Protein AF-G9K427-F1 (afdb_monomer_lite)

Foldseek 3Di:
DVVQVQCPDPNNVCVLLVLLVVLVVLLPDPPPLVSLVVSLVSLLVCCVPVNPSNLQNCLQVVVLVSLVVLLPPDCPPVPVPPDDPDDDDDPFDADLEADFQAWADAQQWTWHDADFWIWIDHQAKIWTGGLPDLAKTWMDGQNFIWIAHLQGDIDGDPRDPVVVVVVLVRVVVSVVSHDPPRAYGYHAQDADPRWYDGRQWIWHHNDHQKIWIDGNNADKIWIDGNPASAIWIQHRVRDIDHDGHQGTDDPSRQPGSPVPSPPNPCGPSNVSSVVSSVSSVCSSVVGPVVDVVPRDPLLVLLLVLLVLLQVLLVLLVPPPDPVSVVVSLVSNLVSLLSLLVQLQDLPSHALVSNVVSCNVVSCCSLQDQPDDPPDPVSVVSNVVSVVSNCVSQVVPDDPNDRSVVSVVVSVVNNCVVPDVPPPPPVDDPDDDDDDDD

Organism: Mustela putorius furo (NCBI:txid9669)

Structure (mmCIF, N/CA/C/O backbone):
data_AF-G9K427-F1
#
_entry.id   AF-G9K427-F1
#
loop_
_atom_site.group_PDB
_atom_site.id
_atom_site.type_symbol
_atom_site.label_atom_id
_atom_site.label_alt_id
_atom_site.label_comp_id
_atom_site.label_asym_id
_atom_site.label_entity_id
_atom_site.label_seq_id
_atom_site.pdbx_PDB_ins_code
_atom_site.Cartn_x
_atom_site.Cartn_y
_atom_site.Cartn_z
_atom_site.occupancy
_atom_site.B_iso_or_equiv
_atom_site.auth_seq_id
_atom_site.auth_comp_id
_atom_site.auth_asym_id
_atom_site.auth_atom_id
_atom_site.pdbx_PDB_model_num
ATOM 1 N N . ALA A 1 1 ? -21.925 -24.723 3.469 1.00 61.03 1 ALA A N 1
ATOM 2 C CA . ALA A 1 1 ? -22.538 -25.851 4.202 1.00 61.03 1 ALA A CA 1
ATOM 3 C C . ALA A 1 1 ? -21.670 -26.226 5.399 1.00 61.03 1 ALA A C 1
ATOM 5 O O . ALA A 1 1 ? -21.989 -25.759 6.477 1.00 61.03 1 ALA A O 1
ATOM 6 N N . LEU A 1 2 ? -20.524 -26.892 5.201 1.00 74.38 2 LEU A N 1
ATOM 7 C CA . LEU A 1 2 ? -19.595 -27.271 6.282 1.00 74.38 2 LEU A CA 1
ATOM 8 C C . LEU A 1 2 ? -19.116 -26.102 7.160 1.00 74.38 2 LEU A C 1
ATOM 10 O O . LEU A 1 2 ? -19.155 -26.215 8.374 1.00 74.38 2 LEU A O 1
ATOM 14 N N . LEU A 1 3 ? -18.710 -24.967 6.571 1.00 76.31 3 LEU A N 1
ATOM 15 C CA . LEU A 1 3 ? -18.255 -23.806 7.356 1.00 76.31 3 LEU A CA 1
ATOM 16 C C . LEU A 1 3 ? -19.342 -23.309 8.321 1.00 76.31 3 LEU A C 1
ATOM 18 O O . LEU A 1 3 ? -19.078 -23.115 9.498 1.00 76.31 3 LEU A O 1
ATOM 22 N N . LYS A 1 4 ? -20.575 -23.173 7.824 1.00 71.06 4 LYS A N 1
ATOM 23 C CA . LYS A 1 4 ? -21.728 -22.734 8.616 1.00 71.06 4 LYS A CA 1
ATOM 24 C C . LYS A 1 4 ? -22.083 -23.747 9.712 1.00 71.06 4 LYS A C 1
ATOM 26 O O . LYS A 1 4 ? -22.269 -23.363 10.852 1.00 71.06 4 LYS A O 1
ATOM 31 N N . GLU A 1 5 ? -22.070 -25.036 9.381 1.00 71.25 5 GLU A N 1
ATOM 32 C CA . GLU A 1 5 ? -22.324 -26.132 10.327 1.00 71.25 5 GLU A CA 1
ATOM 33 C C . GLU A 1 5 ? -21.285 -26.197 11.460 1.00 71.25 5 GLU A C 1
ATOM 35 O O . GLU A 1 5 ? -21.638 -26.452 12.607 1.00 71.25 5 GLU A O 1
ATOM 40 N N . VAL A 1 6 ? -20.010 -25.923 11.161 1.00 75.38 6 VAL A N 1
ATOM 41 C CA . VAL A 1 6 ? -18.951 -25.853 12.178 1.00 75.38 6 VAL A CA 1
ATOM 42 C C . VAL A 1 6 ? -19.108 -24.600 13.041 1.00 75.38 6 VAL A C 1
ATOM 44 O O . VAL A 1 6 ? -19.001 -24.707 14.261 1.00 75.38 6 VAL A O 1
ATOM 47 N N . CYS A 1 7 ? -19.395 -23.438 12.445 1.00 76.06 7 CYS A N 1
ATOM 48 C CA . CYS A 1 7 ? -19.615 -22.190 13.183 1.00 76.06 7 CYS A CA 1
ATOM 49 C C . CYS A 1 7 ? -20.847 -22.242 14.102 1.00 76.06 7 CYS A C 1
ATOM 51 O O . CYS A 1 7 ? -20.806 -21.652 15.174 1.00 76.06 7 CYS A O 1
ATOM 53 N N . ASP A 1 8 ? -21.896 -22.972 13.715 1.00 70.00 8 ASP A N 1
ATOM 54 C CA . ASP A 1 8 ? -23.126 -23.132 14.506 1.00 70.00 8 ASP A CA 1
ATOM 55 C C . ASP A 1 8 ? -22.993 -24.201 15.620 1.00 70.00 8 ASP A C 1
ATOM 57 O O . ASP A 1 8 ? -23.923 -24.409 16.401 1.00 70.00 8 ASP A O 1
ATOM 61 N N . SER A 1 9 ? -21.857 -24.908 15.702 1.00 71.44 9 SER A N 1
ATOM 62 C CA . SER A 1 9 ? -21.615 -25.953 16.706 1.00 71.44 9 SER A CA 1
ATOM 63 C C . SER A 1 9 ? -21.046 -25.395 18.017 1.00 71.44 9 SER A C 1
ATOM 65 O O . SER A 1 9 ? -20.250 -24.458 18.007 1.00 71.44 9 SER A O 1
ATOM 67 N N . ASP A 1 10 ? -21.347 -26.044 19.150 1.00 58.88 10 ASP A N 1
ATOM 68 C CA . ASP A 1 10 ? -20.856 -25.641 20.484 1.00 58.88 10 ASP A CA 1
ATOM 69 C C . ASP A 1 10 ? -19.322 -25.583 20.615 1.00 58.88 10 ASP A C 1
ATOM 71 O O . ASP A 1 10 ? -18.793 -24.918 21.503 1.00 58.88 10 ASP A O 1
ATOM 75 N N . VAL A 1 11 ? -18.596 -26.252 19.716 1.00 61.06 11 VAL A N 1
ATOM 76 C CA . VAL A 1 11 ? -17.124 -26.274 19.672 1.00 61.06 11 VAL A CA 1
ATOM 77 C C . VAL A 1 11 ? -16.563 -25.171 18.757 1.00 61.06 11 VAL A C 1
ATOM 79 O O . VAL A 1 11 ? -15.396 -24.804 18.874 1.00 61.06 11 VAL A O 1
ATOM 82 N N . GLY A 1 12 ? -17.379 -24.627 17.849 1.00 62.22 12 GLY A N 1
ATOM 83 C CA . GLY A 1 12 ? -16.969 -23.692 16.801 1.00 62.22 12 GLY A CA 1
ATOM 84 C C . GLY A 1 12 ? -17.388 -22.235 17.005 1.00 62.22 12 GLY A C 1
ATOM 85 O O . GLY A 1 12 ? -17.038 -21.416 16.159 1.00 62.22 12 GLY A O 1
ATOM 86 N N . HIS A 1 13 ? -18.059 -21.878 18.108 1.00 69.31 13 HIS A N 1
ATOM 87 C CA . HIS A 1 13 ? -18.530 -20.502 18.367 1.00 69.31 13 HIS A CA 1
ATOM 88 C C . HIS A 1 13 ? -17.427 -19.431 18.306 1.00 69.31 13 HIS A C 1
ATOM 90 O O . HIS A 1 13 ? -17.686 -18.306 17.889 1.00 69.31 13 HIS A O 1
ATOM 96 N N . ASN A 1 14 ? -16.181 -19.779 18.651 1.00 78.06 14 ASN A N 1
ATOM 97 C CA . ASN A 1 14 ? -15.038 -18.854 18.585 1.00 78.06 14 ASN A CA 1
ATOM 98 C C . ASN A 1 14 ? -14.322 -18.854 17.225 1.00 78.06 14 ASN A C 1
ATOM 100 O O . ASN A 1 14 ? -13.475 -17.998 16.972 1.00 78.06 14 ASN A O 1
ATOM 104 N N . LEU A 1 15 ? -14.629 -19.809 16.342 1.00 84.94 15 LEU A N 1
ATOM 105 C CA . LEU A 1 15 ? -13.952 -19.952 15.054 1.00 84.94 15 LEU A CA 1
ATOM 106 C C . LEU A 1 15 ? -14.106 -18.708 14.160 1.00 84.94 15 LEU A C 1
ATOM 108 O O . LEU A 1 15 ? -13.098 -18.300 13.581 1.00 84.94 15 LEU A O 1
ATOM 112 N N . PRO A 1 16 ? -15.294 -18.072 14.046 1.00 86.50 16 PRO A N 1
ATOM 113 C CA . PRO A 1 16 ? -15.433 -16.845 13.269 1.00 86.50 16 PRO A CA 1
ATOM 114 C C . PRO A 1 16 ? -14.493 -15.737 13.742 1.00 86.50 16 PRO A C 1
ATOM 116 O O . PRO A 1 16 ? -13.810 -15.126 12.925 1.00 86.50 16 PRO A O 1
ATOM 119 N N . THR A 1 17 ? -14.411 -15.522 15.056 1.00 86.31 17 THR A N 1
ATOM 120 C CA . THR A 1 17 ? -13.540 -14.507 15.656 1.00 86.31 17 THR A CA 1
ATOM 121 C C . THR A 1 17 ? -12.072 -14.803 15.361 1.00 86.31 17 THR A C 1
ATOM 123 O O . THR A 1 17 ? -11.391 -13.945 14.812 1.00 86.31 17 THR A O 1
ATOM 126 N N . VAL A 1 18 ? -11.607 -16.034 15.604 1.00 88.31 18 VAL A N 1
ATOM 127 C CA . VAL A 1 18 ? -10.202 -16.424 15.373 1.00 88.31 18 VAL A CA 1
ATOM 128 C C . VAL A 1 18 ? -9.803 -16.289 13.899 1.00 88.31 18 VAL A C 1
ATOM 130 O O . VAL A 1 18 ? -8.721 -15.797 13.588 1.00 88.31 18 VAL A O 1
ATOM 133 N N . LEU A 1 19 ? -10.666 -16.704 12.966 1.00 89.94 19 LEU A N 1
ATOM 134 C CA . LEU A 1 19 ? -10.377 -16.575 11.534 1.00 89.94 19 LEU A CA 1
ATOM 135 C C . LEU A 1 19 ? -10.268 -15.109 11.111 1.00 89.94 19 LEU A C 1
ATOM 137 O O . LEU A 1 19 ? -9.366 -14.758 10.347 1.00 89.94 19 LEU A O 1
ATOM 141 N N . VAL A 1 20 ? -11.152 -14.253 11.629 1.00 91.19 20 VAL A N 1
ATOM 142 C CA . VAL A 1 20 ? -11.095 -12.818 11.353 1.00 91.19 20 VAL A CA 1
ATOM 143 C C . VAL A 1 20 ? -9.840 -12.194 11.968 1.00 91.19 20 VAL A C 1
ATOM 145 O O . VAL A 1 20 ? -9.160 -11.448 11.269 1.00 91.19 20 VAL A O 1
ATOM 148 N N . GLU A 1 21 ? -9.466 -12.542 13.201 1.00 89.38 21 GLU A N 1
ATOM 149 C CA . GLU A 1 21 ? -8.231 -12.068 13.849 1.00 89.38 21 GLU A CA 1
ATOM 150 C C . GLU A 1 21 ? -6.976 -12.417 13.038 1.00 89.38 21 GLU A C 1
ATOM 152 O O . GLU A 1 21 ? -6.118 -11.557 12.823 1.00 89.38 21 GLU A O 1
ATOM 157 N N . ILE A 1 22 ? -6.884 -13.647 12.521 1.00 90.31 22 ILE A N 1
ATOM 158 C CA . ILE A 1 22 ? -5.764 -14.071 11.669 1.00 90.31 22 ILE A CA 1
ATOM 159 C C . ILE A 1 22 ? -5.698 -13.200 10.412 1.00 90.31 22 ILE A C 1
ATOM 161 O O . ILE A 1 22 ? -4.638 -12.664 10.092 1.00 90.31 22 ILE A O 1
ATOM 165 N N . THR A 1 23 ? -6.823 -13.013 9.714 1.00 92.38 23 THR A N 1
ATOM 166 C CA . THR A 1 23 ? -6.838 -12.159 8.515 1.00 92.38 23 THR A CA 1
ATOM 167 C C . THR A 1 23 ? -6.522 -10.701 8.840 1.00 92.38 23 THR A C 1
ATOM 169 O O . THR A 1 23 ? -5.776 -10.072 8.098 1.00 92.38 23 THR A O 1
ATOM 172 N N . ALA A 1 24 ? -7.004 -10.181 9.972 1.00 90.69 24 ALA A N 1
ATOM 173 C CA . ALA A 1 24 ? -6.708 -8.830 10.435 1.00 90.69 24 ALA A CA 1
ATOM 174 C C . ALA A 1 24 ? -5.209 -8.640 10.702 1.00 90.69 24 ALA A C 1
ATOM 176 O O . ALA A 1 24 ? -4.662 -7.612 10.324 1.00 90.69 24 ALA A O 1
ATOM 177 N N . THR A 1 25 ? -4.557 -9.648 11.290 1.00 89.56 25 THR A N 1
ATOM 178 C CA . THR A 1 25 ? -3.117 -9.641 11.589 1.00 89.56 25 THR A CA 1
ATOM 179 C C . THR A 1 25 ? -2.279 -9.638 10.315 1.00 89.56 25 THR A C 1
ATOM 181 O O . THR A 1 25 ? -1.265 -8.954 10.247 1.00 89.56 25 THR A O 1
ATOM 184 N N . VAL A 1 26 ? -2.696 -10.389 9.290 1.00 91.62 26 VAL A N 1
ATOM 185 C CA . VAL A 1 26 ? -2.017 -10.388 7.986 1.00 91.62 26 VAL A CA 1
ATOM 186 C C . VAL A 1 26 ? -2.188 -9.039 7.285 1.00 91.62 26 VAL A C 1
ATOM 188 O O . VAL A 1 26 ? -1.223 -8.536 6.731 1.00 91.62 26 VAL A O 1
ATOM 191 N N . LEU A 1 27 ? -3.374 -8.419 7.358 1.00 91.69 27 LEU A N 1
ATOM 192 C CA . LEU A 1 27 ? -3.605 -7.073 6.810 1.00 91.69 27 LEU A CA 1
ATOM 193 C C . LEU A 1 27 ? -2.813 -5.962 7.519 1.00 91.69 27 LEU A C 1
ATOM 195 O O . LEU A 1 27 ? -2.690 -4.869 6.976 1.00 91.69 27 LEU A O 1
ATOM 199 N N . ASP A 1 28 ? -2.305 -6.223 8.725 1.00 87.81 28 ASP A N 1
ATOM 200 C CA . ASP A 1 28 ? -1.458 -5.284 9.459 1.00 87.81 28 ASP A CA 1
ATOM 201 C C . ASP A 1 28 ? 0.028 -5.412 9.091 1.00 87.81 28 ASP A C 1
ATOM 203 O O . ASP A 1 28 ? 0.837 -4.655 9.628 1.00 87.81 28 ASP A O 1
ATOM 207 N N . GLN A 1 29 ? 0.426 -6.349 8.225 1.00 86.31 29 GLN A N 1
ATOM 208 C CA . GLN A 1 29 ? 1.826 -6.504 7.828 1.00 86.31 29 GLN A CA 1
ATOM 209 C C . GLN A 1 29 ? 2.196 -5.480 6.755 1.00 86.31 29 GLN A C 1
ATOM 211 O O . GLN A 1 29 ? 1.794 -5.567 5.600 1.00 86.31 29 GLN A O 1
ATOM 216 N N . GLU A 1 30 ? 2.998 -4.489 7.138 1.00 81.56 30 GLU A N 1
ATOM 217 C CA . GLU A 1 30 ? 3.528 -3.518 6.181 1.00 81.56 30 GLU A CA 1
ATOM 218 C C . GLU A 1 30 ? 4.385 -4.209 5.114 1.00 81.56 30 GLU A C 1
ATOM 220 O O . GLU A 1 30 ? 5.140 -5.134 5.408 1.00 81.56 30 GLU A O 1
ATOM 225 N N . ASP A 1 31 ? 4.251 -3.742 3.872 1.00 79.56 31 ASP A N 1
ATOM 226 C CA . ASP A 1 31 ? 4.986 -4.219 2.695 1.00 79.56 31 ASP A CA 1
ATOM 227 C C . ASP A 1 31 ? 4.781 -5.707 2.312 1.00 79.56 31 ASP A C 1
ATOM 229 O O . ASP A 1 31 ? 5.506 -6.220 1.458 1.00 79.56 31 ASP A O 1
ATOM 233 N N . ASP A 1 32 ? 3.762 -6.393 2.854 1.00 88.44 32 ASP A N 1
ATOM 234 C CA . ASP A 1 32 ? 3.368 -7.754 2.442 1.00 88.44 32 ASP A CA 1
ATOM 235 C C . ASP A 1 32 ? 2.143 -7.759 1.504 1.00 88.44 32 ASP A C 1
ATOM 237 O O . ASP A 1 32 ? 1.056 -8.242 1.829 1.00 88.44 32 ASP A O 1
ATOM 241 N N . ASP A 1 33 ? 2.310 -7.218 0.293 1.00 89.56 33 ASP A N 1
ATOM 242 C CA . ASP A 1 33 ? 1.226 -7.149 -0.700 1.00 89.56 33 ASP A CA 1
ATOM 243 C C . ASP A 1 33 ? 0.687 -8.539 -1.111 1.00 89.56 33 ASP A C 1
ATOM 245 O O . ASP A 1 33 ? -0.499 -8.684 -1.422 1.00 89.56 33 ASP A O 1
ATOM 249 N N . ASP A 1 34 ? 1.532 -9.575 -1.111 1.00 89.88 34 ASP A N 1
ATOM 250 C CA . ASP A 1 34 ? 1.114 -10.944 -1.434 1.00 89.88 34 ASP A CA 1
ATOM 251 C C . ASP A 1 34 ? 0.277 -11.555 -0.293 1.00 89.88 34 ASP A C 1
ATOM 253 O O . ASP A 1 34 ? -0.761 -12.179 -0.553 1.00 89.88 34 ASP A O 1
ATOM 257 N N . GLY A 1 35 ? 0.666 -11.328 0.967 1.00 92.94 35 GLY A N 1
ATOM 258 C CA . GLY A 1 35 ? -0.137 -11.675 2.139 1.00 92.94 35 GLY A CA 1
ATOM 259 C C . GLY A 1 35 ? -1.469 -10.931 2.173 1.00 92.94 35 GLY A C 1
ATOM 260 O O . GLY A 1 35 ? -2.512 -11.549 2.408 1.00 92.94 35 GLY A O 1
ATOM 261 N N . HIS A 1 36 ? -1.477 -9.640 1.828 1.00 94.88 36 HIS A N 1
ATOM 262 C CA . HIS A 1 36 ? -2.701 -8.849 1.699 1.00 94.88 36 HIS A CA 1
ATOM 263 C C . HIS A 1 36 ? -3.665 -9.426 0.661 1.00 94.88 36 HIS A C 1
ATOM 265 O O . HIS A 1 36 ? -4.858 -9.555 0.940 1.00 94.88 36 HIS A O 1
ATOM 271 N N . LEU A 1 37 ? -3.174 -9.833 -0.515 1.00 94.31 37 LEU A N 1
ATOM 272 C CA . LEU A 1 37 ? -4.013 -10.489 -1.526 1.00 94.31 37 LEU A CA 1
ATOM 273 C C . LEU A 1 37 ? -4.644 -11.779 -0.998 1.00 94.31 37 LEU A C 1
ATOM 275 O O . LEU A 1 37 ? -5.830 -12.028 -1.232 1.00 94.31 37 LEU A O 1
ATOM 279 N N . LEU A 1 38 ? -3.867 -12.600 -0.288 1.00 95.44 38 LEU A N 1
ATOM 280 C CA . LEU A 1 38 ? -4.370 -13.841 0.288 1.00 95.44 38 LEU A CA 1
ATOM 281 C C . LEU A 1 38 ? -5.419 -13.566 1.372 1.00 95.44 38 LEU A C 1
ATOM 283 O O . LEU A 1 38 ? -6.481 -14.189 1.363 1.00 95.44 38 LEU A O 1
ATOM 287 N N . ALA A 1 39 ? -5.158 -12.614 2.268 1.00 96.38 39 ALA A N 1
ATOM 288 C CA . ALA A 1 39 ? -6.090 -12.218 3.316 1.00 96.38 39 ALA A CA 1
ATOM 289 C C . ALA A 1 39 ? -7.403 -11.676 2.733 1.00 96.38 39 ALA A C 1
ATOM 291 O O . ALA A 1 39 ? -8.474 -12.118 3.142 1.00 96.38 39 ALA A O 1
ATOM 292 N N . LEU A 1 40 ? -7.342 -10.798 1.726 1.00 96.75 40 LEU A N 1
ATOM 293 C CA . LEU A 1 40 ? -8.528 -10.274 1.038 1.00 96.75 40 LEU A CA 1
ATOM 294 C C . LEU A 1 40 ? -9.336 -11.381 0.348 1.00 96.75 40 LEU A C 1
ATOM 296 O O . LEU A 1 40 ? -10.567 -11.360 0.399 1.00 96.75 40 LEU A O 1
ATOM 300 N N . GLN A 1 41 ? -8.672 -12.374 -0.257 1.00 95.50 41 GLN A N 1
ATOM 301 C CA . GLN A 1 41 ? -9.358 -13.537 -0.827 1.00 95.50 41 GLN A CA 1
ATOM 302 C C . GLN A 1 41 ? -10.060 -14.362 0.252 1.00 95.50 41 GLN A C 1
ATOM 304 O O . GLN A 1 41 ? -11.210 -14.753 0.067 1.00 95.50 41 GLN A O 1
ATOM 309 N N . ILE A 1 42 ? -9.389 -14.616 1.378 1.00 94.69 42 ILE A N 1
ATOM 310 C CA . ILE A 1 42 ? -9.977 -15.355 2.497 1.00 94.69 42 ILE A CA 1
ATOM 311 C C . ILE A 1 42 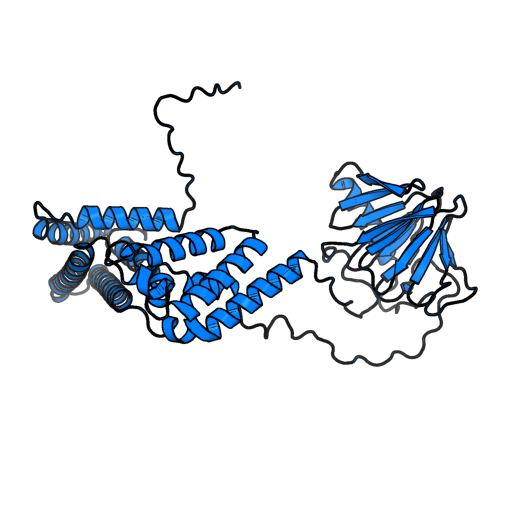? -11.187 -14.595 3.045 1.00 94.69 42 ILE A C 1
ATOM 313 O O . ILE A 1 42 ? -12.239 -15.198 3.221 1.00 94.69 42 ILE A O 1
ATOM 317 N N . ILE A 1 43 ? -11.079 -13.281 3.263 1.00 95.38 43 ILE A N 1
ATOM 318 C CA . ILE A 1 43 ? -12.185 -12.457 3.768 1.00 95.38 43 ILE A CA 1
ATOM 319 C C . ILE A 1 43 ? -13.388 -12.525 2.823 1.00 95.38 43 ILE A C 1
ATOM 321 O O . ILE A 1 43 ? -14.501 -12.764 3.289 1.00 95.38 43 ILE A O 1
ATOM 325 N N . ARG A 1 44 ? -13.174 -12.386 1.507 1.00 94.56 44 ARG A N 1
ATOM 326 C CA . ARG A 1 44 ? -14.239 -12.543 0.503 1.00 94.56 44 ARG A CA 1
ATOM 327 C C . ARG A 1 44 ? -14.923 -13.905 0.634 1.00 94.56 44 ARG A C 1
ATOM 329 O O . ARG A 1 44 ? -16.136 -13.978 0.792 1.00 94.56 44 ARG A O 1
ATOM 336 N N . ASP A 1 45 ? -14.136 -14.977 0.670 1.00 92.12 45 ASP A N 1
ATOM 337 C CA . ASP A 1 45 ? -14.639 -16.341 0.817 1.00 92.12 45 ASP A CA 1
ATOM 338 C C . ASP A 1 45 ? -15.429 -16.556 2.123 1.00 92.12 45 ASP A C 1
ATOM 340 O O . ASP A 1 45 ? -16.417 -17.296 2.126 1.00 92.12 45 ASP A O 1
ATOM 344 N N . LEU A 1 46 ? -14.995 -15.950 3.235 1.00 91.81 46 LEU A N 1
ATOM 345 C CA . LEU A 1 46 ? -15.679 -16.025 4.530 1.00 91.81 46 LEU A CA 1
ATOM 346 C C . LEU A 1 46 ? -17.033 -15.316 4.486 1.00 91.81 46 LEU A C 1
ATOM 348 O O . LEU A 1 46 ? -18.020 -15.867 4.977 1.00 91.81 46 LEU A O 1
ATOM 352 N N . VAL A 1 47 ? -17.100 -14.139 3.864 1.00 92.19 47 VAL A N 1
ATOM 353 C CA . VAL A 1 47 ? -18.349 -13.385 3.704 1.00 92.19 47 VAL A CA 1
ATOM 354 C C . VAL A 1 47 ? -19.310 -14.120 2.769 1.00 92.19 47 VAL A C 1
ATOM 356 O O . VAL A 1 47 ? -20.460 -14.344 3.140 1.00 92.19 47 VAL A O 1
ATOM 359 N N . ASP A 1 48 ? -18.837 -14.598 1.617 1.00 90.06 48 ASP A N 1
ATOM 360 C CA . ASP A 1 48 ? -19.667 -15.317 0.642 1.00 90.06 48 ASP A CA 1
ATOM 361 C C . ASP A 1 48 ? -20.250 -16.622 1.205 1.00 90.06 48 ASP A C 1
ATOM 363 O O . ASP A 1 48 ? -21.389 -16.995 0.913 1.00 90.06 48 ASP A O 1
ATOM 367 N N . LYS A 1 49 ? -19.469 -17.355 2.011 1.00 88.06 49 LYS A N 1
ATOM 368 C CA . LYS A 1 49 ? -19.858 -18.686 2.515 1.00 88.06 49 LYS A CA 1
ATOM 369 C C . LYS A 1 49 ? -20.515 -18.649 3.890 1.00 88.06 49 LYS A C 1
ATOM 371 O O . LYS A 1 49 ? -21.293 -19.555 4.205 1.00 88.06 49 LYS A O 1
ATOM 376 N N . GLY A 1 50 ? -20.151 -17.678 4.722 1.00 82.38 50 GLY A N 1
ATOM 377 C CA . GLY A 1 50 ? -20.566 -17.573 6.119 1.00 82.38 50 GLY A CA 1
ATOM 378 C C . GLY A 1 50 ? -21.544 -16.430 6.407 1.00 82.38 50 GLY A C 1
ATOM 379 O O . GLY A 1 50 ? -22.206 -16.468 7.443 1.00 82.38 50 GLY A O 1
ATOM 380 N N . GLY A 1 51 ? -21.702 -15.474 5.486 1.00 85.25 51 GLY A N 1
ATOM 381 C CA . GLY A 1 51 ? -22.690 -14.398 5.566 1.00 85.25 51 GLY A CA 1
ATOM 382 C C . GLY A 1 51 ? -22.527 -13.513 6.803 1.00 85.25 51 GLY A C 1
ATOM 383 O O . GLY A 1 51 ? -21.413 -13.156 7.193 1.00 85.25 51 GLY A O 1
ATOM 384 N N . ASP A 1 52 ? -23.656 -13.189 7.438 1.00 85.06 52 ASP A N 1
ATOM 385 C CA . ASP A 1 52 ? -23.750 -12.196 8.516 1.00 85.06 52 ASP A CA 1
ATOM 386 C C . ASP A 1 52 ? -22.859 -12.491 9.731 1.00 85.06 52 ASP A C 1
ATOM 388 O O . ASP A 1 52 ? -22.380 -11.559 10.371 1.00 85.06 52 ASP A O 1
ATOM 392 N N . ILE A 1 53 ? -22.578 -13.769 10.025 1.00 86.94 53 ILE A N 1
ATOM 393 C CA . ILE A 1 53 ? -21.724 -14.163 11.160 1.00 86.94 53 ILE A CA 1
ATOM 394 C C . ILE A 1 53 ? -20.327 -13.551 11.010 1.00 86.94 53 ILE A C 1
ATOM 396 O O . ILE A 1 53 ? -19.785 -12.996 11.963 1.00 86.94 53 ILE A O 1
ATOM 400 N N . PHE A 1 54 ? -19.746 -13.621 9.810 1.00 90.25 54 PHE A N 1
ATOM 401 C CA . PHE A 1 54 ? -18.425 -13.051 9.553 1.00 90.25 54 PHE A CA 1
ATOM 402 C C . PHE A 1 54 ? -18.492 -11.544 9.346 1.00 90.25 54 PHE A C 1
ATOM 404 O O . PHE A 1 54 ? -17.579 -10.856 9.787 1.00 90.25 54 PHE A O 1
ATOM 411 N N . LEU A 1 55 ? -19.566 -11.015 8.753 1.00 90.31 55 LEU A N 1
ATOM 412 C CA . LEU A 1 55 ? -19.750 -9.565 8.629 1.00 90.31 55 LEU A CA 1
ATOM 413 C C . LEU A 1 55 ? -19.779 -8.872 9.999 1.00 90.31 55 LEU A C 1
ATOM 415 O O . LEU A 1 55 ? -19.100 -7.860 10.171 1.00 90.31 55 LEU A O 1
ATOM 419 N N . ASP A 1 56 ? -20.484 -9.437 10.987 1.00 88.38 56 ASP A N 1
ATOM 420 C CA . ASP A 1 56 ? -20.519 -8.890 12.350 1.00 88.38 56 ASP A CA 1
ATOM 421 C C . ASP A 1 56 ? -19.126 -8.898 12.994 1.00 88.38 56 ASP A C 1
ATOM 423 O O . ASP A 1 56 ? -18.704 -7.895 13.568 1.00 88.38 56 ASP A O 1
ATOM 427 N N . GLN A 1 57 ? -18.371 -9.994 12.842 1.00 90.19 57 GLN A N 1
ATOM 428 C CA . GLN A 1 57 ? -17.011 -10.103 13.382 1.00 90.19 57 GLN A CA 1
ATOM 429 C C . GLN A 1 57 ? -16.011 -9.183 12.666 1.00 90.19 57 GLN A C 1
ATOM 431 O O . GLN A 1 57 ? -15.177 -8.560 13.322 1.00 90.19 57 GLN A O 1
ATOM 436 N N . LEU A 1 58 ? -16.109 -9.043 11.341 1.00 92.50 58 LEU A N 1
ATOM 437 C CA . LEU A 1 58 ? -15.284 -8.131 10.540 1.00 92.50 58 LEU A CA 1
ATOM 438 C C . LEU A 1 58 ? -15.536 -6.668 10.921 1.00 92.50 58 LEU A C 1
ATOM 440 O O . LEU A 1 58 ? -14.585 -5.892 11.031 1.00 92.50 58 LEU A O 1
ATOM 444 N N . ALA A 1 59 ? -16.799 -6.294 11.151 1.00 90.62 59 ALA A N 1
ATOM 445 C CA . ALA A 1 59 ? -17.167 -4.968 11.638 1.00 90.62 59 ALA A CA 1
ATOM 446 C C . ALA A 1 59 ? -16.659 -4.739 13.068 1.00 90.62 59 ALA A C 1
ATOM 448 O O . ALA A 1 59 ? -16.037 -3.717 13.354 1.00 90.62 59 ALA A O 1
ATOM 449 N N . ARG A 1 60 ? -16.871 -5.721 13.951 1.00 90.19 60 ARG A N 1
ATOM 450 C CA . ARG A 1 60 ? -16.438 -5.692 15.351 1.00 90.19 60 ARG A CA 1
ATOM 451 C C . ARG A 1 60 ? -14.922 -5.535 15.484 1.00 90.19 60 ARG A C 1
ATOM 453 O O . ARG A 1 60 ? -14.473 -4.756 16.310 1.00 90.19 60 ARG A O 1
ATOM 460 N N . LEU A 1 61 ? -14.129 -6.236 14.677 1.00 89.94 61 LEU A N 1
ATOM 461 C CA . LEU A 1 61 ? -12.662 -6.171 14.723 1.00 89.94 61 LEU A CA 1
ATOM 462 C C . LEU A 1 61 ? -12.064 -5.067 13.832 1.00 89.94 61 LEU A C 1
ATOM 464 O O . LEU A 1 61 ? -10.846 -4.972 13.703 1.00 89.94 61 LEU A O 1
ATOM 468 N N . GLY A 1 62 ? -12.901 -4.231 13.209 1.00 89.88 62 GLY A N 1
ATOM 469 C CA . GLY A 1 62 ? -12.456 -3.096 12.399 1.00 89.88 62 GLY A CA 1
ATOM 470 C C . GLY A 1 62 ? -11.817 -3.459 11.063 1.00 89.88 62 GLY A C 1
ATOM 471 O O . GLY A 1 62 ? -11.251 -2.594 10.395 1.00 89.88 62 GLY A O 1
ATOM 472 N N . VAL A 1 63 ? -11.931 -4.715 10.630 1.00 92.88 63 VAL A N 1
ATOM 473 C CA . VAL A 1 63 ? -11.358 -5.192 9.364 1.00 92.88 63 VAL A CA 1
ATOM 474 C C . VAL A 1 63 ? -11.985 -4.475 8.172 1.00 92.88 63 VAL A C 1
ATOM 476 O O . VAL A 1 63 ? -11.281 -4.158 7.220 1.00 92.88 63 VAL A O 1
ATOM 479 N N . ILE A 1 64 ? -13.274 -4.130 8.247 1.00 92.69 64 ILE A N 1
ATOM 480 C CA . ILE A 1 64 ? -13.951 -3.336 7.208 1.00 92.69 64 ILE A CA 1
ATOM 481 C C . ILE A 1 64 ? -13.227 -2.001 6.964 1.00 92.69 64 ILE A C 1
ATOM 483 O O . ILE A 1 64 ? -12.939 -1.650 5.821 1.00 92.69 64 ILE A O 1
ATOM 487 N N . SER A 1 65 ? -12.873 -1.289 8.037 1.00 89.81 65 SER A N 1
ATOM 488 C CA . SER A 1 65 ? -12.159 -0.009 7.955 1.00 89.81 65 SER A CA 1
ATOM 489 C C . SER A 1 65 ? -10.730 -0.177 7.422 1.00 89.81 65 SER A C 1
ATOM 491 O O . SER A 1 65 ? -10.263 0.652 6.634 1.00 89.81 65 SER A O 1
ATOM 493 N N . LYS A 1 66 ? -10.058 -1.288 7.759 1.00 91.25 66 LYS A N 1
ATOM 494 C CA . LYS A 1 66 ? -8.750 -1.644 7.179 1.00 91.25 66 LYS A CA 1
ATOM 495 C C . LYS A 1 66 ? -8.848 -1.883 5.671 1.00 91.25 66 LYS A C 1
ATOM 497 O O . LYS A 1 66 ? -8.063 -1.325 4.912 1.00 91.25 66 LYS A O 1
ATOM 502 N N . VAL A 1 67 ? -9.846 -2.648 5.220 1.00 94.06 67 VAL A N 1
ATOM 503 C CA . VAL A 1 67 ? -10.082 -2.910 3.788 1.00 94.06 67 VAL A CA 1
ATOM 504 C C . VAL A 1 67 ? -10.430 -1.620 3.038 1.00 94.06 67 VAL A C 1
ATOM 506 O O . VAL A 1 67 ? -9.910 -1.402 1.947 1.00 94.06 67 VAL A O 1
ATOM 509 N N . SER A 1 68 ? -11.227 -0.729 3.636 1.00 91.12 68 SER A N 1
ATOM 510 C CA . SER A 1 68 ? -11.517 0.602 3.078 1.00 91.12 68 SER A CA 1
ATOM 511 C C . SER A 1 68 ? -10.242 1.444 2.909 1.00 91.12 68 SER A C 1
ATOM 513 O O . SER A 1 68 ? -9.982 1.991 1.837 1.00 91.12 68 SER A O 1
ATOM 515 N N . THR A 1 69 ? -9.372 1.460 3.925 1.00 90.38 69 THR A N 1
ATOM 516 C CA . THR A 1 69 ? -8.059 2.128 3.855 1.00 90.38 69 THR A CA 1
ATOM 517 C C . THR A 1 69 ? -7.172 1.537 2.751 1.00 90.38 69 THR A C 1
ATOM 519 O O . THR A 1 69 ? -6.552 2.288 1.997 1.00 90.38 69 THR A O 1
ATOM 522 N N . LEU A 1 70 ? -7.145 0.205 2.606 1.00 90.75 70 LEU A N 1
ATOM 523 C CA . LEU A 1 70 ? -6.390 -0.494 1.555 1.00 90.75 70 LEU A CA 1
ATOM 524 C C . LEU A 1 70 ? -6.931 -0.231 0.146 1.00 90.75 70 LEU A C 1
ATOM 526 O O . LEU A 1 70 ? -6.151 -0.173 -0.805 1.00 90.75 70 LEU A O 1
ATOM 530 N N . ALA A 1 71 ? -8.247 -0.063 -0.006 1.00 90.25 71 ALA A N 1
ATOM 531 C CA . ALA A 1 71 ? -8.847 0.321 -1.279 1.00 90.25 71 ALA A CA 1
ATOM 532 C C . ALA A 1 71 ? -8.323 1.694 -1.733 1.00 90.25 71 ALA A C 1
ATOM 534 O O . ALA A 1 71 ? -8.054 1.890 -2.923 1.00 90.25 71 ALA A O 1
ATOM 535 N N . GLY A 1 72 ? -8.106 2.609 -0.783 1.00 83.50 72 GLY A N 1
ATOM 536 C CA . GLY A 1 72 ? -7.695 3.984 -1.044 1.00 83.50 72 GLY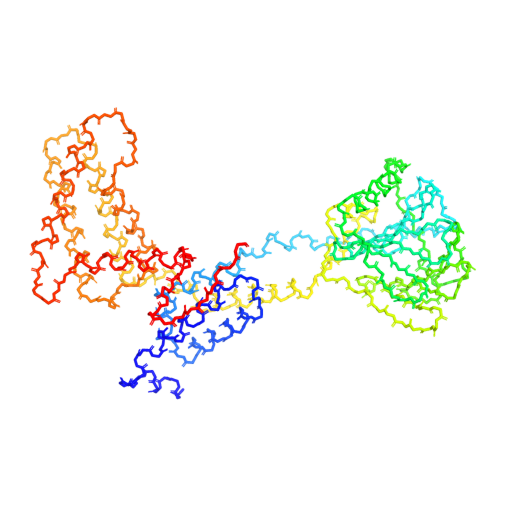 A CA 1
ATOM 537 C C . GLY A 1 72 ? -8.819 4.817 -1.679 1.00 83.50 72 GLY A C 1
ATOM 538 O O . GLY A 1 72 ? -9.904 4.294 -1.955 1.00 83.50 72 GLY A O 1
ATOM 539 N N . PRO A 1 73 ? -8.585 6.117 -1.936 1.00 76.19 73 PRO A N 1
ATOM 540 C CA . PRO A 1 73 ? -9.582 6.985 -2.563 1.00 76.19 73 PRO A CA 1
ATOM 541 C C . PRO A 1 73 ? -10.063 6.404 -3.903 1.00 76.19 73 PRO A C 1
ATOM 543 O O . PRO A 1 73 ? -9.332 5.675 -4.582 1.00 76.19 73 PRO A O 1
ATOM 546 N N . SER A 1 74 ? -11.315 6.675 -4.284 1.00 56.66 74 SER A N 1
ATOM 547 C CA . SER A 1 74 ? -11.827 6.316 -5.611 1.00 56.66 74 SER A CA 1
ATOM 548 C C . SER A 1 74 ? -10.895 6.905 -6.670 1.00 56.66 74 SER A C 1
ATOM 550 O O . SER A 1 74 ? -10.558 8.082 -6.617 1.00 56.66 74 SER A O 1
ATOM 552 N N . SER A 1 75 ? -10.438 6.057 -7.589 1.00 50.38 75 SER A N 1
ATOM 553 C CA . SER A 1 75 ? -9.338 6.273 -8.539 1.00 50.38 75 SER A CA 1
ATOM 554 C C . SER A 1 75 ? -9.564 7.363 -9.599 1.00 50.38 75 SER A C 1
ATOM 556 O O . SER A 1 75 ? -8.899 7.340 -10.634 1.00 50.38 75 SER A O 1
ATOM 558 N N . ASP A 1 76 ? -10.480 8.298 -9.367 1.00 42.12 76 ASP A N 1
ATOM 559 C CA . ASP A 1 76 ? -10.746 9.407 -10.281 1.00 42.12 76 ASP A CA 1
ATOM 560 C C . ASP A 1 76 ? -9.583 10.419 -10.294 1.00 42.12 76 ASP A C 1
ATOM 562 O O . ASP A 1 76 ? -9.357 11.059 -11.311 1.00 42.12 76 ASP A O 1
ATOM 566 N N . ASP A 1 77 ? -8.753 10.474 -9.243 1.00 41.25 77 ASP A N 1
ATOM 567 C CA . ASP A 1 77 ? -7.598 11.392 -9.181 1.00 41.25 77 ASP A CA 1
ATOM 568 C C . ASP A 1 77 ? -6.259 10.797 -9.675 1.00 41.25 77 ASP A C 1
ATOM 570 O O . ASP A 1 77 ? -5.308 11.541 -9.911 1.00 41.25 77 ASP A O 1
ATOM 574 N N . GLU A 1 78 ? -6.138 9.474 -9.866 1.00 40.19 78 GLU A N 1
ATOM 575 C CA . GLU A 1 78 ? -4.863 8.852 -10.298 1.00 40.19 78 GLU A CA 1
ATOM 576 C C . GLU A 1 78 ? -4.851 8.405 -11.775 1.00 40.19 78 GLU A C 1
ATOM 578 O O . GLU A 1 78 ? -3.781 8.110 -12.314 1.00 40.19 78 GLU A O 1
ATOM 583 N N . ASN A 1 79 ? -6.006 8.398 -12.457 1.00 37.56 79 ASN A N 1
ATOM 584 C CA . ASN A 1 79 ? -6.134 7.981 -13.863 1.00 37.56 79 ASN A CA 1
ATOM 585 C C . ASN A 1 79 ? -6.409 9.126 -14.862 1.00 37.56 79 ASN A C 1
ATOM 587 O O . ASN A 1 79 ? -6.438 8.877 -16.066 1.00 37.56 79 ASN A O 1
ATOM 591 N N . GLU A 1 80 ? -6.533 10.385 -14.427 1.00 35.59 80 GLU A N 1
ATOM 592 C CA . GLU A 1 80 ? -6.814 11.527 -15.325 1.00 35.59 80 GLU A CA 1
ATOM 593 C C . GLU A 1 80 ? -5.606 12.065 -16.128 1.00 35.59 80 GLU A C 1
ATOM 595 O O . GLU A 1 80 ? -5.639 13.166 -16.679 1.00 35.59 80 GLU A O 1
ATOM 600 N N . GLU A 1 81 ? -4.547 11.274 -16.302 1.00 35.34 81 GLU A N 1
ATOM 601 C CA . GLU A 1 81 ? -3.495 11.584 -17.283 1.00 35.34 81 GLU A CA 1
ATOM 602 C C . GLU A 1 81 ? -3.273 10.472 -18.316 1.00 35.34 81 GLU A C 1
ATOM 604 O O . GLU A 1 81 ? -2.231 10.429 -18.978 1.00 35.34 81 GLU A O 1
ATOM 609 N N . GLU A 1 82 ? -4.267 9.603 -18.534 1.00 34.91 82 GLU A N 1
ATOM 610 C CA . GLU A 1 82 ? -4.362 8.860 -19.793 1.00 34.91 82 GLU A CA 1
ATOM 611 C C . GLU A 1 82 ? -4.695 9.824 -20.943 1.00 34.91 82 GLU A C 1
ATOM 613 O O . GLU A 1 82 ? -5.840 10.134 -21.260 1.00 34.91 82 GLU A O 1
ATOM 618 N N . SER A 1 83 ? -3.616 10.298 -21.570 1.00 35.94 83 SER A N 1
ATOM 619 C CA . SER A 1 83 ? -3.494 10.553 -23.007 1.00 35.94 83 SER A CA 1
ATOM 620 C C . SER A 1 83 ? -4.691 11.233 -23.680 1.00 35.94 83 SER A C 1
ATOM 622 O O . SER A 1 83 ? -5.531 10.588 -24.311 1.00 35.94 83 SER A O 1
ATOM 624 N N . LYS A 1 84 ? -4.661 12.571 -23.728 1.00 28.28 84 LYS A N 1
ATOM 625 C CA . LYS A 1 84 ? -5.143 13.239 -24.944 1.00 28.28 84 LYS A CA 1
ATOM 626 C C . LYS A 1 84 ? -4.335 12.684 -26.127 1.00 28.28 84 LYS A C 1
ATOM 628 O O . LYS A 1 84 ? -3.113 12.592 -26.005 1.00 28.28 84 LYS A O 1
ATOM 633 N N . PRO A 1 85 ? -4.967 12.326 -27.257 1.00 34.53 85 PRO A N 1
ATOM 634 C CA . PRO A 1 85 ? -4.231 11.993 -28.466 1.00 34.53 85 PRO A CA 1
ATOM 635 C C . PRO A 1 85 ? -3.535 13.274 -28.935 1.00 34.53 85 PRO A C 1
ATOM 637 O O . PRO A 1 85 ? -4.172 14.193 -29.453 1.00 34.53 85 PRO A O 1
ATOM 640 N N . GLU A 1 86 ? -2.241 13.390 -28.647 1.00 40.56 86 GLU A N 1
ATOM 641 C CA . GLU A 1 86 ? -1.435 14.510 -29.112 1.00 40.56 86 GLU A CA 1
ATOM 642 C C . GLU A 1 86 ? -1.098 14.327 -30.589 1.00 40.56 86 GLU A C 1
ATOM 644 O O . GLU A 1 86 ? -0.895 13.217 -31.081 1.00 40.56 86 GLU A O 1
ATOM 649 N N . LYS A 1 87 ? -1.121 15.464 -31.286 1.00 37.31 87 LYS A N 1
ATOM 650 C CA . LYS A 1 87 ? -0.894 15.618 -32.719 1.00 37.31 87 LYS A CA 1
ATOM 651 C C . LYS A 1 87 ? 0.345 14.834 -33.143 1.00 37.31 87 LYS A C 1
ATOM 653 O O . LYS A 1 87 ? 1.395 14.976 -32.527 1.00 37.31 87 LYS A O 1
ATOM 658 N N . GLU A 1 88 ? 0.215 14.058 -34.213 1.00 35.53 88 GLU A N 1
ATOM 659 C CA . GLU A 1 88 ? 1.361 13.557 -34.964 1.00 35.53 88 GLU A CA 1
ATOM 660 C C . GLU A 1 88 ? 2.238 14.762 -35.335 1.00 35.53 88 GLU A C 1
ATOM 662 O O . GLU A 1 88 ? 1.856 15.579 -36.176 1.00 35.53 88 GLU A O 1
ATOM 667 N N . ASP A 1 89 ? 3.371 14.924 -34.645 1.00 47.06 89 ASP A N 1
ATOM 668 C CA . ASP A 1 89 ? 4.444 15.792 -35.117 1.00 47.06 89 ASP A CA 1
ATOM 669 C C . ASP A 1 89 ? 4.807 15.336 -36.535 1.00 47.06 89 ASP A C 1
ATOM 671 O O . ASP A 1 89 ? 4.872 14.134 -36.815 1.00 47.06 89 ASP A O 1
ATOM 675 N N . GLU A 1 90 ? 5.004 16.298 -37.441 1.00 50.03 90 GLU A N 1
ATOM 676 C CA . GLU A 1 90 ? 5.446 16.025 -38.809 1.00 50.03 90 GLU A CA 1
ATOM 677 C C . GLU A 1 90 ? 6.637 15.049 -38.800 1.00 50.03 90 GLU A C 1
ATOM 679 O O . GLU A 1 90 ? 7.468 15.124 -37.891 1.00 50.03 90 GLU A O 1
ATOM 684 N N . PRO A 1 91 ? 6.754 14.138 -39.786 1.00 56.56 91 PRO A N 1
ATOM 685 C CA . PRO A 1 91 ? 7.830 13.153 -39.825 1.00 56.56 91 PRO A CA 1
ATOM 686 C C . PRO A 1 91 ? 9.193 13.854 -39.803 1.00 56.56 91 PRO A C 1
ATOM 688 O O . PRO A 1 91 ? 9.673 14.370 -40.813 1.00 56.56 91 PRO A O 1
ATOM 691 N N . GLN A 1 92 ? 9.806 13.897 -38.622 1.00 72.38 92 GLN A N 1
ATOM 692 C CA . GLN A 1 92 ? 11.097 14.527 -38.408 1.00 72.38 92 GLN A CA 1
ATOM 693 C C . GLN A 1 92 ? 12.192 13.572 -38.886 1.00 72.38 92 GLN A C 1
ATOM 695 O O . GLN A 1 92 ? 12.208 12.398 -38.520 1.00 72.38 92 GLN A O 1
ATOM 700 N N . GLU A 1 93 ? 13.116 14.068 -39.711 1.00 86.94 93 GLU A N 1
ATOM 701 C CA . GLU A 1 93 ? 14.237 13.252 -40.178 1.00 86.94 93 GLU A CA 1
ATOM 702 C C . GLU A 1 93 ? 15.161 12.851 -39.021 1.00 86.94 93 GLU A C 1
ATOM 704 O O . GLU A 1 93 ? 15.575 13.689 -38.204 1.00 86.94 93 GLU A O 1
ATOM 709 N N . ASP A 1 94 ? 15.544 11.573 -39.015 1.00 91.12 94 ASP A N 1
ATOM 710 C CA . ASP A 1 94 ? 16.530 11.028 -38.088 1.00 91.12 94 ASP A CA 1
ATOM 711 C C . ASP A 1 94 ? 17.857 11.795 -38.155 1.00 91.12 94 ASP A C 1
ATOM 713 O O . ASP A 1 94 ? 18.361 12.155 -39.228 1.00 91.12 94 ASP A O 1
ATOM 717 N N . ALA A 1 95 ? 18.477 11.999 -36.993 1.00 92.81 95 ALA A N 1
ATOM 718 C CA . ALA A 1 95 ? 19.795 12.608 -36.937 1.00 92.81 95 ALA A CA 1
ATOM 719 C C . ALA A 1 95 ? 20.836 11.737 -37.655 1.00 92.81 95 ALA A C 1
ATOM 721 O O . ALA A 1 95 ? 20.956 10.539 -37.406 1.00 92.81 95 ALA A O 1
ATOM 722 N N . LYS A 1 96 ? 21.652 12.371 -38.504 1.00 92.00 96 LYS A N 1
ATOM 723 C CA . LYS A 1 96 ? 22.788 11.726 -39.190 1.00 92.00 96 LYS A CA 1
ATOM 724 C C . LYS A 1 96 ? 24.053 11.682 -38.329 1.00 92.00 96 LYS A C 1
ATOM 726 O O . LYS A 1 96 ? 24.958 10.904 -38.607 1.00 92.00 96 LYS A O 1
ATOM 731 N N . GLU A 1 97 ? 24.115 12.512 -37.288 1.00 93.56 97 GLU A N 1
ATOM 732 C CA . GLU A 1 97 ? 25.203 12.558 -36.313 1.00 93.56 97 GLU A CA 1
ATOM 733 C C . GLU A 1 97 ? 24.727 13.117 -34.963 1.00 93.56 97 GLU A C 1
ATOM 735 O O . GLU A 1 97 ? 23.784 13.909 -34.897 1.00 93.56 97 GLU A O 1
ATOM 740 N N . LEU A 1 98 ? 25.411 12.726 -33.882 1.00 94.50 98 LEU A N 1
ATOM 741 C CA . LEU A 1 98 ? 25.137 13.197 -32.523 1.00 94.50 98 LEU A CA 1
ATOM 742 C C . LEU A 1 98 ? 26.091 14.341 -32.162 1.00 94.50 98 LEU A C 1
ATOM 744 O O . LEU A 1 98 ? 27.297 14.130 -32.014 1.00 94.50 98 LEU A O 1
ATOM 748 N N . GLN A 1 99 ? 25.563 15.551 -31.992 1.00 93.50 99 GLN A N 1
ATOM 749 C CA . GLN A 1 99 ? 26.323 16.759 -31.649 1.00 93.50 99 GLN A CA 1
ATOM 750 C C . GLN A 1 99 ? 26.119 17.155 -30.177 1.00 93.50 99 GLN A C 1
ATOM 752 O O . GLN A 1 99 ? 25.085 16.868 -29.579 1.00 93.50 99 GLN A O 1
ATOM 757 N N . GLN A 1 100 ? 27.107 17.831 -29.582 1.00 92.62 100 GLN A N 1
ATOM 758 C CA . GLN A 1 100 ? 26.961 18.393 -28.232 1.00 92.62 100 GLN A CA 1
ATOM 759 C C . GLN A 1 100 ? 25.944 19.543 -28.221 1.00 92.62 100 GLN A C 1
ATOM 761 O O . GLN A 1 100 ? 25.810 20.272 -29.204 1.00 92.62 100 GLN A O 1
ATOM 766 N N . GLY A 1 101 ? 25.242 19.713 -27.097 1.00 89.19 101 GLY A N 1
ATOM 767 C CA . GLY A 1 101 ? 24.250 20.780 -26.920 1.00 89.19 101 GLY A CA 1
ATOM 768 C C . GLY A 1 101 ? 22.966 20.610 -27.742 1.00 89.19 101 GLY A C 1
ATOM 769 O O . GLY A 1 101 ? 22.166 21.543 -27.806 1.00 89.19 101 GLY A O 1
ATOM 770 N N . LYS A 1 102 ? 22.754 19.437 -28.358 1.00 92.38 102 LYS A N 1
ATOM 771 C CA . LYS A 1 102 ? 21.508 19.073 -29.042 1.00 92.38 102 LYS A CA 1
ATOM 772 C C . LYS A 1 102 ? 20.813 17.897 -28.343 1.00 92.38 102 LYS A C 1
ATOM 774 O O . LYS A 1 102 ? 21.497 16.940 -27.973 1.00 92.38 102 LYS A O 1
ATOM 779 N N . PRO A 1 103 ? 19.485 17.969 -28.158 1.00 93.19 103 PRO A N 1
ATOM 780 C CA . PRO A 1 103 ? 18.700 16.889 -27.589 1.00 93.19 103 PRO A CA 1
ATOM 781 C C . PRO A 1 103 ? 18.313 15.863 -28.657 1.00 93.19 103 PRO A C 1
ATOM 783 O O . PRO A 1 103 ? 17.862 16.232 -29.744 1.00 93.19 103 PRO A O 1
ATOM 786 N N . TYR A 1 104 ? 18.467 14.582 -28.332 1.00 94.31 104 TYR A N 1
ATOM 787 C CA . TYR A 1 104 ? 18.072 13.472 -29.192 1.00 94.31 104 TYR A CA 1
ATOM 788 C C . TYR A 1 104 ? 17.175 12.494 -28.438 1.00 94.31 104 TYR A C 1
ATOM 790 O O . TYR A 1 104 ? 17.181 12.455 -27.204 1.00 94.31 104 TYR A O 1
ATOM 798 N N . HIS A 1 105 ? 16.420 11.683 -29.172 1.00 93.81 105 HIS A N 1
ATOM 799 C CA . HIS A 1 105 ? 15.648 10.596 -28.587 1.00 93.81 105 HIS A CA 1
ATOM 800 C C . HIS A 1 105 ? 15.549 9.388 -29.512 1.00 93.81 105 HIS A C 1
ATOM 802 O O . HIS A 1 105 ? 15.626 9.503 -30.733 1.00 93.81 105 HIS A O 1
ATOM 808 N N . TRP A 1 106 ? 15.338 8.227 -28.909 1.00 92.75 106 TRP A N 1
ATOM 809 C CA . TRP A 1 106 ? 14.880 7.026 -29.587 1.00 92.75 106 TRP A CA 1
ATOM 810 C C . TRP A 1 106 ? 13.739 6.441 -28.764 1.00 92.75 106 TRP A C 1
ATOM 812 O O . TRP A 1 106 ? 13.945 6.077 -27.610 1.00 92.75 106 TRP A O 1
ATOM 822 N N . ARG A 1 107 ? 12.529 6.388 -29.333 1.00 89.12 107 ARG A N 1
ATOM 823 C CA . ARG A 1 107 ? 11.304 6.043 -28.588 1.00 89.12 107 ARG A CA 1
ATOM 824 C C . ARG A 1 107 ? 11.170 6.900 -27.315 1.00 89.12 107 ARG A C 1
ATOM 826 O O . ARG A 1 107 ? 11.084 8.122 -27.415 1.00 89.12 107 ARG A O 1
ATOM 833 N N . ASP A 1 108 ? 11.138 6.269 -26.150 1.00 86.38 108 ASP A N 1
ATOM 834 C CA . ASP A 1 108 ? 11.082 6.858 -24.811 1.00 86.38 108 ASP A CA 1
ATOM 835 C C . ASP A 1 108 ? 12.468 7.189 -24.224 1.00 86.38 108 ASP A C 1
ATOM 837 O O . ASP A 1 108 ? 12.565 7.944 -23.254 1.00 86.38 108 ASP A O 1
ATOM 841 N N . TRP A 1 109 ? 13.549 6.700 -24.835 1.00 91.94 109 TRP A N 1
ATOM 842 C CA . TRP A 1 109 ? 14.914 6.972 -24.401 1.00 91.94 109 TRP A CA 1
ATOM 843 C C . TRP A 1 109 ? 15.373 8.355 -24.851 1.00 91.94 109 TRP A C 1
ATOM 845 O O . TRP A 1 109 ? 15.437 8.670 -26.041 1.00 91.94 109 TRP A O 1
ATOM 855 N N . SER A 1 110 ? 15.760 9.179 -23.886 1.00 93.25 110 SER A N 1
ATOM 856 C CA . SER A 1 110 ? 16.431 10.455 -24.108 1.00 93.25 110 SER A CA 1
ATOM 857 C C . SER A 1 110 ? 17.933 10.248 -24.265 1.00 93.25 110 SER A C 1
ATOM 859 O O . SER A 1 110 ? 18.544 9.439 -23.566 1.00 93.25 110 SER A O 1
ATOM 861 N N . ILE A 1 111 ? 18.540 10.977 -25.200 1.00 95.12 111 ILE A N 1
ATOM 862 C CA . ILE A 1 111 ? 19.938 10.801 -25.591 1.00 95.12 111 ILE A CA 1
ATOM 863 C C . ILE A 1 111 ? 20.611 12.167 -25.668 1.00 95.12 111 ILE A C 1
ATOM 865 O O . ILE A 1 111 ? 20.136 13.078 -26.349 1.00 95.12 111 ILE A O 1
ATOM 869 N N . ILE A 1 112 ? 21.753 12.315 -24.996 1.00 95.31 112 ILE A N 1
ATOM 870 C CA . ILE A 1 112 ? 22.571 13.523 -25.096 1.00 95.31 112 ILE A CA 1
ATOM 871 C C . ILE A 1 112 ? 24.059 13.207 -25.159 1.00 95.31 112 ILE A C 1
ATOM 873 O O . ILE A 1 112 ? 24.614 12.470 -24.342 1.00 95.31 112 ILE A O 1
ATOM 877 N N . ARG A 1 113 ? 24.740 13.837 -26.117 1.00 95.44 113 ARG A N 1
ATOM 878 C CA . ARG A 1 113 ? 26.198 13.846 -26.182 1.00 95.44 113 ARG A CA 1
ATOM 879 C C . ARG A 1 113 ? 26.759 14.920 -25.248 1.00 95.44 113 ARG A C 1
ATOM 881 O O . ARG A 1 113 ? 26.595 16.112 -25.499 1.00 95.44 113 ARG A O 1
ATOM 888 N N . GLY A 1 114 ? 27.458 14.491 -24.201 1.00 93.31 114 GLY A N 1
ATOM 889 C CA . GLY A 1 114 ? 28.283 15.357 -23.364 1.00 93.31 114 GLY A CA 1
ATOM 890 C C . GLY A 1 114 ? 29.682 15.576 -23.950 1.00 93.31 114 GLY A C 1
ATOM 891 O O . GLY A 1 114 ? 29.987 15.193 -25.083 1.00 93.31 114 GLY A O 1
ATOM 892 N N . ARG A 1 115 ? 30.560 16.194 -23.151 1.00 90.75 115 ARG A N 1
ATOM 893 C CA . ARG A 1 115 ? 31.964 16.418 -23.528 1.00 90.75 115 ARG A CA 1
ATOM 894 C C . ARG A 1 115 ? 32.728 15.099 -23.657 1.00 90.75 115 ARG A C 1
ATOM 896 O O . ARG A 1 115 ? 33.299 14.825 -24.709 1.00 90.75 115 ARG A O 1
ATOM 903 N N . ASP A 1 116 ? 32.664 14.292 -22.603 1.00 92.38 116 ASP A N 1
ATOM 904 C CA . ASP A 1 116 ? 33.507 13.104 -22.427 1.00 92.38 116 ASP A CA 1
ATOM 905 C C . ASP A 1 116 ? 32.714 11.792 -22.445 1.00 92.38 116 ASP A C 1
ATOM 907 O O . ASP A 1 116 ? 33.310 10.721 -22.528 1.00 92.38 116 ASP A O 1
ATOM 911 N N . CYS A 1 117 ? 31.381 11.869 -22.397 1.00 96.00 117 CYS A N 1
ATOM 912 C CA . CYS A 1 117 ? 30.488 10.712 -22.381 1.00 96.00 117 CYS A CA 1
ATOM 913 C C . CYS A 1 117 ? 29.249 10.961 -23.252 1.00 96.00 117 CYS A C 1
ATOM 915 O O . CYS A 1 117 ? 28.819 12.105 -23.438 1.00 96.00 117 CYS A O 1
ATOM 917 N N . LEU A 1 118 ? 28.642 9.877 -23.725 1.00 96.94 118 LEU A N 1
ATOM 918 C CA . LEU A 1 118 ? 27.277 9.832 -24.236 1.00 96.94 118 LEU A CA 1
ATOM 919 C C . LEU A 1 118 ? 26.352 9.342 -23.113 1.00 96.94 118 LEU A C 1
ATOM 921 O O . LEU A 1 118 ? 26.651 8.335 -22.473 1.00 96.94 118 LEU A O 1
ATOM 925 N N . TYR A 1 119 ? 25.243 10.042 -22.880 1.00 96.38 119 TYR A N 1
ATOM 926 C CA . TYR A 1 119 ? 24.235 9.636 -21.901 1.00 96.38 119 TYR A CA 1
ATOM 927 C C . TYR A 1 119 ? 22.956 9.216 -22.609 1.00 96.38 119 TYR A C 1
ATOM 929 O O . TYR A 1 119 ? 22.506 9.899 -23.533 1.00 96.38 119 TYR A O 1
ATOM 937 N N . ILE A 1 120 ? 22.378 8.107 -22.159 1.00 96.00 120 ILE A N 1
ATOM 938 C CA . ILE A 1 120 ? 21.128 7.548 -22.676 1.00 96.00 120 ILE A CA 1
ATOM 939 C C . ILE A 1 120 ? 20.273 7.158 -21.474 1.00 96.00 120 ILE A C 1
ATOM 941 O O . ILE A 1 120 ? 20.757 6.425 -20.619 1.00 96.00 120 ILE A O 1
ATOM 945 N N . TRP A 1 121 ? 19.045 7.654 -21.356 1.00 94.06 121 TRP A N 1
ATOM 946 C CA . TRP A 1 121 ? 18.212 7.367 -20.186 1.00 94.06 121 TRP A CA 1
ATOM 947 C C . TRP A 1 121 ? 16.718 7.353 -20.499 1.00 94.06 121 TRP A C 1
ATOM 949 O O . TRP A 1 121 ? 16.264 8.029 -21.420 1.00 94.06 121 TRP A O 1
ATOM 959 N N . SER A 1 122 ? 15.966 6.609 -19.699 1.00 90.12 122 SER A N 1
ATOM 960 C CA . SER A 1 122 ? 14.503 6.578 -19.664 1.00 90.12 122 SER A CA 1
ATOM 961 C C . SER A 1 122 ? 14.014 6.677 -18.212 1.00 90.12 122 SER A C 1
ATOM 963 O O . SER A 1 122 ? 14.788 7.008 -17.309 1.00 90.12 122 SER A O 1
ATOM 965 N N . ASP A 1 123 ? 12.730 6.405 -17.975 1.00 85.00 123 ASP A N 1
ATOM 966 C CA . ASP A 1 123 ? 12.190 6.231 -16.625 1.00 85.00 123 ASP A CA 1
ATOM 967 C C . ASP A 1 123 ? 12.672 4.930 -15.964 1.00 85.00 123 ASP A C 1
ATOM 969 O O . ASP A 1 123 ? 12.589 4.817 -14.750 1.00 85.00 123 ASP A O 1
ATOM 973 N N . ALA A 1 124 ? 13.185 3.961 -16.723 1.00 87.94 124 ALA A N 1
ATOM 974 C CA . ALA A 1 124 ? 13.596 2.655 -16.213 1.00 87.94 124 ALA A CA 1
ATOM 975 C C . ALA A 1 124 ? 15.098 2.575 -15.898 1.00 87.94 124 ALA A C 1
ATOM 977 O O . ALA A 1 124 ? 15.498 1.990 -14.892 1.00 87.94 124 ALA A O 1
ATOM 978 N N . ALA A 1 125 ? 15.950 3.138 -16.759 1.00 92.62 125 ALA A N 1
ATOM 979 C CA . ALA A 1 125 ? 17.400 3.044 -16.604 1.00 92.62 125 ALA A CA 1
ATOM 980 C C . ALA A 1 125 ? 18.130 4.263 -17.177 1.00 92.62 125 ALA A C 1
ATOM 982 O O . ALA A 1 125 ? 17.640 4.938 -18.080 1.00 92.62 125 ALA A O 1
ATOM 983 N N . ALA A 1 126 ? 19.344 4.510 -16.689 1.00 94.62 126 ALA A N 1
ATOM 984 C CA . ALA A 1 126 ? 20.243 5.526 -17.226 1.00 94.62 126 ALA A CA 1
ATOM 985 C C . ALA A 1 126 ? 21.625 4.934 -17.494 1.00 94.62 126 ALA A C 1
ATOM 987 O O . ALA A 1 126 ? 22.145 4.175 -16.687 1.00 94.62 126 ALA A O 1
ATOM 988 N N . LEU A 1 127 ? 22.232 5.295 -18.617 1.00 96.31 127 LEU A N 1
ATOM 989 C CA . LEU A 1 127 ? 23.498 4.775 -19.119 1.00 96.31 127 LEU A CA 1
ATOM 990 C C . LEU A 1 127 ? 24.473 5.937 -19.320 1.00 96.31 127 LEU A C 1
ATOM 992 O O . LEU A 1 127 ? 24.125 6.944 -19.937 1.00 96.31 127 LEU A O 1
ATOM 996 N N . GLU A 1 128 ? 25.707 5.773 -18.850 1.00 96.50 128 GLU A N 1
ATOM 997 C CA . GLU A 1 128 ? 26.836 6.654 -19.146 1.00 96.50 128 GLU A CA 1
ATOM 998 C C . GLU A 1 128 ? 27.919 5.877 -19.893 1.00 96.50 128 GLU A C 1
ATOM 1000 O O . GLU A 1 128 ? 28.607 5.009 -19.348 1.00 96.50 128 GLU A O 1
ATOM 1005 N N . LEU A 1 129 ? 28.095 6.253 -21.154 1.00 96.25 129 LEU A N 1
ATOM 1006 C CA . LEU A 1 129 ? 29.018 5.650 -22.100 1.00 96.25 129 LEU A CA 1
ATOM 1007 C C . LEU A 1 129 ? 30.219 6.588 -22.283 1.00 96.25 129 LEU A C 1
ATOM 1009 O O . LEU A 1 129 ? 30.149 7.563 -23.032 1.00 96.25 129 LEU A O 1
ATOM 1013 N N . SER A 1 130 ? 31.328 6.327 -21.587 1.00 95.00 130 SER A N 1
ATOM 1014 C CA . SER A 1 130 ? 32.532 7.168 -21.685 1.00 95.00 130 SER A CA 1
ATOM 1015 C C . SER A 1 130 ? 33.207 7.043 -23.053 1.00 95.00 130 SER A C 1
ATOM 1017 O O . SER A 1 130 ? 33.448 5.932 -23.526 1.00 95.00 130 SER A O 1
ATOM 1019 N N . ASN A 1 131 ? 33.574 8.166 -23.676 1.00 93.25 131 ASN A N 1
ATOM 1020 C CA . ASN A 1 131 ? 34.147 8.214 -25.025 1.00 93.25 131 ASN A CA 1
ATOM 1021 C C . ASN A 1 131 ? 35.453 7.418 -25.160 1.00 93.25 131 ASN A C 1
ATOM 1023 O O . ASN A 1 131 ? 35.732 6.931 -26.251 1.00 93.25 131 ASN A O 1
ATOM 1027 N N . GLY A 1 132 ? 36.237 7.310 -24.082 1.00 91.12 132 GLY A N 1
ATOM 1028 C CA . GLY A 1 132 ? 37.509 6.578 -24.043 1.00 91.12 132 GLY A CA 1
ATOM 1029 C C . GLY A 1 132 ? 37.405 5.171 -23.454 1.00 91.12 132 GLY A C 1
ATOM 1030 O O . GLY A 1 132 ? 38.428 4.568 -23.142 1.00 91.12 132 GLY A O 1
ATOM 1031 N N . SER A 1 133 ? 36.190 4.660 -23.240 1.00 89.69 133 SER A N 1
ATOM 1032 C CA . SER A 1 133 ? 36.001 3.311 -22.715 1.00 89.69 133 SER A CA 1
ATOM 1033 C C . SER A 1 133 ? 36.384 2.249 -23.749 1.00 89.69 133 SER A C 1
ATOM 1035 O O . SER A 1 133 ? 36.058 2.370 -24.931 1.00 89.69 133 SER A O 1
ATOM 1037 N N . ASN A 1 134 ? 37.003 1.170 -23.274 1.00 88.81 134 ASN A N 1
ATOM 1038 C CA . ASN A 1 134 ? 37.304 -0.050 -24.030 1.00 88.81 134 ASN A CA 1
ATOM 1039 C C . ASN A 1 134 ? 36.190 -1.111 -23.910 1.00 88.81 134 ASN A C 1
ATOM 1041 O O . ASN A 1 134 ? 36.427 -2.304 -24.100 1.00 88.81 134 ASN A O 1
ATOM 1045 N N . GLY A 1 135 ? 34.981 -0.694 -23.524 1.00 87.56 135 GLY A N 1
ATOM 1046 C CA . GLY A 1 135 ? 33.800 -1.551 -23.501 1.00 87.56 135 GLY A CA 1
ATOM 1047 C C . GLY A 1 135 ? 33.049 -1.616 -22.181 1.00 87.56 135 GLY A C 1
ATOM 1048 O O . GLY A 1 135 ? 31.988 -2.236 -22.148 1.00 87.56 135 GLY A O 1
ATOM 1049 N N . TRP A 1 136 ? 33.550 -0.977 -21.122 1.00 91.19 136 TRP A N 1
ATOM 1050 C CA . TRP A 1 136 ? 32.800 -0.819 -19.878 1.00 91.19 136 TRP A CA 1
ATOM 1051 C C . TRP A 1 136 ? 31.915 0.431 -19.896 1.00 91.19 136 TRP A C 1
ATOM 1053 O O . TRP A 1 136 ? 32.264 1.444 -20.502 1.00 91.19 136 TRP A O 1
ATOM 1063 N N . PHE A 1 137 ? 30.781 0.402 -19.211 1.00 94.50 137 PHE A N 1
ATOM 1064 C CA . PHE A 1 137 ? 29.937 1.584 -19.031 1.00 94.50 137 PHE A CA 1
ATOM 1065 C C . PHE A 1 137 ? 29.291 1.593 -17.653 1.00 94.50 137 PHE A C 1
ATOM 1067 O O . PHE A 1 137 ? 29.139 0.544 -17.030 1.00 94.50 137 PHE A O 1
ATOM 1074 N N . ARG A 1 138 ? 28.910 2.779 -17.172 1.00 94.88 138 ARG A N 1
ATOM 1075 C CA . ARG A 1 138 ? 28.164 2.913 -15.914 1.00 94.88 138 ARG A CA 1
ATOM 1076 C C . ARG A 1 138 ? 26.679 2.964 -16.214 1.00 94.88 138 ARG A C 1
ATOM 1078 O O . ARG A 1 138 ? 26.278 3.546 -17.221 1.00 94.88 138 ARG A O 1
ATOM 1085 N N . PHE A 1 139 ? 25.867 2.394 -15.340 1.00 94.88 139 PHE A N 1
ATOM 1086 C CA . PHE A 1 139 ? 24.423 2.479 -15.459 1.00 94.88 139 PHE A CA 1
ATOM 1087 C C . PHE A 1 139 ? 23.746 2.606 -14.105 1.00 94.88 139 PHE A C 1
ATOM 1089 O O . PHE A 1 139 ? 24.274 2.154 -13.091 1.00 94.88 139 PHE A O 1
ATOM 1096 N N . ILE A 1 140 ? 22.571 3.221 -14.111 1.00 93.00 140 ILE A N 1
ATOM 1097 C CA . ILE A 1 140 ? 21.658 3.262 -12.981 1.00 93.00 140 ILE A CA 1
ATOM 1098 C C . ILE A 1 140 ? 20.434 2.435 -13.350 1.00 93.00 140 ILE A C 1
ATOM 1100 O O . ILE A 1 140 ? 19.782 2.712 -14.356 1.00 93.00 140 ILE A O 1
ATOM 1104 N N . LEU A 1 141 ? 20.141 1.440 -12.523 1.00 90.56 141 LEU A N 1
ATOM 1105 C CA . LEU A 1 141 ? 18.949 0.600 -12.585 1.00 90.56 141 LEU A CA 1
ATOM 1106 C C . LEU A 1 141 ? 18.458 0.413 -11.150 1.00 90.56 141 LEU A C 1
ATOM 1108 O O . LEU A 1 141 ? 19.274 0.212 -10.251 1.00 90.56 141 LEU A O 1
ATOM 1112 N N . ASP A 1 142 ? 17.155 0.537 -10.918 1.00 85.06 142 ASP A N 1
ATOM 1113 C CA . ASP A 1 142 ? 16.549 0.381 -9.589 1.00 85.06 142 ASP A CA 1
ATOM 1114 C C . ASP A 1 142 ? 17.192 1.228 -8.483 1.00 85.06 142 ASP A C 1
ATOM 1116 O O . ASP A 1 142 ? 17.453 0.777 -7.369 1.00 85.06 142 ASP A O 1
ATOM 1120 N N . GLY A 1 143 ? 17.545 2.471 -8.821 1.00 82.81 143 GLY A N 1
ATOM 1121 C CA . GLY A 1 143 ? 18.199 3.383 -7.883 1.00 82.81 143 GLY A CA 1
ATOM 1122 C C . GLY A 1 143 ? 19.666 3.046 -7.569 1.00 82.81 143 GLY A C 1
ATOM 1123 O O . GLY A 1 143 ? 20.323 3.821 -6.870 1.00 82.81 143 GLY A O 1
ATOM 1124 N N . LYS A 1 144 ? 20.231 1.973 -8.129 1.00 87.50 144 LYS A N 1
ATOM 1125 C CA . LYS A 1 144 ? 21.610 1.535 -7.867 1.00 87.50 144 LYS A CA 1
ATOM 1126 C C . LYS A 1 144 ? 22.526 1.843 -9.041 1.00 87.50 144 LYS A C 1
ATOM 1128 O O . LYS A 1 144 ? 22.159 1.623 -10.191 1.00 87.50 144 LYS A O 1
ATOM 1133 N N . LEU A 1 145 ? 23.719 2.359 -8.743 1.00 91.00 145 LEU A N 1
ATOM 1134 C CA . LEU A 1 145 ? 24.766 2.609 -9.732 1.00 91.00 145 LEU A CA 1
ATOM 1135 C C . LEU A 1 145 ? 25.663 1.371 -9.849 1.00 91.00 145 LEU A C 1
ATOM 1137 O O . LEU A 1 145 ? 26.220 0.904 -8.859 1.00 91.00 145 LEU A O 1
ATOM 1141 N N . ALA A 1 146 ? 25.856 0.873 -11.063 1.00 92.06 146 ALA A N 1
ATOM 1142 C CA . ALA A 1 146 ? 26.731 -0.260 -11.339 1.00 92.06 146 ALA A CA 1
ATOM 1143 C C . ALA A 1 146 ? 27.605 -0.004 -12.570 1.00 92.06 146 ALA A C 1
ATOM 1145 O O . ALA A 1 146 ? 27.300 0.843 -13.413 1.00 92.06 146 ALA A O 1
ATOM 1146 N N . THR A 1 147 ? 28.706 -0.750 -12.674 1.00 93.31 147 THR A N 1
ATOM 1147 C CA . THR A 1 147 ? 29.577 -0.740 -13.853 1.00 93.31 147 THR A CA 1
ATOM 1148 C C . THR A 1 147 ? 29.455 -2.067 -14.580 1.00 93.31 147 THR A C 1
ATOM 1150 O O . THR A 1 147 ? 29.692 -3.133 -14.014 1.00 93.31 147 THR A O 1
ATOM 1153 N N . MET A 1 148 ? 29.080 -2.006 -15.853 1.00 92.81 148 MET A N 1
ATOM 1154 C CA . MET A 1 148 ? 29.057 -3.156 -16.740 1.00 92.81 148 MET A CA 1
ATOM 1155 C C . MET A 1 148 ? 30.401 -3.288 -17.438 1.00 92.81 148 MET A C 1
ATOM 1157 O O . MET A 1 148 ? 30.831 -2.351 -18.105 1.00 92.81 148 MET A O 1
ATOM 1161 N N . TYR A 1 149 ? 31.030 -4.457 -17.338 1.00 89.75 149 TYR A N 1
ATOM 1162 C CA . TYR A 1 149 ? 32.218 -4.803 -18.118 1.00 89.75 149 TYR A CA 1
ATOM 1163 C C . TYR A 1 149 ? 31.864 -5.695 -19.304 1.00 89.75 149 TYR A C 1
ATOM 1165 O O . TYR A 1 149 ? 30.832 -6.363 -19.335 1.00 89.75 149 TYR A O 1
ATOM 1173 N N . SER A 1 150 ? 32.785 -5.781 -20.260 1.00 83.62 150 SER A N 1
ATOM 1174 C CA . SER A 1 150 ? 32.646 -6.597 -21.471 1.00 83.62 150 SER A CA 1
ATOM 1175 C C . SER A 1 150 ? 32.485 -8.109 -21.215 1.00 83.62 150 SER A C 1
ATOM 1177 O O . SER A 1 150 ? 32.041 -8.848 -22.099 1.00 83.62 150 SER A O 1
ATOM 1179 N N . SER A 1 151 ? 32.793 -8.578 -19.998 1.00 81.56 151 SER A N 1
ATOM 1180 C CA . SER A 1 151 ? 32.535 -9.943 -19.520 1.00 81.56 151 SER A CA 1
ATOM 1181 C C . SER A 1 151 ? 31.048 -10.245 -19.286 1.00 81.56 151 SER A C 1
ATOM 1183 O O . SER A 1 151 ? 30.669 -11.415 -19.316 1.00 81.56 151 SER A O 1
ATOM 1185 N N . GLY A 1 152 ? 30.207 -9.221 -19.097 1.00 77.81 152 GLY A N 1
ATOM 1186 C CA . GLY A 1 152 ? 28.766 -9.345 -18.843 1.00 77.81 152 GLY A CA 1
ATOM 1187 C C . GLY A 1 152 ? 28.357 -9.466 -17.381 1.00 77.81 152 GLY A C 1
ATOM 1188 O O . GLY A 1 152 ? 27.172 -9.621 -17.101 1.00 77.81 152 GLY A O 1
ATOM 1189 N N . SER A 1 153 ? 29.301 -9.362 -16.446 1.00 80.19 153 SER A N 1
ATOM 1190 C CA . SER A 1 153 ? 28.997 -9.305 -15.014 1.00 80.19 153 SER A CA 1
ATOM 1191 C C . SER A 1 153 ? 29.037 -7.853 -14.533 1.00 80.19 153 SER A C 1
ATOM 1193 O O . SER A 1 153 ? 30.057 -7.189 -14.741 1.00 80.19 153 SER A O 1
ATOM 1195 N N . PRO A 1 154 ? 27.947 -7.328 -13.943 1.00 83.81 154 PRO A N 1
ATOM 1196 C CA . PRO A 1 154 ? 27.960 -5.999 -13.356 1.00 83.81 154 PRO A CA 1
ATOM 1197 C C . PRO A 1 154 ? 28.737 -6.062 -12.047 1.00 83.81 154 PRO A C 1
ATOM 1199 O O . PRO A 1 154 ? 28.456 -6.911 -11.202 1.00 83.81 154 PRO A O 1
ATOM 1202 N N . GLU A 1 155 ? 29.690 -5.158 -11.863 1.00 83.12 155 GLU A N 1
ATOM 1203 C CA . GLU A 1 155 ? 30.231 -4.903 -10.532 1.00 83.12 155 GLU A CA 1
ATOM 1204 C C . GLU A 1 155 ? 29.448 -3.733 -9.947 1.00 83.12 155 GLU A C 1
ATOM 1206 O O . GLU A 1 155 ? 29.375 -2.650 -10.543 1.00 83.12 155 GLU A O 1
ATOM 1211 N N . GLY A 1 156 ? 28.826 -3.963 -8.789 1.00 70.25 156 GLY A N 1
ATOM 1212 C CA . GLY A 1 156 ? 28.327 -2.866 -7.973 1.00 70.25 156 GLY A CA 1
ATOM 1213 C C . GLY A 1 156 ? 29.512 -1.972 -7.632 1.00 70.25 156 GLY A C 1
ATOM 1214 O O . GLY A 1 156 ? 30.501 -2.447 -7.069 1.00 70.25 156 GLY A O 1
ATOM 1215 N N . GLY A 1 157 ? 29.447 -0.699 -8.026 1.00 56.06 157 GLY A N 1
ATOM 1216 C CA . GLY A 1 157 ? 30.387 0.280 -7.494 1.00 56.06 157 GLY A CA 1
ATOM 1217 C C . GLY A 1 157 ? 30.203 0.352 -5.981 1.00 56.06 157 GLY A C 1
ATOM 1218 O O . GLY A 1 157 ? 29.139 0.009 -5.475 1.00 56.06 157 GLY A O 1
ATOM 1219 N N . SER A 1 158 ? 31.221 0.793 -5.243 1.00 48.50 158 SER A N 1
ATOM 1220 C CA . SER A 1 158 ? 31.019 1.208 -3.854 1.00 48.50 158 SER A CA 1
ATOM 1221 C C . SER A 1 158 ? 29.776 2.102 -3.793 1.00 48.50 158 SER A C 1
ATOM 1223 O O . SER A 1 158 ? 29.774 3.134 -4.464 1.00 48.50 158 SER A O 1
ATOM 1225 N N . ASP A 1 159 ? 28.746 1.700 -3.040 1.00 55.53 159 ASP A N 1
ATOM 1226 C CA . ASP A 1 159 ? 27.463 2.396 -2.838 1.00 55.53 159 ASP A CA 1
ATOM 1227 C C . ASP A 1 159 ? 27.642 3.761 -2.121 1.00 55.53 159 ASP A C 1
ATOM 1229 O O . ASP A 1 159 ? 26.899 4.120 -1.209 1.00 55.53 159 ASP A O 1
ATOM 1233 N N . SER A 1 160 ? 28.662 4.549 -2.474 1.00 61.31 160 SER A N 1
ATOM 1234 C CA . SER A 1 160 ? 28.805 5.911 -1.990 1.00 61.31 160 SER A CA 1
ATOM 1235 C C . SER A 1 160 ? 27.827 6.795 -2.756 1.00 61.31 160 SER A C 1
ATOM 1237 O O . SER A 1 160 ? 27.833 6.862 -3.991 1.00 61.31 160 SER A O 1
ATOM 1239 N N . SER A 1 161 ? 26.995 7.515 -2.010 1.00 63.97 161 SER A N 1
ATOM 1240 C CA . SER A 1 161 ? 26.120 8.578 -2.515 1.00 63.97 161 SER A CA 1
ATOM 1241 C C . SER A 1 161 ? 26.862 9.583 -3.410 1.00 63.97 161 SER A C 1
ATOM 1243 O O . SER A 1 161 ? 26.269 10.155 -4.326 1.00 63.97 161 SER A O 1
ATOM 1245 N N . GLU A 1 162 ? 28.169 9.750 -3.204 1.00 69.06 162 GLU A N 1
ATOM 1246 C CA . GLU A 1 162 ? 29.060 10.596 -4.000 1.00 69.06 162 GLU A CA 1
ATOM 1247 C C . GLU A 1 162 ? 29.166 10.152 -5.468 1.00 69.06 162 GLU A C 1
ATOM 1249 O O . GLU A 1 162 ? 29.090 10.986 -6.367 1.00 69.06 162 GLU A O 1
ATOM 1254 N N . SER A 1 163 ? 29.275 8.847 -5.740 1.00 80.75 163 SER A N 1
ATOM 1255 C CA . SER A 1 163 ? 29.437 8.328 -7.109 1.00 80.75 163 SER A CA 1
ATOM 1256 C C . SER A 1 163 ? 28.166 8.488 -7.957 1.00 80.75 163 SER A C 1
ATOM 1258 O O . SER A 1 163 ? 28.226 8.868 -9.130 1.00 80.75 163 SER A O 1
ATOM 1260 N N . ARG A 1 164 ? 26.993 8.272 -7.344 1.00 85.88 164 ARG A N 1
ATOM 1261 C CA . ARG A 1 164 ? 25.684 8.532 -7.963 1.00 85.88 164 ARG A CA 1
ATOM 1262 C C . ARG A 1 164 ? 25.474 10.029 -8.196 1.00 85.88 164 ARG A C 1
ATOM 1264 O O . ARG A 1 164 ? 24.988 10.417 -9.257 1.00 85.88 164 ARG A O 1
ATOM 1271 N N . SER A 1 165 ? 25.861 10.865 -7.233 1.00 88.12 165 SER A N 1
ATOM 1272 C CA . SER A 1 165 ? 25.762 12.323 -7.362 1.00 88.12 165 SER A CA 1
ATOM 1273 C C . SER A 1 165 ? 26.639 12.840 -8.505 1.00 88.12 165 SER A C 1
ATOM 1275 O O . SER A 1 165 ? 26.175 13.637 -9.314 1.00 88.12 165 SER A O 1
ATOM 1277 N N . GLU A 1 166 ? 27.858 12.311 -8.660 1.00 91.56 166 GLU A N 1
ATOM 1278 C CA . GLU A 1 166 ? 28.756 12.650 -9.770 1.00 91.56 166 GLU A CA 1
ATOM 1279 C C . GLU A 1 166 ? 28.141 12.315 -11.143 1.00 91.56 166 GLU A C 1
ATOM 1281 O O . GLU A 1 166 ? 28.209 13.125 -12.074 1.00 91.56 166 GLU A O 1
ATOM 1286 N N . PHE A 1 167 ? 27.518 11.136 -11.278 1.00 92.38 167 PHE A N 1
ATOM 1287 C CA . PHE A 1 167 ? 26.791 10.747 -12.492 1.00 92.38 167 PHE A CA 1
ATOM 1288 C C . PHE A 1 167 ? 25.699 11.774 -12.823 1.00 92.38 167 PHE A C 1
ATOM 1290 O O . PHE A 1 167 ? 25.630 12.285 -13.946 1.00 92.38 167 PHE A O 1
ATOM 1297 N N . LEU A 1 168 ? 24.864 12.110 -11.833 1.00 90.94 168 LEU A N 1
ATOM 1298 C CA . LEU A 1 168 ? 23.760 13.054 -11.996 1.00 90.94 168 LEU A CA 1
ATOM 1299 C C . LEU A 1 168 ? 24.255 14.455 -12.351 1.00 90.94 168 LEU A C 1
ATOM 1301 O O . LEU A 1 168 ? 23.737 15.060 -13.287 1.00 90.94 168 LEU A O 1
ATOM 1305 N N . GLU A 1 169 ? 25.281 14.965 -11.675 1.00 92.06 169 GLU A N 1
ATOM 1306 C CA . GLU A 1 169 ? 25.858 16.276 -11.975 1.00 92.06 169 GLU A CA 1
ATOM 1307 C C . GLU A 1 169 ? 26.375 16.365 -13.412 1.00 92.06 169 GLU A C 1
ATOM 1309 O O . GLU A 1 169 ? 26.155 17.368 -14.097 1.00 92.06 169 GLU A O 1
ATOM 1314 N N . LYS A 1 170 ? 27.051 15.318 -13.898 1.00 93.38 170 LYS A N 1
ATOM 1315 C CA . LYS A 1 170 ? 27.551 15.276 -15.274 1.00 93.38 170 LYS A CA 1
ATOM 1316 C C . LYS A 1 170 ? 26.411 15.221 -16.292 1.00 93.38 170 LYS A C 1
ATOM 1318 O O . LYS A 1 170 ? 26.468 15.952 -17.286 1.00 93.38 170 LYS A O 1
ATOM 1323 N N . LEU A 1 171 ? 25.373 14.423 -16.033 1.00 92.06 171 LEU A N 1
ATOM 1324 C CA . LEU A 1 171 ? 24.170 14.369 -16.866 1.00 92.06 171 LEU A CA 1
ATOM 1325 C C . LEU A 1 171 ? 23.464 15.732 -16.904 1.00 92.06 171 LEU A C 1
ATOM 1327 O O . LEU A 1 171 ? 23.187 16.253 -17.984 1.00 92.06 171 LEU A O 1
ATOM 1331 N N . GLN A 1 172 ? 23.235 16.359 -15.748 1.00 90.75 172 GLN A N 1
ATOM 1332 C CA . GLN A 1 172 ? 22.591 17.674 -15.660 1.00 90.75 172 GLN A CA 1
ATOM 1333 C C . GLN A 1 172 ? 23.428 18.769 -16.327 1.00 90.75 172 GLN A C 1
ATOM 1335 O O . GLN A 1 172 ? 22.891 19.617 -17.038 1.00 90.75 172 GLN A O 1
ATOM 1340 N N . ARG A 1 173 ? 24.759 18.721 -16.196 1.00 92.56 173 ARG A N 1
ATOM 1341 C CA . ARG A 1 173 ? 25.667 19.627 -16.911 1.00 92.56 173 ARG A CA 1
ATOM 1342 C C . ARG A 1 173 ? 25.559 19.465 -18.422 1.00 92.56 173 ARG A C 1
ATOM 1344 O O . ARG A 1 173 ? 25.576 20.468 -19.130 1.00 92.56 173 ARG A O 1
ATOM 1351 N N . ALA A 1 174 ? 25.467 18.231 -18.919 1.00 91.25 174 ALA A N 1
ATOM 1352 C CA . ALA A 1 174 ? 25.263 17.977 -20.339 1.00 91.25 174 ALA A CA 1
ATOM 1353 C C . ALA A 1 174 ? 23.909 18.554 -20.787 1.00 91.25 174 ALA A C 1
ATOM 1355 O O . ALA A 1 174 ? 23.859 19.315 -21.752 1.00 91.25 174 ALA A O 1
ATOM 1356 N N . ARG A 1 175 ? 22.832 18.293 -20.033 1.00 89.94 175 ARG A N 1
ATOM 1357 C CA . ARG A 1 175 ? 21.487 18.834 -20.296 1.00 89.94 175 ARG A CA 1
ATOM 1358 C C . ARG A 1 175 ? 21.457 20.363 -20.311 1.00 89.94 175 ARG A C 1
ATOM 1360 O O . ARG A 1 175 ? 20.837 20.939 -21.197 1.00 89.94 175 ARG A O 1
ATOM 1367 N N . GLY A 1 176 ? 22.181 21.017 -19.404 1.00 87.88 176 GLY A N 1
ATOM 1368 C CA . GLY A 1 176 ? 22.294 22.477 -19.339 1.00 87.88 176 GLY A CA 1
ATOM 1369 C C . GLY A 1 176 ? 22.965 23.130 -20.555 1.00 87.88 176 GLY A C 1
ATOM 1370 O O . GLY A 1 176 ? 22.872 24.343 -20.718 1.00 87.88 176 GLY A O 1
ATOM 1371 N N . GLN A 1 177 ? 23.624 22.357 -21.429 1.00 88.31 177 GLN A N 1
ATOM 1372 C CA . GLN A 1 177 ? 24.165 22.864 -22.698 1.00 88.31 177 GLN A CA 1
ATOM 1373 C C . GLN A 1 177 ? 23.102 22.971 -23.796 1.00 88.31 177 GLN A C 1
ATOM 1375 O O . GLN A 1 177 ? 23.343 23.619 -24.816 1.00 88.31 177 GLN A O 1
ATOM 1380 N N . VAL A 1 178 ? 21.943 22.330 -23.617 1.00 88.50 178 VAL A N 1
ATOM 1381 C CA . VAL A 1 178 ? 20.840 22.409 -24.572 1.00 88.50 178 VAL A CA 1
ATOM 1382 C C . VAL A 1 178 ? 20.146 23.754 -24.426 1.00 88.50 178 VAL A C 1
ATOM 1384 O O . VAL A 1 178 ? 19.723 24.146 -23.339 1.00 88.50 178 VAL A O 1
ATOM 1387 N N . LYS A 1 179 ? 20.018 24.476 -25.543 1.00 86.19 179 LYS A N 1
ATOM 1388 C CA . LYS A 1 179 ? 19.322 25.764 -25.548 1.00 86.19 179 LYS A CA 1
ATOM 1389 C C . LYS A 1 179 ? 17.845 25.557 -25.189 1.00 86.19 179 LYS A C 1
ATOM 1391 O O . LYS A 1 179 ? 17.225 24.647 -25.755 1.00 86.19 179 LYS A O 1
ATOM 1396 N N . PRO A 1 180 ? 17.256 26.414 -24.333 1.00 80.44 180 PRO A N 1
ATOM 1397 C CA . PRO A 1 180 ? 15.818 26.396 -24.074 1.00 80.44 180 PRO A CA 1
ATOM 1398 C C . PRO A 1 180 ? 15.034 26.407 -25.391 1.00 80.44 180 PRO A C 1
ATOM 1400 O O . PRO A 1 180 ? 15.467 27.066 -26.335 1.00 80.44 180 PRO A O 1
ATOM 1403 N N . SER A 1 181 ? 13.902 25.697 -25.459 1.00 77.19 181 SER A N 1
ATOM 1404 C CA . SER A 1 181 ? 13.031 25.539 -26.647 1.00 77.19 181 SER A CA 1
ATOM 1405 C C . SER A 1 181 ? 13.579 24.724 -27.832 1.00 77.19 181 SER A C 1
ATOM 1407 O O . SER A 1 181 ? 12.910 24.623 -28.856 1.00 77.19 181 SER A O 1
ATOM 1409 N N . THR A 1 182 ? 14.751 24.091 -27.709 1.00 84.50 182 THR A N 1
ATOM 1410 C CA . THR A 1 182 ? 15.220 23.131 -28.727 1.00 84.50 182 THR A CA 1
ATOM 1411 C C . THR A 1 182 ? 14.397 21.843 -28.642 1.00 84.50 182 THR A C 1
ATOM 1413 O O . THR A 1 182 ? 14.402 21.195 -27.596 1.00 84.50 182 THR A O 1
ATOM 1416 N N . SER A 1 183 ? 13.713 21.460 -29.724 1.00 85.81 183 SER A N 1
ATOM 1417 C CA . SER A 1 183 ? 12.994 20.184 -29.803 1.00 85.81 183 SER A CA 1
ATOM 1418 C C . SER A 1 183 ? 13.959 19.006 -29.960 1.00 85.81 183 SER A C 1
ATOM 1420 O O . SER A 1 183 ? 15.011 19.124 -30.594 1.00 85.81 183 SER A O 1
ATOM 1422 N N . SER A 1 184 ? 13.606 17.869 -29.357 1.00 88.81 184 SER A N 1
ATOM 1423 C CA . SER A 1 184 ? 14.389 16.636 -29.461 1.00 88.81 184 SER A CA 1
ATOM 1424 C C . SER A 1 184 ? 14.317 16.065 -30.872 1.00 88.81 184 SER A C 1
ATOM 1426 O O . SER A 1 184 ? 13.228 15.926 -31.416 1.00 88.81 184 SER A O 1
ATOM 1428 N N . GLN A 1 185 ? 15.458 15.701 -31.457 1.00 92.75 185 GLN A N 1
ATOM 1429 C CA . GLN A 1 185 ? 15.501 15.057 -32.772 1.00 92.75 185 GLN A CA 1
ATOM 1430 C C . GLN A 1 185 ? 15.500 13.526 -32.633 1.00 92.75 185 GLN A C 1
ATOM 1432 O O . GLN A 1 185 ? 16.268 13.006 -31.816 1.00 92.75 185 GLN A O 1
ATOM 1437 N N . PRO A 1 186 ? 14.688 12.784 -33.408 1.00 93.38 186 PRO A N 1
ATOM 1438 C CA . PRO A 1 186 ? 14.725 11.330 -33.378 1.00 93.38 186 PRO A CA 1
ATOM 1439 C C . PRO A 1 186 ? 16.042 10.796 -33.951 1.00 93.38 186 PRO A C 1
ATOM 1441 O O . PRO A 1 186 ? 16.718 11.454 -34.751 1.00 93.38 186 PRO A O 1
ATOM 1444 N N . ILE A 1 187 ? 16.423 9.593 -33.537 1.00 94.69 187 ILE A N 1
ATOM 1445 C CA . ILE A 1 187 ? 17.533 8.843 -34.123 1.00 94.69 187 ILE A CA 1
ATOM 1446 C C . ILE A 1 187 ? 17.088 7.417 -34.396 1.00 94.69 187 ILE A C 1
ATOM 1448 O O . ILE A 1 187 ? 16.388 6.843 -33.572 1.00 94.69 187 ILE A O 1
ATOM 1452 N N . LEU A 1 188 ? 17.570 6.818 -35.486 1.00 93.50 188 LEU A N 1
ATOM 1453 C CA . LEU A 1 188 ? 17.428 5.384 -35.759 1.00 93.50 188 LEU A CA 1
ATOM 1454 C C . LEU A 1 188 ? 15.978 4.861 -35.608 1.00 93.50 188 LEU A C 1
ATOM 1456 O O . LEU A 1 188 ? 15.752 3.775 -35.069 1.00 93.50 188 LEU A O 1
ATOM 1460 N N . SER A 1 189 ? 15.001 5.644 -36.073 1.00 89.56 189 SER A N 1
ATOM 1461 C CA . SER A 1 189 ? 13.563 5.373 -35.951 1.00 89.56 189 SER A CA 1
ATOM 1462 C C . SER A 1 189 ? 13.123 4.133 -36.729 1.00 89.56 189 SER A C 1
ATOM 1464 O O . SER A 1 189 ? 12.131 3.502 -36.372 1.00 89.56 189 SER A O 1
ATOM 1466 N N . ALA A 1 190 ? 13.861 3.774 -37.783 1.00 90.12 190 ALA A N 1
ATOM 1467 C CA . ALA A 1 190 ? 13.634 2.580 -38.588 1.00 90.12 190 ALA A CA 1
ATOM 1468 C C . ALA A 1 190 ? 14.946 1.803 -38.813 1.00 90.12 190 ALA A C 1
ATOM 1470 O O . ALA A 1 190 ? 16.026 2.407 -38.808 1.00 90.12 190 ALA A O 1
ATOM 1471 N N . PRO A 1 191 ? 14.876 0.480 -39.052 1.00 92.38 191 PRO A N 1
ATOM 1472 C CA . PRO A 1 191 ? 16.055 -0.320 -39.364 1.00 92.38 191 PRO A CA 1
ATOM 1473 C C . PRO A 1 191 ? 16.762 0.162 -40.632 1.00 92.38 191 PRO A C 1
ATOM 1475 O O . PRO A 1 191 ? 16.125 0.430 -41.652 1.00 92.38 191 PRO A O 1
ATOM 1478 N N . GLY A 1 192 ? 18.091 0.230 -40.600 1.00 92.06 192 GLY A N 1
ATOM 1479 C CA . GLY A 1 192 ? 18.864 0.700 -41.744 1.00 92.06 192 GLY A CA 1
ATOM 1480 C C . GLY A 1 192 ? 20.380 0.609 -41.566 1.00 92.06 192 GLY A C 1
ATOM 1481 O O . GLY A 1 192 ? 20.874 0.227 -40.507 1.00 92.06 192 GLY A O 1
ATOM 1482 N N . PRO A 1 193 ? 21.151 0.978 -42.606 1.00 91.06 193 PRO A N 1
ATOM 1483 C CA . PRO A 1 193 ? 22.614 0.926 -42.578 1.00 91.06 193 PRO A CA 1
ATOM 1484 C C . PRO A 1 193 ? 23.254 2.081 -41.784 1.00 91.06 193 PRO A C 1
ATOM 1486 O O . PRO A 1 193 ? 24.477 2.137 -41.658 1.00 91.06 193 PRO A O 1
ATOM 1489 N N . THR A 1 194 ? 22.455 3.030 -41.288 1.00 93.44 194 THR A N 1
ATOM 1490 C CA . THR A 1 194 ? 22.931 4.211 -40.563 1.00 93.44 194 THR A CA 1
ATOM 1491 C C . THR A 1 194 ? 23.616 3.812 -39.256 1.00 93.44 194 THR A C 1
ATOM 1493 O O . THR A 1 194 ? 23.058 3.079 -38.440 1.00 93.44 194 THR A O 1
ATOM 1496 N N . LYS A 1 195 ? 24.824 4.340 -39.039 1.00 94.62 195 LYS A N 1
ATOM 1497 C CA . LYS A 1 195 ? 25.630 4.119 -37.834 1.00 94.62 195 LYS A CA 1
ATOM 1498 C C . LYS A 1 195 ? 26.038 5.458 -37.228 1.00 94.62 195 LYS A C 1
ATOM 1500 O O . LYS A 1 195 ? 26.793 6.208 -37.843 1.00 94.62 195 LYS A O 1
ATOM 1505 N N . LEU A 1 196 ? 25.583 5.737 -36.009 1.00 96.31 196 LEU A N 1
ATOM 1506 C CA . LEU A 1 196 ? 25.930 6.958 -35.273 1.00 96.31 196 LEU A CA 1
ATOM 1507 C C . LEU A 1 196 ? 27.086 6.662 -34.323 1.00 96.31 196 LEU A C 1
ATOM 1509 O O . LEU A 1 196 ? 26.981 5.744 -33.522 1.00 96.31 196 LEU A O 1
ATOM 1513 N N . THR A 1 197 ? 28.185 7.413 -34.401 1.00 95.56 197 THR A N 1
ATOM 1514 C CA . THR A 1 197 ? 29.401 7.135 -33.611 1.00 95.56 197 THR A CA 1
ATOM 1515 C C . THR A 1 197 ? 29.749 8.311 -32.700 1.00 95.56 197 THR A C 1
ATOM 1517 O O . THR A 1 197 ? 29.785 9.459 -33.145 1.00 95.56 197 THR A O 1
ATOM 1520 N N . VAL A 1 198 ? 30.020 8.027 -31.423 1.00 95.19 198 VAL A N 1
ATOM 1521 C CA . VAL A 1 198 ? 30.438 8.995 -30.400 1.00 95.19 198 VAL A CA 1
ATOM 1522 C C . VAL A 1 198 ? 31.555 8.376 -29.562 1.00 95.19 198 VAL A C 1
ATOM 1524 O O . VAL A 1 198 ? 31.326 7.442 -28.796 1.00 95.19 198 VAL A O 1
ATOM 1527 N N . GLY A 1 199 ? 32.777 8.896 -29.712 1.00 93.69 199 GLY A N 1
ATOM 1528 C CA . GLY A 1 199 ? 33.960 8.282 -29.101 1.00 93.69 199 GLY A CA 1
ATOM 1529 C C . GLY A 1 199 ? 34.125 6.836 -29.572 1.00 93.69 199 GLY A C 1
ATOM 1530 O O . GLY A 1 199 ? 33.994 6.556 -30.763 1.00 93.69 199 GLY A O 1
ATOM 1531 N N . ASN A 1 200 ? 34.344 5.925 -28.626 1.00 94.56 200 ASN A N 1
ATOM 1532 C CA . ASN A 1 200 ? 34.432 4.488 -28.879 1.00 94.56 200 ASN A CA 1
ATOM 1533 C C . ASN A 1 200 ? 33.071 3.782 -28.976 1.00 94.56 200 ASN A C 1
ATOM 1535 O O . ASN A 1 200 ? 33.043 2.561 -29.085 1.00 94.56 200 ASN A O 1
ATOM 1539 N N . TRP A 1 201 ? 31.945 4.500 -28.931 1.00 95.88 201 TRP A N 1
ATOM 1540 C CA . TRP A 1 201 ? 30.608 3.907 -28.989 1.00 95.88 201 TRP A CA 1
ATOM 1541 C C . TRP A 1 201 ? 29.938 4.155 -30.329 1.00 95.88 201 TRP A C 1
ATOM 1543 O O . TRP A 1 201 ? 30.064 5.227 -30.921 1.00 95.88 201 TRP A O 1
ATOM 1553 N N . SER A 1 202 ? 29.167 3.176 -30.785 1.00 96.00 202 SER A N 1
ATOM 1554 C CA . SER A 1 202 ? 28.359 3.291 -31.988 1.00 96.00 202 SER A CA 1
ATOM 1555 C C . SER A 1 202 ? 26.963 2.720 -31.805 1.00 96.00 202 SER A C 1
ATOM 1557 O O . SER A 1 202 ? 26.801 1.661 -31.211 1.00 96.00 202 SER A O 1
ATOM 1559 N N . LEU A 1 203 ? 25.964 3.440 -32.307 1.00 97.44 203 LEU A N 1
ATOM 1560 C CA . LEU A 1 203 ? 24.553 3.088 -32.246 1.00 97.44 203 LEU A CA 1
ATOM 1561 C C . LEU A 1 203 ? 24.086 2.676 -33.641 1.00 97.44 203 LEU A C 1
ATOM 1563 O O . LEU A 1 203 ? 24.362 3.369 -34.626 1.00 97.44 203 LEU A O 1
ATOM 1567 N N . THR A 1 204 ? 23.372 1.558 -33.711 1.00 96.69 204 THR A N 1
ATOM 1568 C CA . THR A 1 204 ? 22.798 1.007 -34.945 1.00 96.69 204 THR A CA 1
ATOM 1569 C C . THR A 1 204 ? 21.396 0.468 -34.685 1.00 96.69 204 THR A C 1
ATOM 1571 O O . THR A 1 204 ? 21.107 0.004 -33.585 1.00 96.69 204 THR A O 1
ATOM 1574 N N . CYS A 1 205 ? 20.532 0.508 -35.696 1.00 95.62 205 CYS A N 1
ATOM 1575 C CA . CYS A 1 205 ? 19.213 -0.124 -35.677 1.00 95.62 205 CYS A CA 1
ATOM 1576 C C . CYS A 1 205 ? 19.157 -1.108 -36.840 1.00 95.62 205 CYS A C 1
ATOM 1578 O O . CYS A 1 205 ? 19.018 -0.714 -37.996 1.00 95.62 205 CYS A O 1
ATOM 1580 N N . LEU A 1 206 ? 19.361 -2.389 -36.540 1.00 92.06 206 LEU A N 1
ATOM 1581 C CA . LEU A 1 206 ? 19.324 -3.462 -37.540 1.00 92.06 206 LEU A CA 1
ATOM 1582 C C . LEU A 1 206 ? 18.006 -4.239 -37.509 1.00 92.06 206 LEU A C 1
ATOM 1584 O O . LEU A 1 206 ? 17.710 -4.971 -38.451 1.00 92.06 206 LEU A O 1
ATOM 1588 N N . LYS A 1 207 ? 17.224 -4.094 -36.435 1.00 92.94 207 LYS A N 1
ATOM 1589 C CA . LYS A 1 207 ? 15.917 -4.723 -36.265 1.00 92.94 207 LYS A CA 1
ATOM 1590 C C . LYS A 1 207 ? 14.922 -3.706 -35.736 1.00 92.94 207 LYS A C 1
ATOM 1592 O O . LYS A 1 207 ? 15.289 -2.775 -35.030 1.00 92.94 207 LYS A O 1
ATOM 1597 N N . GLU A 1 208 ? 13.666 -3.887 -36.112 1.00 91.19 208 GLU A N 1
ATOM 1598 C CA . GLU A 1 208 ? 12.592 -2.992 -35.704 1.00 91.19 208 GLU A CA 1
ATOM 1599 C C . GLU A 1 208 ? 12.383 -3.050 -34.186 1.00 91.19 208 GLU A C 1
ATOM 1601 O O . GLU A 1 208 ? 12.472 -4.121 -33.583 1.00 91.19 208 GLU A O 1
ATOM 1606 N N . GLY A 1 209 ? 12.148 -1.890 -33.571 1.00 87.56 209 GLY A N 1
ATOM 1607 C CA . GLY A 1 209 ? 11.905 -1.786 -32.131 1.00 87.56 209 GLY A CA 1
ATOM 1608 C C . GLY A 1 209 ? 13.136 -1.991 -31.237 1.00 87.56 209 GLY A C 1
ATOM 1609 O O . GLY A 1 209 ? 12.978 -2.028 -30.017 1.00 87.56 209 GLY A O 1
ATOM 1610 N N . GLU A 1 210 ? 14.356 -2.100 -31.786 1.00 94.56 210 GLU A N 1
ATOM 1611 C CA . GLU A 1 210 ? 15.587 -2.176 -30.985 1.00 94.56 210 GLU A CA 1
ATOM 1612 C C . GLU A 1 210 ? 16.761 -1.367 -31.563 1.00 94.56 210 GLU A C 1
ATOM 1614 O O . GLU A 1 210 ? 17.005 -1.360 -32.769 1.00 94.56 210 GLU A O 1
ATOM 1619 N N . ILE A 1 211 ? 17.539 -0.730 -30.683 1.00 96.44 211 ILE A N 1
ATOM 1620 C CA . ILE A 1 211 ? 18.843 -0.143 -31.024 1.00 96.44 211 ILE A CA 1
ATOM 1621 C C . ILE A 1 211 ? 19.959 -0.878 -30.295 1.00 96.44 211 ILE A C 1
ATOM 1623 O O . ILE A 1 211 ? 19.859 -1.179 -29.107 1.00 96.44 211 ILE A O 1
ATOM 1627 N N . ALA A 1 212 ? 21.041 -1.157 -31.014 1.00 96.38 212 ALA A N 1
ATOM 1628 C CA . ALA A 1 212 ? 22.234 -1.801 -30.492 1.00 96.38 212 ALA A CA 1
ATOM 1629 C C . ALA A 1 212 ? 23.375 -0.787 -30.363 1.00 96.38 212 ALA A C 1
ATOM 1631 O O . ALA A 1 212 ? 23.715 -0.077 -31.315 1.00 96.38 212 ALA A O 1
ATOM 1632 N N . ILE A 1 213 ? 23.964 -0.745 -29.172 1.00 96.94 213 ILE A N 1
ATOM 1633 C CA . ILE A 1 213 ? 25.113 0.069 -28.795 1.00 96.94 213 ILE A CA 1
ATOM 1634 C C . ILE A 1 213 ? 26.333 -0.851 -28.746 1.00 96.94 213 ILE A C 1
ATOM 1636 O O . ILE A 1 213 ? 26.402 -1.768 -27.927 1.00 96.94 213 ILE A O 1
ATOM 1640 N N . HIS A 1 214 ? 27.312 -0.584 -29.601 1.00 94.81 214 HIS A N 1
ATOM 1641 C CA . HIS A 1 214 ? 28.553 -1.344 -29.709 1.00 94.81 214 HIS A CA 1
ATOM 1642 C C . HIS A 1 214 ? 29.749 -0.481 -29.337 1.00 94.81 214 HIS A C 1
ATOM 1644 O O . HIS A 1 214 ? 29.799 0.697 -29.696 1.00 94.81 214 HIS A O 1
ATOM 1650 N N . ASN A 1 215 ? 30.737 -1.079 -28.678 1.00 93.50 215 ASN A N 1
ATOM 1651 C CA . ASN A 1 215 ? 32.041 -0.452 -28.505 1.00 93.50 215 ASN A CA 1
ATOM 1652 C C . ASN A 1 215 ? 32.976 -0.851 -29.657 1.00 93.50 215 ASN A C 1
ATOM 1654 O O . ASN A 1 215 ? 32.930 -1.989 -30.115 1.00 93.50 215 ASN A O 1
ATOM 1658 N N . SER A 1 216 ? 33.838 0.058 -30.101 1.00 88.25 216 SER A N 1
ATOM 1659 C CA . SER A 1 216 ? 34.796 -0.187 -31.185 1.00 88.25 216 SER A CA 1
ATOM 1660 C C . SER A 1 216 ? 35.847 -1.254 -30.857 1.00 88.25 216 SER A C 1
ATOM 1662 O O . SER A 1 216 ? 36.331 -1.913 -31.774 1.00 88.25 216 SER A O 1
ATOM 1664 N N . ASP A 1 217 ? 36.180 -1.441 -29.577 1.00 82.94 217 ASP A N 1
ATOM 1665 C CA . ASP A 1 217 ? 37.269 -2.320 -29.130 1.00 82.94 217 ASP A CA 1
ATOM 1666 C C . ASP A 1 217 ? 36.793 -3.731 -28.736 1.00 82.94 217 ASP A C 1
ATOM 1668 O O . ASP A 1 217 ? 37.601 -4.569 -28.331 1.00 82.94 217 ASP A O 1
ATOM 1672 N N . GLY A 1 218 ? 35.491 -4.022 -28.836 1.00 79.62 218 GLY A N 1
ATOM 1673 C CA . GLY A 1 218 ? 34.918 -5.276 -28.349 1.00 79.62 218 GLY A CA 1
ATOM 1674 C C . GLY A 1 218 ? 33.780 -5.831 -29.202 1.00 79.62 218 GLY A C 1
ATOM 1675 O O . GLY A 1 218 ? 33.316 -5.203 -30.149 1.00 79.62 218 GLY A O 1
ATOM 1676 N N . GLN A 1 219 ? 33.351 -7.050 -28.873 1.00 84.94 219 GLN A N 1
ATOM 1677 C CA . GLN A 1 219 ? 32.235 -7.738 -29.534 1.00 84.94 219 GLN A CA 1
ATOM 1678 C C . GLN A 1 219 ? 30.934 -7.655 -28.726 1.00 84.94 219 GLN A C 1
ATOM 1680 O O . GLN A 1 219 ? 29.895 -8.109 -29.201 1.00 84.94 219 GLN A O 1
ATOM 1685 N N . GLN A 1 220 ? 30.974 -7.071 -27.525 1.00 91.50 220 GLN A N 1
ATOM 1686 C CA . GLN A 1 220 ? 29.787 -6.867 -26.709 1.00 91.50 220 GLN A CA 1
ATOM 1687 C C . GLN A 1 220 ? 28.793 -5.897 -27.361 1.00 91.50 220 GLN A C 1
ATOM 1689 O O . GLN A 1 220 ? 29.159 -5.009 -28.140 1.00 91.50 220 GLN A O 1
ATOM 1694 N N . ALA A 1 221 ? 27.529 -6.035 -26.978 1.00 94.31 221 ALA A N 1
ATOM 1695 C CA . ALA A 1 221 ? 26.459 -5.152 -27.410 1.00 94.31 221 ALA A CA 1
ATOM 1696 C C . ALA A 1 221 ? 25.498 -4.864 -26.255 1.00 94.31 221 ALA A C 1
ATOM 1698 O O . ALA A 1 221 ? 25.063 -5.781 -25.562 1.00 94.31 221 ALA A O 1
ATOM 1699 N N . THR A 1 222 ? 25.118 -3.601 -26.085 1.00 96.06 222 THR A N 1
ATOM 1700 C CA . THR A 1 222 ? 23.994 -3.213 -25.224 1.00 96.06 222 THR A CA 1
ATOM 1701 C C . THR A 1 222 ? 22.803 -2.900 -26.116 1.00 96.06 222 THR A C 1
ATOM 1703 O O . THR A 1 222 ? 22.889 -2.029 -26.975 1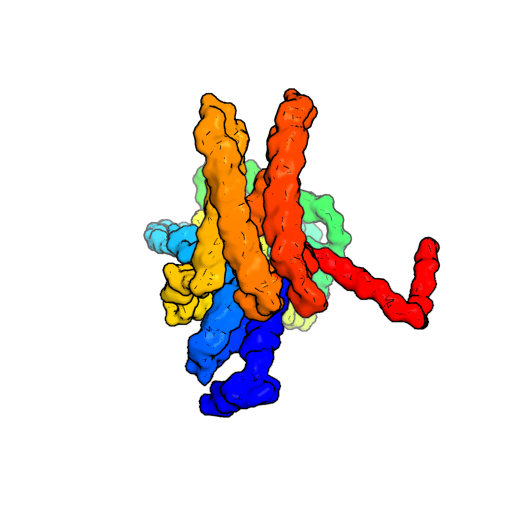.00 96.06 222 THR A O 1
ATOM 1706 N N . ILE A 1 223 ? 21.700 -3.616 -25.943 1.00 96.19 223 ILE A N 1
ATOM 1707 C CA . ILE A 1 223 ? 20.508 -3.524 -26.783 1.00 96.19 223 ILE A CA 1
ATOM 1708 C C . ILE A 1 223 ? 19.387 -2.884 -25.969 1.00 96.19 223 ILE A C 1
ATOM 1710 O O . ILE A 1 223 ? 18.993 -3.416 -24.928 1.00 96.19 223 ILE A O 1
ATOM 1714 N N . LEU A 1 224 ? 18.861 -1.768 -26.465 1.00 95.44 224 LEU A N 1
ATOM 1715 C CA . LEU A 1 224 ? 17.655 -1.129 -25.941 1.00 95.44 224 LEU A CA 1
ATOM 1716 C C . LEU A 1 224 ? 16.474 -1.575 -26.796 1.00 95.44 224 LEU A C 1
ATOM 1718 O O . LEU A 1 224 ? 16.601 -1.644 -28.019 1.00 95.44 224 LEU A O 1
ATOM 1722 N N . LYS A 1 225 ? 15.347 -1.901 -26.162 1.00 91.56 225 LYS A N 1
ATOM 1723 C CA . LYS A 1 225 ? 14.134 -2.357 -26.848 1.00 91.56 225 LYS A CA 1
ATOM 1724 C C . LYS A 1 225 ? 12.946 -1.516 -26.418 1.00 91.56 225 LYS A C 1
ATOM 1726 O O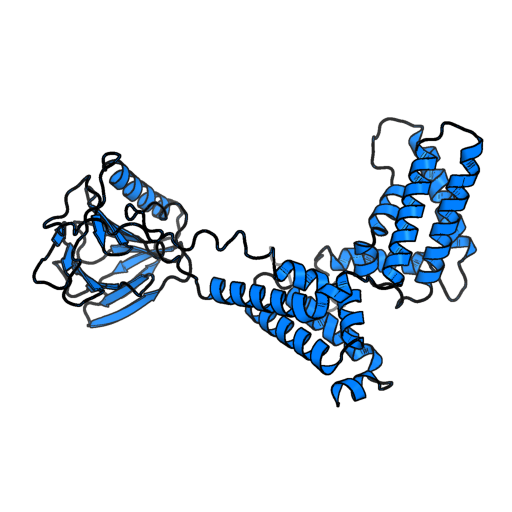 . LYS A 1 225 ? 12.859 -1.153 -25.253 1.00 91.56 225 LYS A O 1
ATOM 1731 N N . GLU A 1 226 ? 12.029 -1.281 -27.344 1.00 84.44 226 GLU A N 1
ATOM 1732 C CA . GLU A 1 226 ? 10.806 -0.506 -27.106 1.00 84.44 226 GLU A CA 1
ATOM 1733 C C . GLU A 1 226 ? 9.917 -1.130 -26.015 1.00 84.44 226 GLU A C 1
ATOM 1735 O O . GLU A 1 226 ? 9.381 -0.421 -25.171 1.00 84.44 226 GLU A O 1
ATOM 1740 N N . ASP A 1 227 ? 9.838 -2.463 -25.966 1.00 81.12 227 ASP A N 1
ATOM 1741 C CA . ASP A 1 227 ? 9.017 -3.200 -24.992 1.00 81.12 227 ASP A CA 1
ATOM 1742 C C . ASP A 1 227 ? 9.798 -3.686 -23.756 1.00 81.12 227 ASP A C 1
ATOM 1744 O O . ASP A 1 227 ? 9.304 -4.529 -22.999 1.00 81.12 227 ASP A O 1
ATOM 1748 N N . LEU A 1 228 ? 11.034 -3.212 -23.547 1.00 84.88 228 LEU A N 1
ATOM 1749 C CA . LEU A 1 228 ? 11.859 -3.620 -22.409 1.00 84.88 228 LEU A CA 1
ATOM 1750 C C . LEU A 1 228 ? 12.194 -2.428 -21.504 1.00 84.88 228 LEU A C 1
ATOM 1752 O O . LEU A 1 228 ? 12.965 -1.558 -21.907 1.00 84.88 228 LEU A O 1
ATOM 1756 N N . PRO A 1 229 ? 11.723 -2.427 -20.246 1.00 85.00 229 PRO A N 1
ATOM 1757 C CA . PRO A 1 229 ? 12.073 -1.391 -19.288 1.00 85.00 229 PRO A CA 1
ATOM 1758 C C . PRO A 1 229 ? 13.454 -1.666 -18.693 1.00 85.00 229 PRO A C 1
ATOM 1760 O O . PRO A 1 229 ? 13.592 -2.246 -17.619 1.00 85.00 229 PRO A O 1
ATOM 1763 N N . GLY A 1 230 ? 14.487 -1.321 -19.453 1.00 90.75 230 GLY A N 1
ATOM 1764 C CA . GLY A 1 230 ? 15.882 -1.617 -19.150 1.00 90.75 230 GLY A CA 1
ATOM 1765 C C . GLY A 1 230 ? 16.649 -1.961 -20.423 1.00 90.75 230 GLY A C 1
ATOM 1766 O O . GLY A 1 230 ? 16.381 -1.414 -21.488 1.00 90.75 230 GLY A O 1
ATOM 1767 N N . PHE A 1 231 ? 17.623 -2.861 -20.340 1.00 94.69 231 PHE A N 1
ATOM 1768 C CA . PHE A 1 231 ? 18.470 -3.193 -21.484 1.00 94.69 231 PHE A CA 1
ATOM 1769 C C . PHE A 1 231 ? 18.900 -4.656 -21.476 1.00 94.69 231 PHE A C 1
ATOM 1771 O O . PHE A 1 231 ? 18.983 -5.307 -20.437 1.00 94.69 231 PHE A O 1
ATOM 1778 N N . VAL A 1 232 ? 19.213 -5.183 -22.656 1.00 94.88 232 VAL A N 1
ATOM 1779 C CA . VAL A 1 232 ? 19.866 -6.487 -22.795 1.00 94.88 232 VAL A CA 1
ATOM 1780 C C . VAL A 1 232 ? 21.345 -6.255 -23.038 1.00 94.88 232 VAL A C 1
ATOM 1782 O O . VAL A 1 232 ? 21.713 -5.517 -23.945 1.00 94.88 232 VAL A O 1
ATOM 1785 N N . PHE A 1 233 ? 22.199 -6.905 -22.263 1.00 95.38 233 PHE A N 1
ATOM 1786 C CA . PHE A 1 233 ? 23.631 -6.924 -22.508 1.00 95.38 233 PHE A CA 1
ATOM 1787 C C . PHE A 1 233 ? 24.046 -8.262 -23.116 1.00 95.38 233 PHE A C 1
ATOM 1789 O O . PHE A 1 233 ? 23.737 -9.324 -22.579 1.00 95.38 233 PHE A O 1
ATOM 1796 N N . GLU A 1 234 ? 24.763 -8.215 -24.229 1.00 94.38 234 GLU A N 1
ATOM 1797 C CA . GLU A 1 234 ? 25.416 -9.351 -24.868 1.00 94.38 234 GLU A CA 1
ATOM 1798 C C . GLU A 1 234 ? 26.922 -9.238 -24.635 1.00 94.38 234 GLU A C 1
ATOM 1800 O O . GLU A 1 234 ? 27.545 -8.275 -25.075 1.00 94.38 234 GLU A O 1
ATOM 1805 N N . SER A 1 235 ? 27.510 -10.194 -23.913 1.00 90.25 235 SER A N 1
ATOM 1806 C CA . SER A 1 235 ? 28.942 -10.192 -23.599 1.00 90.25 235 SER A CA 1
ATOM 1807 C C . SER A 1 235 ? 29.804 -10.560 -24.807 1.00 90.25 235 SER A C 1
ATOM 1809 O O . SER A 1 235 ? 29.321 -11.099 -25.801 1.00 90.25 235 SER A O 1
ATOM 1811 N N . ASN A 1 236 ? 31.124 -10.395 -24.681 1.00 86.69 236 ASN A N 1
ATOM 1812 C CA . ASN A 1 236 ? 32.091 -10.845 -25.695 1.00 86.69 236 ASN A CA 1
ATOM 1813 C C . ASN A 1 236 ? 32.026 -12.348 -26.022 1.00 86.69 236 ASN A C 1
ATOM 1815 O O . ASN A 1 236 ? 32.581 -12.785 -27.024 1.00 86.69 236 ASN A O 1
ATOM 1819 N N . ARG A 1 237 ? 31.397 -13.158 -25.162 1.00 86.50 237 ARG A N 1
ATOM 1820 C CA . ARG A 1 237 ? 31.214 -14.600 -25.384 1.00 86.50 237 ARG A CA 1
ATOM 1821 C C . ARG A 1 237 ? 29.867 -14.931 -26.042 1.00 86.50 237 ARG A C 1
ATOM 1823 O O . ARG A 1 237 ? 29.561 -16.107 -26.204 1.00 86.50 237 ARG A O 1
ATOM 1830 N N . GLY A 1 238 ? 29.063 -13.920 -26.381 1.00 85.50 238 GLY A N 1
ATOM 1831 C CA . GLY A 1 238 ? 27.705 -14.074 -26.911 1.00 85.50 238 GLY A CA 1
ATOM 1832 C C . GLY A 1 238 ? 26.649 -14.402 -25.847 1.00 85.50 238 GLY A C 1
ATOM 1833 O O . GLY A 1 238 ? 25.510 -14.720 -26.185 1.00 85.50 238 GLY A O 1
ATOM 1834 N N . THR A 1 239 ? 26.996 -14.347 -24.555 1.00 89.12 239 THR A N 1
ATOM 1835 C CA . THR A 1 239 ? 26.032 -14.584 -23.469 1.00 89.12 239 THR A CA 1
ATOM 1836 C C . THR A 1 239 ? 25.144 -13.362 -23.294 1.00 89.12 239 THR A C 1
ATOM 1838 O O . THR A 1 239 ? 25.654 -12.255 -23.123 1.00 89.12 239 THR A O 1
ATOM 1841 N N . LYS A 1 240 ? 23.824 -13.566 -23.289 1.00 92.62 240 LYS A N 1
ATOM 1842 C CA . LYS A 1 240 ? 22.835 -12.497 -23.123 1.00 92.62 240 LYS A CA 1
ATOM 1843 C C . LYS A 1 240 ? 22.292 -12.459 -21.704 1.00 92.62 240 LYS A C 1
ATOM 1845 O O . LYS A 1 240 ? 21.791 -13.464 -21.209 1.00 92.62 240 LYS A O 1
ATOM 1850 N N . HIS A 1 241 ? 22.335 -11.282 -21.097 1.00 91.19 241 HIS A N 1
ATOM 1851 C CA . HIS A 1 241 ? 21.714 -10.976 -19.815 1.00 91.19 241 HIS A CA 1
ATOM 1852 C C . HIS A 1 241 ? 20.692 -9.860 -20.013 1.00 91.19 241 HIS A C 1
ATOM 1854 O O . HIS A 1 241 ? 21.010 -8.819 -20.583 1.00 91.19 241 HIS A O 1
ATOM 1860 N N . SER A 1 242 ? 19.457 -10.089 -19.572 1.00 90.69 242 SER A N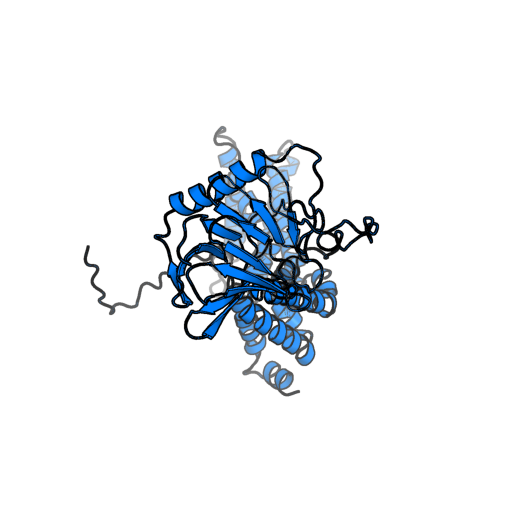 1
ATOM 1861 C CA . SER A 1 242 ? 18.417 -9.061 -19.568 1.00 90.69 242 SER A CA 1
ATOM 1862 C C . SER A 1 242 ? 18.422 -8.361 -18.218 1.00 90.69 242 SER A C 1
ATOM 1864 O O . SER A 1 242 ? 18.271 -9.020 -17.192 1.00 90.69 242 SER A O 1
ATOM 1866 N N . PHE A 1 243 ? 18.582 -7.043 -18.232 1.00 90.94 243 PHE A N 1
ATOM 1867 C CA . PHE A 1 243 ? 18.476 -6.176 -17.068 1.00 90.94 243 PHE A CA 1
ATOM 1868 C C . PHE A 1 243 ? 17.158 -5.422 -17.172 1.00 90.94 243 PHE A C 1
ATOM 1870 O O . PHE A 1 243 ? 16.992 -4.562 -18.036 1.00 90.94 243 PHE A O 1
ATOM 1877 N N . THR A 1 244 ? 16.200 -5.801 -16.336 1.00 89.12 244 THR A N 1
ATOM 1878 C CA . THR A 1 244 ? 14.841 -5.259 -16.341 1.00 89.12 244 THR A CA 1
ATOM 1879 C C . THR A 1 244 ? 14.622 -4.534 -15.027 1.00 89.12 244 THR A C 1
ATOM 1881 O O . THR A 1 244 ? 14.819 -5.136 -13.978 1.00 89.12 244 THR A O 1
ATOM 1884 N N . ALA A 1 245 ? 14.252 -3.260 -15.096 1.00 85.81 245 ALA A N 1
ATOM 1885 C CA . ALA A 1 245 ? 13.986 -2.442 -13.927 1.00 85.81 245 ALA A CA 1
ATOM 1886 C C . ALA A 1 245 ? 12.730 -2.931 -13.192 1.00 85.81 245 ALA A C 1
ATOM 1888 O O . ALA A 1 245 ? 11.702 -3.258 -13.798 1.00 85.81 245 ALA A O 1
ATOM 1889 N N . GLU A 1 246 ? 12.821 -2.943 -11.870 1.00 79.56 246 GLU A N 1
ATOM 1890 C CA . GLU A 1 246 ? 11.735 -3.178 -10.926 1.00 79.56 246 GLU A CA 1
ATOM 1891 C C . GLU A 1 246 ? 11.195 -1.878 -10.329 1.00 79.56 246 GLU A C 1
ATOM 1893 O O . GLU A 1 246 ? 10.186 -1.894 -9.643 1.00 79.56 246 GLU A O 1
ATOM 1898 N N . THR A 1 247 ? 11.829 -0.736 -10.555 1.00 76.44 247 THR A N 1
ATOM 1899 C CA . THR A 1 247 ? 11.369 0.563 -10.061 1.00 76.44 247 THR A CA 1
ATOM 1900 C C . THR A 1 247 ? 11.659 1.638 -11.095 1.00 76.44 247 THR A C 1
ATOM 1902 O O . THR A 1 247 ? 12.632 1.556 -11.844 1.00 76.44 247 THR A O 1
ATOM 1905 N N . SER A 1 248 ? 10.804 2.658 -11.159 1.00 80.81 248 SER A N 1
ATOM 1906 C CA . SER A 1 248 ? 11.112 3.836 -11.963 1.00 80.81 248 SER A CA 1
ATOM 1907 C C . SER A 1 248 ? 12.232 4.633 -11.297 1.00 80.81 248 SER A C 1
ATOM 1909 O O . SER A 1 248 ? 12.282 4.780 -10.075 1.00 80.81 248 SER A O 1
ATOM 1911 N N . LEU A 1 249 ? 13.113 5.198 -12.109 1.00 81.31 249 LEU A N 1
ATOM 1912 C CA . LEU A 1 249 ? 14.058 6.209 -11.684 1.00 81.31 249 LEU A CA 1
ATOM 1913 C C . LEU A 1 249 ? 13.307 7.464 -11.213 1.00 81.31 249 LEU A C 1
ATOM 1915 O O . LEU A 1 249 ? 12.244 7.809 -11.735 1.00 81.31 249 LEU A O 1
ATOM 1919 N N . GLY A 1 250 ? 13.865 8.141 -10.207 1.00 76.62 250 GLY A N 1
ATOM 1920 C CA . GLY A 1 250 ? 13.247 9.311 -9.591 1.00 76.62 250 GLY A CA 1
ATOM 1921 C C . GLY A 1 250 ? 13.088 10.499 -10.545 1.00 76.62 250 GLY A C 1
ATOM 1922 O O . GLY A 1 250 ? 13.526 10.492 -11.703 1.00 76.62 250 GLY A O 1
ATOM 1923 N N . SER A 1 251 ? 12.452 11.563 -10.047 1.00 73.38 251 SER A N 1
ATOM 1924 C CA . SER A 1 251 ? 12.124 12.771 -10.818 1.00 73.38 251 SER A CA 1
ATOM 1925 C C . SER A 1 251 ? 13.341 13.448 -11.464 1.00 73.38 251 SER A C 1
ATOM 1927 O O . SER A 1 251 ? 13.189 14.185 -12.443 1.00 73.38 251 SER A O 1
ATOM 1929 N N . GLU A 1 252 ? 14.553 13.143 -10.994 1.00 77.88 252 GLU A N 1
ATOM 1930 C CA . GLU A 1 252 ? 15.807 13.594 -11.583 1.00 77.88 252 GLU A CA 1
ATOM 1931 C C . GLU A 1 252 ? 16.032 13.094 -13.031 1.00 77.88 252 GLU A C 1
ATOM 1933 O O . GLU A 1 252 ? 16.759 13.747 -13.790 1.00 77.88 252 GLU A O 1
ATOM 1938 N N . PHE A 1 253 ? 15.345 12.017 -13.448 1.00 76.94 253 PHE A N 1
ATOM 1939 C CA . PHE A 1 253 ? 15.376 11.447 -14.808 1.00 76.94 253 PHE A CA 1
ATOM 1940 C C . PHE A 1 253 ? 14.095 11.686 -15.629 1.00 76.94 253 PHE A C 1
ATOM 1942 O O . PHE A 1 253 ? 14.159 11.713 -16.858 1.00 76.94 253 PHE A O 1
ATOM 1949 N N . VAL A 1 254 ? 12.955 11.934 -14.968 1.00 60.56 254 VAL A N 1
ATOM 1950 C CA . VAL A 1 254 ? 11.598 12.037 -15.564 1.00 60.56 254 VAL A CA 1
ATOM 1951 C C . VAL A 1 254 ? 11.440 13.204 -16.554 1.00 60.56 254 VAL A C 1
ATOM 1953 O O . VAL A 1 254 ? 10.545 13.214 -17.393 1.00 60.56 254 VAL A O 1
ATOM 1956 N N . THR A 1 255 ? 12.346 14.178 -16.531 1.00 57.62 255 THR A N 1
ATOM 1957 C CA . THR A 1 255 ? 12.353 15.338 -17.439 1.00 57.62 255 THR A CA 1
ATOM 1958 C C . THR A 1 255 ? 13.086 15.055 -18.762 1.00 57.62 255 THR A C 1
ATOM 1960 O O . THR A 1 255 ? 13.932 15.842 -19.201 1.00 57.62 255 THR A O 1
ATOM 1963 N N . GLY A 1 256 ? 12.801 13.914 -19.395 1.00 58.72 256 GLY A N 1
ATOM 1964 C CA . GLY A 1 256 ? 13.247 13.621 -20.760 1.00 58.72 256 GLY A CA 1
ATOM 1965 C C . GLY A 1 256 ? 12.650 14.607 -21.773 1.00 58.72 256 GLY A C 1
ATOM 1966 O O . GLY A 1 256 ? 11.558 15.137 -21.571 1.00 58.72 256 GLY A O 1
ATOM 1967 N N . TRP A 1 257 ? 13.355 14.888 -22.872 1.00 66.44 257 TRP A N 1
ATOM 1968 C CA . TRP A 1 257 ? 12.880 15.851 -23.886 1.00 66.44 257 TRP A CA 1
ATOM 1969 C C . TRP A 1 257 ? 11.785 15.311 -24.797 1.00 66.44 257 TRP A C 1
ATOM 1971 O O . TRP A 1 257 ? 11.325 16.017 -25.690 1.00 66.44 257 TRP A O 1
ATOM 1981 N N . THR A 1 258 ? 11.397 14.056 -24.612 1.00 56.09 258 THR A N 1
ATOM 1982 C CA . THR A 1 258 ? 10.421 13.395 -25.466 1.00 56.09 258 THR A CA 1
ATOM 1983 C C . THR A 1 258 ? 9.014 13.953 -25.297 1.00 56.09 258 THR A C 1
ATOM 1985 O O . THR A 1 258 ? 8.222 13.717 -26.199 1.00 56.09 258 THR A O 1
ATOM 1988 N N . GLY A 1 259 ? 8.689 14.707 -24.228 1.00 51.47 259 GLY A N 1
ATOM 1989 C CA . GLY A 1 259 ? 7.367 15.328 -23.974 1.00 51.47 259 GLY A CA 1
ATOM 1990 C C . GLY A 1 259 ? 6.237 14.316 -23.722 1.00 51.47 259 GLY A C 1
ATOM 1991 O O . GLY A 1 259 ? 5.379 14.508 -22.868 1.00 51.47 259 GLY A O 1
ATOM 1992 N N . LYS A 1 260 ? 6.323 13.174 -24.398 1.00 52.78 260 LYS A N 1
ATOM 1993 C CA . LYS A 1 260 ? 5.660 11.909 -24.168 1.00 52.78 260 LYS A CA 1
ATOM 1994 C C . LYS A 1 260 ? 6.070 11.429 -22.785 1.00 52.78 260 LYS A C 1
ATOM 1996 O O . LYS A 1 260 ? 7.178 10.923 -22.596 1.00 52.78 260 LYS A O 1
ATOM 2001 N N . ARG A 1 261 ? 5.172 11.582 -21.810 1.00 48.88 261 ARG A N 1
ATOM 2002 C CA . ARG A 1 261 ? 5.221 10.766 -20.597 1.00 48.88 261 ARG A CA 1
ATOM 2003 C C . ARG A 1 261 ? 5.146 9.319 -21.068 1.00 48.88 261 ARG A C 1
ATOM 2005 O O . ARG A 1 261 ? 4.084 8.859 -21.477 1.00 48.88 261 ARG A O 1
ATOM 2012 N N . GLY A 1 262 ? 6.304 8.659 -21.119 1.00 47.91 262 GLY A N 1
ATOM 2013 C CA . GLY A 1 262 ? 6.399 7.243 -21.435 1.00 47.91 262 GLY A CA 1
ATOM 2014 C C . GLY A 1 262 ? 5.439 6.462 -20.546 1.00 47.91 262 GLY A C 1
ATOM 2015 O O . GLY A 1 262 ? 5.047 6.927 -19.471 1.00 47.91 262 GLY A O 1
ATOM 2016 N N . ARG A 1 263 ? 5.020 5.290 -21.018 1.00 52.38 263 ARG A N 1
ATOM 2017 C CA . ARG A 1 263 ? 4.175 4.369 -20.262 1.00 52.38 263 ARG A CA 1
ATOM 2018 C C . ARG A 1 263 ? 4.906 4.040 -18.957 1.00 52.38 263 ARG A C 1
ATOM 2020 O O . ARG A 1 263 ? 5.760 3.163 -18.980 1.00 52.38 263 ARG A O 1
ATOM 2027 N N . LYS A 1 264 ? 4.605 4.776 -17.870 1.00 54.06 264 LYS A N 1
ATOM 2028 C CA . LYS A 1 264 ? 5.290 4.659 -16.570 1.00 54.06 264 LYS A CA 1
ATOM 2029 C C . LYS A 1 264 ? 5.485 3.185 -16.273 1.00 54.06 264 LYS A C 1
ATOM 2031 O O . LYS A 1 264 ? 4.502 2.434 -16.272 1.00 54.06 264 LYS A O 1
ATOM 2036 N N . LEU A 1 265 ? 6.730 2.781 -16.056 1.00 50.78 265 LEU A N 1
ATOM 2037 C CA . LEU A 1 265 ? 7.049 1.414 -15.696 1.00 50.78 265 LEU A CA 1
ATOM 2038 C C . LEU A 1 265 ? 6.261 1.001 -14.441 1.00 50.78 265 LEU A C 1
ATOM 2040 O O . LEU A 1 265 ? 6.644 1.312 -13.318 1.00 50.78 265 LEU A O 1
ATOM 2044 N N . LYS A 1 266 ? 5.141 0.289 -14.622 1.00 52.22 266 LYS A N 1
ATOM 2045 C CA . LYS A 1 266 ? 4.414 -0.339 -13.513 1.00 52.22 266 LYS A CA 1
ATOM 2046 C C . LYS A 1 266 ? 5.207 -1.571 -13.108 1.00 52.22 266 LYS A C 1
ATOM 2048 O O . LYS A 1 266 ? 5.137 -2.602 -13.789 1.00 52.22 266 LYS A O 1
ATOM 2053 N N . SER A 1 267 ? 5.994 -1.441 -12.046 1.00 56.25 267 SER A N 1
ATOM 2054 C CA . SER A 1 267 ? 6.772 -2.549 -11.513 1.00 56.25 267 SER A CA 1
ATOM 2055 C C . SER A 1 267 ? 5.900 -3.736 -11.133 1.00 56.25 267 SER A C 1
ATOM 2057 O O . SER A 1 267 ? 4.684 -3.616 -10.981 1.00 56.25 267 SER A O 1
ATOM 2059 N N . LYS A 1 268 ? 6.513 -4.911 -10.970 1.00 65.56 268 LYS A N 1
ATOM 2060 C CA . LYS A 1 268 ? 5.801 -6.075 -10.433 1.00 65.56 268 LYS A CA 1
ATOM 2061 C C . LYS A 1 268 ? 5.165 -5.748 -9.073 1.00 65.56 268 LYS A C 1
ATOM 2063 O O . LYS A 1 268 ? 4.012 -6.106 -8.874 1.00 65.56 268 LYS A O 1
ATOM 2068 N N . LEU A 1 269 ? 5.877 -5.010 -8.219 1.00 64.19 269 LEU A N 1
ATOM 2069 C CA . LEU A 1 269 ? 5.382 -4.535 -6.926 1.00 64.19 269 LEU A CA 1
ATOM 2070 C C . LEU A 1 269 ? 4.169 -3.608 -7.090 1.00 64.19 269 LEU A C 1
ATOM 2072 O O . LEU A 1 269 ? 3.114 -3.875 -6.532 1.00 64.19 269 LEU A O 1
ATOM 2076 N N . GLU A 1 270 ? 4.257 -2.596 -7.955 1.00 70.06 270 GLU A N 1
ATOM 2077 C CA . GLU A 1 270 ? 3.145 -1.675 -8.228 1.00 70.06 270 GLU A CA 1
ATOM 2078 C C . GLU A 1 270 ? 1.938 -2.385 -8.856 1.00 70.06 270 GLU A C 1
ATOM 2080 O O . GLU A 1 270 ? 0.791 -2.036 -8.585 1.00 70.06 270 GLU A O 1
ATOM 2085 N N . LYS A 1 271 ? 2.158 -3.430 -9.663 1.00 77.06 271 LYS A N 1
ATOM 2086 C CA . LYS A 1 271 ? 1.072 -4.282 -10.170 1.00 77.06 271 LYS A CA 1
ATOM 2087 C C . LYS A 1 271 ? 0.395 -5.066 -9.048 1.00 77.06 271 LYS A C 1
ATOM 2089 O O . LYS A 1 271 ? -0.832 -5.151 -9.054 1.00 77.06 271 LYS A O 1
ATOM 2094 N N . THR A 1 272 ? 1.158 -5.640 -8.116 1.00 79.81 272 THR A N 1
ATOM 2095 C CA . THR A 1 272 ? 0.599 -6.354 -6.959 1.00 79.81 272 THR A CA 1
ATOM 2096 C C . THR A 1 272 ? -0.167 -5.387 -6.060 1.00 79.81 272 THR A C 1
ATOM 2098 O O . THR A 1 272 ? -1.336 -5.633 -5.776 1.00 79.81 272 THR A O 1
ATOM 2101 N N . LYS A 1 273 ? 0.413 -4.231 -5.737 1.00 83.56 273 LYS A N 1
ATOM 2102 C CA . LYS A 1 273 ? -0.224 -3.165 -4.957 1.00 83.56 273 LYS A CA 1
ATOM 2103 C C . LYS A 1 273 ? -1.510 -2.645 -5.597 1.00 83.56 273 LYS A C 1
ATOM 2105 O O . LYS A 1 273 ? -2.532 -2.493 -4.929 1.00 83.56 273 LYS A O 1
ATOM 2110 N N . GLN A 1 274 ? -1.510 -2.445 -6.915 1.00 84.12 274 GLN A N 1
ATOM 2111 C CA . GLN A 1 274 ? -2.725 -2.089 -7.645 1.00 84.12 274 GLN A CA 1
ATOM 2112 C C . GLN A 1 274 ? -3.777 -3.200 -7.561 1.00 84.12 274 GLN A C 1
ATOM 2114 O O . GLN A 1 274 ? -4.960 -2.912 -7.396 1.00 84.12 274 GLN A O 1
ATOM 2119 N N . LYS A 1 275 ? -3.363 -4.469 -7.642 1.00 89.44 275 LYS A N 1
ATOM 2120 C CA . LYS A 1 275 ? -4.268 -5.613 -7.498 1.00 89.44 275 LYS A CA 1
ATOM 2121 C C . LYS A 1 275 ? -4.869 -5.687 -6.090 1.00 89.44 275 LYS A C 1
ATOM 2123 O O . LYS A 1 275 ? -6.065 -5.944 -5.988 1.00 89.44 275 LYS A O 1
ATOM 2128 N N . VAL A 1 276 ? -4.085 -5.413 -5.041 1.00 92.88 276 VAL A N 1
ATOM 2129 C CA . VAL A 1 276 ? -4.571 -5.289 -3.653 1.00 92.88 276 VAL A CA 1
ATOM 2130 C C . VAL A 1 276 ? -5.639 -4.201 -3.575 1.00 92.88 276 VAL A C 1
ATOM 2132 O O . VAL A 1 276 ? -6.755 -4.484 -3.148 1.00 92.88 276 VAL A O 1
ATOM 2135 N N . ARG A 1 277 ? -5.347 -2.990 -4.075 1.00 90.94 277 ARG A N 1
ATOM 2136 C CA . ARG A 1 277 ? -6.298 -1.862 -4.090 1.00 90.94 277 ARG A CA 1
ATOM 2137 C C . ARG A 1 277 ? -7.595 -2.197 -4.821 1.00 90.94 277 ARG A C 1
ATOM 2139 O O . ARG A 1 277 ? -8.675 -1.892 -4.326 1.00 90.94 277 ARG A O 1
ATOM 2146 N N . THR A 1 278 ? -7.503 -2.803 -6.006 1.00 92.19 278 THR A N 1
ATOM 2147 C CA . THR A 1 278 ? -8.682 -3.210 -6.784 1.00 92.19 278 THR A CA 1
ATOM 2148 C C . THR A 1 278 ? -9.496 -4.255 -6.029 1.00 92.19 278 THR A C 1
ATOM 2150 O O . THR A 1 278 ? -10.689 -4.067 -5.837 1.00 92.19 278 THR A O 1
ATOM 2153 N N . MET A 1 279 ? -8.855 -5.307 -5.517 1.00 95.00 279 MET A N 1
ATOM 2154 C CA . MET A 1 279 ? -9.547 -6.380 -4.805 1.00 95.00 279 MET A CA 1
ATOM 2155 C C . MET A 1 279 ? -10.204 -5.907 -3.503 1.00 95.00 279 MET A C 1
ATOM 2157 O O . MET A 1 279 ? -11.309 -6.351 -3.189 1.00 95.00 279 MET A O 1
ATOM 2161 N N . ALA A 1 280 ? -9.535 -5.016 -2.766 1.00 95.19 280 ALA A N 1
ATOM 2162 C CA . ALA A 1 280 ? -10.065 -4.381 -1.567 1.00 95.19 280 ALA A CA 1
ATOM 2163 C C . ALA A 1 280 ? -11.278 -3.499 -1.889 1.00 95.19 280 ALA A C 1
ATOM 2165 O O . ALA A 1 280 ? -12.283 -3.581 -1.188 1.00 95.19 280 ALA A O 1
ATOM 2166 N N . ARG A 1 281 ? -11.213 -2.711 -2.973 1.00 94.12 281 ARG A N 1
ATOM 2167 C CA . ARG A 1 281 ? -12.327 -1.867 -3.426 1.00 94.12 281 ARG A CA 1
ATOM 2168 C C . ARG A 1 281 ? -13.538 -2.696 -3.833 1.00 94.12 281 ARG A C 1
ATOM 2170 O O . ARG A 1 281 ? -14.620 -2.438 -3.327 1.00 94.12 281 ARG A O 1
ATOM 2177 N N . ASP A 1 282 ? -13.337 -3.721 -4.658 1.00 94.00 282 ASP A N 1
ATOM 2178 C CA . ASP A 1 282 ? -14.415 -4.616 -5.087 1.00 94.00 282 ASP A CA 1
ATOM 2179 C C . ASP A 1 282 ? -15.078 -5.282 -3.871 1.00 94.00 282 ASP A C 1
ATOM 2181 O O . ASP A 1 282 ? -16.292 -5.244 -3.718 1.00 94.00 282 ASP A O 1
ATOM 2185 N N . LEU A 1 283 ? -14.275 -5.829 -2.947 1.00 94.38 283 LEU A N 1
ATOM 2186 C CA . LEU A 1 283 ? -14.781 -6.442 -1.714 1.00 94.38 283 LEU A CA 1
ATOM 2187 C C . LEU A 1 283 ? -15.576 -5.441 -0.859 1.00 94.38 283 LEU A C 1
ATOM 2189 O O . LEU A 1 283 ? -16.622 -5.785 -0.306 1.00 94.38 283 LEU A O 1
ATOM 2193 N N . TYR A 1 284 ? -15.081 -4.210 -0.746 1.00 93.62 284 TYR A N 1
ATOM 2194 C CA . TYR A 1 284 ? -15.728 -3.162 0.027 1.00 93.62 284 TYR A CA 1
ATOM 2195 C C . TYR A 1 284 ? -17.062 -2.722 -0.596 1.00 93.62 284 TYR A C 1
ATOM 2197 O O . TYR A 1 284 ? -18.069 -2.657 0.114 1.00 93.62 284 TYR A O 1
ATOM 2205 N N . ASP A 1 285 ? -17.089 -2.456 -1.903 1.00 91.94 285 ASP A N 1
ATOM 2206 C CA . ASP A 1 285 ? -18.297 -2.036 -2.617 1.00 91.94 285 ASP A CA 1
ATOM 2207 C C . ASP A 1 285 ? -19.357 -3.148 -2.656 1.00 91.94 285 ASP A C 1
ATOM 2209 O O . ASP A 1 285 ? -20.540 -2.854 -2.463 1.00 91.94 285 ASP A O 1
ATOM 2213 N N . ASP A 1 286 ? -18.941 -4.406 -2.835 1.00 91.94 286 ASP A N 1
ATOM 2214 C CA . ASP A 1 286 ? -19.841 -5.559 -2.920 1.00 91.94 286 ASP A CA 1
ATOM 2215 C C . ASP A 1 286 ? -20.457 -5.925 -1.555 1.00 91.94 286 ASP A C 1
ATOM 2217 O O . ASP A 1 286 ? -21.642 -6.263 -1.483 1.00 91.94 286 ASP A O 1
ATOM 2221 N N . HIS A 1 287 ? -19.678 -5.858 -0.463 1.00 90.94 287 HIS A N 1
ATOM 2222 C CA . HIS A 1 287 ? -20.083 -6.441 0.826 1.00 90.94 287 HIS A CA 1
ATOM 2223 C C . HIS A 1 287 ? -20.098 -5.483 2.022 1.00 90.94 287 HIS A C 1
ATOM 2225 O O . HIS A 1 287 ? -20.878 -5.696 2.952 1.00 90.94 287 HIS A O 1
ATOM 2231 N N . PHE A 1 288 ? -19.255 -4.448 2.058 1.00 92.19 288 PHE A N 1
ATOM 2232 C CA . PHE A 1 288 ? -19.031 -3.673 3.289 1.00 92.19 288 PHE A CA 1
ATOM 2233 C C . PHE A 1 288 ? -19.683 -2.298 3.306 1.00 92.19 288 PHE A C 1
ATOM 2235 O O . PHE A 1 288 ? -20.052 -1.819 4.377 1.00 92.19 288 PHE A O 1
ATOM 2242 N N . LYS A 1 289 ? -19.904 -1.689 2.144 1.00 88.19 289 LYS A N 1
ATOM 2243 C CA . LYS A 1 289 ? -20.496 -0.353 2.009 1.00 88.19 289 LYS A CA 1
ATOM 2244 C C . LYS A 1 289 ? -21.823 -0.189 2.760 1.00 88.19 289 LYS A C 1
ATOM 2246 O O . LYS A 1 289 ? -22.048 0.819 3.425 1.00 88.19 289 LYS A O 1
ATOM 2251 N N . ALA A 1 290 ? -22.696 -1.196 2.692 1.00 83.69 290 ALA A N 1
ATOM 2252 C CA . ALA A 1 290 ? -23.965 -1.192 3.419 1.00 83.69 290 ALA A CA 1
ATOM 2253 C C . ALA A 1 290 ? -23.767 -1.356 4.937 1.00 83.69 290 ALA A C 1
ATOM 2255 O O . ALA A 1 290 ? -24.419 -0.666 5.719 1.00 83.69 290 ALA A O 1
ATOM 2256 N N . VAL A 1 291 ? -22.838 -2.219 5.355 1.00 83.19 291 VAL A N 1
ATOM 2257 C CA . VAL A 1 291 ? -22.549 -2.501 6.770 1.00 83.19 291 VAL A CA 1
ATOM 2258 C C . VAL A 1 291 ? -21.912 -1.296 7.459 1.00 83.19 291 VAL A C 1
ATOM 2260 O O . VAL A 1 291 ? -22.309 -0.944 8.563 1.00 83.19 291 VAL A O 1
ATOM 2263 N N . GLU A 1 292 ? -20.980 -0.602 6.805 1.00 79.56 292 GLU A N 1
ATOM 2264 C CA . GLU A 1 292 ? -20.345 0.587 7.386 1.00 79.56 292 GLU A CA 1
ATOM 2265 C C . GLU A 1 292 ? -21.343 1.738 7.594 1.00 79.56 292 GLU A C 1
ATOM 2267 O O . GLU A 1 292 ? -21.245 2.486 8.568 1.00 79.56 292 GLU A O 1
ATOM 2272 N N . SER A 1 293 ? -22.366 1.836 6.738 1.00 79.00 293 SER A N 1
ATOM 2273 C CA . SER A 1 293 ? -23.450 2.812 6.904 1.00 79.00 293 SER A CA 1
ATOM 2274 C C . SER A 1 293 ? -24.385 2.506 8.087 1.00 79.00 293 SER A C 1
ATOM 2276 O O . SER A 1 293 ? -25.106 3.393 8.548 1.00 79.00 293 SER A O 1
ATOM 2278 N N . MET A 1 294 ? -24.363 1.270 8.600 1.00 82.44 294 MET A N 1
ATOM 2279 C CA . MET A 1 294 ? -25.190 0.797 9.711 1.00 82.44 294 MET A CA 1
ATOM 2280 C C . MET A 1 294 ? -24.309 0.183 10.810 1.00 82.44 294 MET A C 1
ATOM 2282 O O . MET A 1 294 ? -24.212 -1.041 10.918 1.00 82.44 294 MET A O 1
ATOM 2286 N N . PRO A 1 295 ? -23.662 1.012 11.653 1.00 81.19 295 PRO A N 1
ATOM 2287 C CA . PRO A 1 295 ? -22.803 0.509 12.718 1.00 81.19 295 PRO A CA 1
ATOM 2288 C C . PRO A 1 295 ? -23.589 -0.365 13.703 1.00 81.19 295 PRO A C 1
ATOM 2290 O O . PRO A 1 295 ? -24.774 -0.134 13.960 1.00 81.19 295 PRO A O 1
ATOM 2293 N N . ARG A 1 296 ? -22.901 -1.344 14.304 1.00 88.56 296 ARG A N 1
ATOM 2294 C CA . ARG A 1 296 ? -23.480 -2.240 15.317 1.00 88.56 296 ARG A CA 1
ATOM 2295 C C . ARG A 1 296 ? -24.128 -1.430 16.442 1.00 88.56 296 ARG A C 1
ATOM 2297 O O . ARG A 1 296 ? -23.615 -0.387 16.852 1.00 88.56 296 ARG A O 1
ATOM 2304 N N . GLY A 1 297 ? -25.221 -1.948 17.005 1.00 89.06 297 GLY A N 1
ATOM 2305 C CA . GLY A 1 297 ? -25.959 -1.268 18.077 1.00 89.06 297 GLY A CA 1
ATOM 2306 C C . GLY A 1 297 ? -25.087 -0.908 19.286 1.00 89.06 297 GLY A C 1
ATOM 2307 O O . GLY A 1 297 ? -25.257 0.160 19.867 1.00 89.06 297 GLY A O 1
ATOM 2308 N N . VAL A 1 298 ? -24.094 -1.743 19.614 1.00 91.44 298 VAL A N 1
ATOM 2309 C CA . VAL A 1 298 ? -23.111 -1.455 20.673 1.00 91.44 298 VAL A CA 1
ATOM 2310 C C . VAL A 1 298 ? -22.311 -0.187 20.359 1.00 91.44 298 VAL A C 1
ATOM 2312 O O . VAL A 1 298 ? -22.195 0.674 21.225 1.00 91.44 298 VAL A O 1
ATOM 2315 N N . VAL A 1 299 ? -21.835 -0.009 19.121 1.00 91.31 299 VAL A N 1
ATOM 2316 C CA . VAL A 1 299 ? -21.094 1.194 18.691 1.00 91.31 299 VAL A CA 1
ATOM 2317 C C . VAL A 1 299 ? -21.959 2.447 18.799 1.00 91.31 299 VAL A C 1
ATOM 2319 O O . VAL A 1 299 ? -21.481 3.485 19.251 1.00 91.31 299 VAL A O 1
ATOM 2322 N N . VAL A 1 300 ? -23.240 2.360 18.430 1.00 92.69 300 VAL A N 1
ATOM 2323 C CA . VAL A 1 300 ? -24.189 3.476 18.578 1.00 92.69 300 VAL A CA 1
ATOM 2324 C C . VAL A 1 300 ? -24.350 3.857 20.051 1.00 92.69 300 VAL A C 1
ATOM 2326 O O . VAL A 1 300 ? -24.257 5.034 20.395 1.00 92.69 300 VAL A O 1
ATOM 2329 N N . THR A 1 301 ? -24.522 2.873 20.935 1.00 95.25 301 THR A N 1
ATOM 2330 C CA . THR A 1 301 ? -24.602 3.108 22.384 1.00 95.25 301 THR A CA 1
ATOM 2331 C C . THR A 1 301 ? -23.315 3.728 22.927 1.00 95.25 301 THR A C 1
ATOM 2333 O O . THR A 1 301 ? -23.381 4.693 23.684 1.00 95.25 301 THR A O 1
ATOM 2336 N N . LEU A 1 302 ? -22.144 3.241 22.506 1.00 96.12 302 LEU A N 1
ATOM 2337 C CA . LEU A 1 302 ? -20.850 3.795 22.911 1.00 96.12 302 LEU A CA 1
ATOM 2338 C C . LEU A 1 302 ? -20.654 5.242 22.443 1.00 96.12 302 LEU A C 1
ATOM 2340 O O . LEU A 1 302 ? -20.157 6.060 23.214 1.00 96.12 302 LEU A O 1
ATOM 2344 N N . ARG A 1 303 ? -21.079 5.583 21.218 1.00 95.69 303 ARG A N 1
ATOM 2345 C CA . ARG A 1 303 ? -21.074 6.971 20.720 1.00 95.69 303 ARG A CA 1
ATOM 2346 C C . ARG A 1 303 ? -21.986 7.861 21.560 1.00 95.69 303 ARG A C 1
ATOM 2348 O O . ARG A 1 303 ? -21.571 8.938 21.968 1.00 95.69 303 ARG A O 1
ATOM 2355 N N . ASN A 1 304 ? -23.188 7.386 21.887 1.00 96.62 304 ASN A N 1
ATOM 2356 C CA . ASN A 1 304 ? -24.115 8.125 22.746 1.00 96.62 304 ASN A CA 1
ATOM 2357 C C . ASN A 1 304 ? -23.525 8.376 24.143 1.00 96.62 304 ASN A C 1
ATOM 2359 O O . ASN A 1 304 ? -23.658 9.480 24.668 1.00 96.62 304 ASN A O 1
ATOM 2363 N N . ILE A 1 305 ? -22.848 7.382 24.732 1.00 97.44 305 ILE A N 1
ATOM 2364 C CA . ILE A 1 305 ? -22.130 7.535 26.008 1.00 97.44 305 ILE A CA 1
ATOM 2365 C C . ILE A 1 305 ? -21.027 8.591 25.873 1.00 97.44 305 ILE A C 1
ATOM 2367 O O . ILE A 1 305 ? -20.950 9.487 26.710 1.00 97.44 305 ILE A O 1
ATOM 2371 N N . ALA A 1 306 ? -20.203 8.517 24.823 1.00 97.00 306 ALA A N 1
ATOM 2372 C CA . ALA A 1 306 ? -19.134 9.482 24.574 1.00 97.00 306 ALA A CA 1
ATOM 2373 C C . ALA A 1 306 ? -19.679 10.918 24.465 1.00 97.00 306 ALA A C 1
ATOM 2375 O O . ALA A 1 306 ? -19.212 11.804 25.176 1.00 97.00 306 ALA A O 1
ATOM 2376 N N . THR A 1 307 ? -20.743 11.131 23.685 1.00 96.12 307 THR A N 1
ATOM 2377 C CA . THR A 1 307 ? -21.397 12.442 23.551 1.00 96.12 307 THR A CA 1
ATOM 2378 C C . THR A 1 307 ? -21.983 12.947 24.872 1.00 96.12 307 THR A C 1
ATOM 2380 O O . THR A 1 307 ? -21.878 14.136 25.171 1.00 96.12 307 THR A O 1
ATOM 2383 N N . GLN A 1 308 ? -22.588 12.076 25.690 1.00 95.56 308 GLN A N 1
ATOM 2384 C CA . GLN A 1 308 ? -23.093 12.471 27.013 1.00 95.56 308 GLN A CA 1
ATOM 2385 C C . GLN A 1 308 ? -21.958 12.865 27.964 1.00 95.56 308 GLN A C 1
ATOM 2387 O O . GLN A 1 308 ? -22.088 13.848 28.693 1.00 95.56 308 GLN A O 1
ATOM 2392 N N . LEU A 1 309 ? -20.840 12.135 27.936 1.00 95.88 309 LEU A N 1
ATOM 2393 C CA . LEU A 1 309 ? -19.644 12.457 28.711 1.00 95.88 309 LEU A CA 1
ATOM 2394 C C . LEU A 1 309 ? -19.063 13.817 28.301 1.00 95.88 309 LEU A C 1
ATOM 2396 O O . LEU A 1 309 ? -18.834 14.659 29.169 1.00 95.88 309 LEU A O 1
ATOM 2400 N N . GLU A 1 310 ? -18.907 14.074 27.004 1.00 93.38 310 GLU A N 1
ATOM 2401 C CA . GLU A 1 310 ? -18.440 15.366 26.482 1.00 93.38 310 GLU A CA 1
ATOM 2402 C C . GLU A 1 310 ? -19.393 16.509 26.848 1.00 93.38 310 GLU A C 1
ATOM 2404 O O . GLU A 1 310 ? -18.963 17.510 27.416 1.00 93.38 310 GLU A O 1
ATOM 2409 N N . SER A 1 311 ? -20.701 16.322 26.653 1.00 92.12 311 SER A N 1
ATOM 2410 C CA . SER A 1 311 ? -21.720 17.317 27.025 1.00 92.12 311 SER A CA 1
ATOM 2411 C C . SER A 1 311 ? -21.700 17.618 28.527 1.00 92.12 311 SER A C 1
ATOM 2413 O O . SER A 1 311 ? -21.834 18.767 28.947 1.00 92.12 311 SER A O 1
ATOM 2415 N N . SER A 1 312 ? -21.508 16.591 29.365 1.00 92.31 312 SER A N 1
ATOM 2416 C CA . SER A 1 312 ? -21.387 16.768 30.816 1.00 92.31 312 SER A CA 1
ATOM 2417 C C . SER A 1 312 ? -20.138 17.566 31.192 1.00 92.31 312 SER A C 1
ATOM 2419 O O . SER A 1 312 ? -20.181 18.406 32.091 1.00 92.31 312 SER A O 1
ATOM 2421 N N . TRP A 1 313 ? -19.036 17.353 30.471 1.00 90.06 313 TRP A N 1
ATOM 2422 C CA . TRP A 1 313 ? -17.805 18.102 30.660 1.00 90.06 313 TRP A CA 1
ATOM 2423 C C . TRP A 1 313 ? -17.966 19.563 30.230 1.00 90.06 313 TRP A C 1
ATOM 2425 O O . TRP A 1 313 ? -17.609 20.443 31.009 1.00 90.06 313 TRP A O 1
ATOM 2435 N N . GLU A 1 314 ? -18.571 19.836 29.070 1.00 88.69 314 GLU A N 1
ATOM 2436 C CA . GLU A 1 314 ? -18.833 21.196 28.572 1.00 88.69 314 GLU A CA 1
ATOM 2437 C C . GLU A 1 314 ? -19.737 22.008 29.506 1.00 88.69 314 GLU A C 1
ATOM 2439 O O . GLU A 1 314 ? -19.493 23.192 29.748 1.00 88.69 314 GLU A O 1
ATOM 2444 N N . LEU A 1 315 ? -20.781 21.380 30.059 1.00 87.88 315 LEU A N 1
ATOM 2445 C CA . LEU A 1 315 ? -21.656 22.015 31.048 1.00 87.88 315 LEU A CA 1
ATOM 2446 C C . LEU A 1 315 ? -20.907 22.329 32.345 1.00 87.88 315 LEU A C 1
ATOM 2448 O O . LEU A 1 315 ? -21.165 23.353 32.980 1.00 87.88 315 LEU A O 1
ATOM 2452 N N . HIS A 1 316 ? -19.983 21.455 32.743 1.00 85.75 316 HIS A N 1
ATOM 2453 C CA . HIS A 1 316 ? -19.201 21.648 33.953 1.00 85.75 316 HIS A CA 1
ATOM 2454 C C . HIS A 1 316 ? -18.143 22.752 33.801 1.00 85.75 316 HIS A C 1
ATOM 2456 O O . HIS A 1 316 ? -17.967 23.557 34.717 1.00 85.75 316 HIS A O 1
ATOM 2462 N N . THR A 1 317 ? -17.464 22.825 32.652 1.00 80.00 317 THR A N 1
ATOM 2463 C CA . THR A 1 317 ? -16.433 23.839 32.377 1.00 80.00 317 THR A CA 1
ATOM 2464 C C . THR A 1 317 ? -17.031 25.226 32.136 1.00 80.00 317 THR A C 1
ATOM 2466 O O . THR A 1 317 ? -16.482 26.216 32.613 1.00 80.00 317 THR A O 1
ATOM 2469 N N . ASN A 1 318 ? -18.204 25.321 31.501 1.00 77.31 318 ASN A N 1
ATOM 2470 C CA . ASN A 1 318 ? -18.893 26.590 31.228 1.00 77.31 318 ASN A CA 1
ATOM 2471 C C . ASN A 1 318 ? -19.788 27.096 32.380 1.00 77.31 318 ASN A C 1
ATOM 2473 O O . ASN A 1 318 ? -20.733 27.849 32.131 1.00 77.31 318 ASN A O 1
ATOM 2477 N N . ARG A 1 319 ? -19.529 26.706 33.640 1.00 69.88 319 ARG A N 1
ATOM 2478 C CA . ARG A 1 319 ? -20.341 27.088 34.818 1.00 69.88 319 ARG A CA 1
ATOM 2479 C C . ARG A 1 319 ? -20.545 28.613 34.923 1.00 69.88 319 ARG A C 1
ATOM 2481 O O . ARG A 1 319 ? -19.729 29.326 35.500 1.00 69.88 319 ARG A O 1
ATOM 2488 N N . GLN A 1 320 ? -21.683 29.108 34.430 1.00 54.81 320 GLN A N 1
ATOM 2489 C CA . GLN A 1 320 ? -22.163 30.484 34.641 1.00 54.81 320 GLN A CA 1
ATOM 2490 C C . GLN A 1 320 ? -23.405 30.560 35.557 1.00 54.81 320 GLN A C 1
ATOM 2492 O O . GLN A 1 320 ? -23.814 31.661 35.916 1.00 54.81 320 GLN A O 1
ATOM 2497 N N . CYS A 1 321 ? -24.012 29.436 35.983 1.00 49.47 321 CYS A N 1
ATOM 2498 C CA . CYS A 1 321 ? -25.243 29.448 36.794 1.00 49.47 321 CYS A CA 1
ATOM 2499 C C . CYS A 1 321 ? -25.382 28.246 37.757 1.00 49.47 321 CYS A C 1
ATOM 2501 O O . CYS A 1 321 ? -25.029 27.122 37.412 1.00 49.47 321 CYS A O 1
ATOM 2503 N N . ILE A 1 322 ? -25.952 28.469 38.948 1.00 54.75 322 ILE A N 1
ATOM 2504 C CA . ILE A 1 322 ? -26.080 27.499 40.060 1.00 54.75 322 ILE A CA 1
ATOM 2505 C C . ILE A 1 322 ? -27.044 26.336 39.737 1.00 54.75 322 ILE A C 1
ATOM 2507 O O . ILE A 1 322 ? -26.857 25.231 40.237 1.00 54.75 322 ILE A O 1
ATOM 2511 N N . GLU A 1 323 ? -28.026 26.532 38.849 1.00 55.09 323 GLU A N 1
ATOM 2512 C CA . GLU A 1 323 ? -28.942 25.460 38.405 1.00 55.09 323 GLU A CA 1
ATOM 2513 C C . GLU A 1 323 ? -28.249 24.384 37.544 1.00 55.09 323 GLU A C 1
ATOM 2515 O O . GLU A 1 323 ? -28.764 23.277 37.418 1.00 55.09 323 GLU A O 1
ATOM 2520 N N . SER A 1 324 ? -27.055 24.674 37.006 1.00 56.25 324 SER A N 1
ATOM 2521 C CA . SER A 1 324 ? -26.285 23.749 36.158 1.00 56.25 324 SER A CA 1
ATOM 2522 C C . SER A 1 324 ? -25.499 22.674 36.929 1.00 56.25 324 SER A C 1
ATOM 2524 O O . SER A 1 324 ? -25.038 21.701 36.330 1.00 56.25 324 SER A O 1
ATOM 2526 N N . GLU A 1 325 ? -25.351 22.823 38.253 1.00 60.22 325 GLU A N 1
ATOM 2527 C CA . GLU A 1 325 ? -24.493 21.987 39.114 1.00 60.22 325 GLU A CA 1
ATOM 2528 C C . GLU A 1 325 ? -24.947 20.524 39.215 1.00 60.22 325 GLU A C 1
ATOM 2530 O O . GLU A 1 325 ? -24.106 19.627 39.211 1.00 60.22 325 GLU A O 1
ATOM 2535 N N . ASN A 1 326 ? -26.256 20.265 39.297 1.00 67.94 326 ASN A N 1
ATOM 2536 C CA . ASN A 1 326 ? -26.774 18.893 39.387 1.00 67.94 326 ASN A CA 1
ATOM 2537 C C . ASN A 1 326 ? -26.901 18.247 38.003 1.00 67.94 326 ASN A C 1
ATOM 2539 O O . ASN A 1 326 ? -26.598 17.071 37.838 1.00 67.94 326 ASN A O 1
ATOM 2543 N N . THR A 1 327 ? -27.238 19.032 36.978 1.00 84.81 327 THR A N 1
ATOM 2544 C CA . THR A 1 327 ? -27.471 18.522 35.620 1.00 84.81 327 THR A CA 1
ATOM 2545 C C . THR A 1 327 ? -26.241 17.887 34.980 1.00 84.81 327 THR A C 1
ATOM 2547 O O . THR A 1 327 ? -26.371 16.843 34.346 1.00 84.81 327 THR A O 1
ATOM 2550 N N . TRP A 1 328 ? -25.041 18.462 35.145 1.00 90.38 328 TRP A N 1
ATOM 2551 C CA . TRP A 1 328 ? -23.836 17.849 34.572 1.00 90.38 328 TRP A CA 1
ATOM 2552 C C . TRP A 1 328 ? -23.460 16.556 35.307 1.00 90.38 328 TRP A C 1
ATOM 2554 O O . TRP A 1 328 ? -23.039 15.590 34.672 1.00 90.38 328 TRP A O 1
ATOM 2564 N N . ARG A 1 329 ? -23.646 16.517 36.637 1.00 91.94 329 ARG A N 1
ATOM 2565 C CA . ARG A 1 329 ? -23.360 15.333 37.459 1.00 91.94 329 ARG A CA 1
ATOM 2566 C C . ARG A 1 329 ? -24.288 14.183 37.107 1.00 91.94 329 ARG A C 1
ATOM 2568 O O . ARG A 1 329 ? -23.800 13.075 36.915 1.00 91.94 329 ARG A O 1
ATOM 2575 N N . ASP A 1 330 ? -25.587 14.450 36.993 1.00 91.56 330 ASP A N 1
ATOM 2576 C CA . ASP A 1 330 ? -26.592 13.442 36.646 1.00 91.56 330 ASP A CA 1
ATOM 2577 C C . ASP A 1 330 ? -26.355 12.893 35.234 1.00 91.56 330 ASP A C 1
ATOM 2579 O O . ASP A 1 330 ? -26.413 11.680 35.016 1.00 91.56 330 ASP A O 1
ATOM 2583 N N . LEU A 1 331 ? -26.004 13.770 34.285 1.00 93.62 331 LEU A N 1
ATOM 2584 C CA . LEU A 1 331 ? -25.671 13.380 32.916 1.00 93.62 331 LEU A CA 1
ATOM 2585 C C . LEU A 1 331 ? -24.413 12.501 32.869 1.00 93.62 331 LEU A C 1
ATOM 2587 O O . LEU A 1 331 ? -24.430 11.435 32.255 1.00 93.62 331 LEU A O 1
ATOM 2591 N N . MET A 1 332 ? -23.346 12.905 33.567 1.00 95.00 332 MET A N 1
ATOM 2592 C CA . MET A 1 332 ? -22.117 12.116 33.670 1.00 95.00 332 MET A CA 1
ATOM 2593 C C . MET A 1 332 ? -22.381 10.769 34.351 1.00 95.00 332 MET A C 1
ATOM 2595 O O . MET A 1 332 ? -21.944 9.738 33.847 1.00 95.00 332 MET A O 1
ATOM 2599 N N . LYS A 1 333 ? -23.121 10.753 35.468 1.00 94.50 333 LYS A N 1
ATOM 2600 C CA . LYS A 1 333 ? -23.454 9.523 36.197 1.00 94.50 333 LYS A CA 1
ATOM 2601 C C . LYS A 1 333 ? -24.219 8.545 35.304 1.00 94.50 333 LYS A C 1
ATOM 2603 O O . LYS A 1 333 ? -23.812 7.394 35.192 1.00 94.50 333 LYS A O 1
ATOM 2608 N N . THR A 1 334 ? -25.242 9.025 34.599 1.00 95.31 334 THR A N 1
ATOM 2609 C CA . THR A 1 334 ? -26.047 8.215 33.670 1.00 95.31 334 THR A CA 1
ATOM 2610 C C . THR A 1 334 ? -25.189 7.612 32.552 1.00 95.31 334 THR A C 1
ATOM 2612 O O . THR A 1 334 ? -25.317 6.431 32.226 1.00 95.31 334 THR A O 1
ATOM 2615 N N . ALA A 1 335 ? -24.276 8.396 31.972 1.00 96.88 335 ALA A N 1
ATOM 2616 C CA . ALA A 1 335 ? -23.370 7.909 30.934 1.00 96.88 335 ALA A CA 1
ATOM 2617 C C . ALA A 1 335 ? -22.443 6.795 31.455 1.00 96.88 335 ALA A C 1
ATOM 2619 O O . ALA A 1 335 ? -22.245 5.782 30.780 1.00 96.88 335 ALA A O 1
ATOM 2620 N N . LEU A 1 336 ? -21.913 6.951 32.673 1.00 96.50 336 LEU A N 1
ATOM 2621 C CA . LEU A 1 336 ? -21.051 5.956 33.312 1.00 96.50 336 LEU A CA 1
ATOM 2622 C C . LEU A 1 336 ? -21.811 4.683 33.703 1.00 96.50 336 LEU A C 1
ATOM 2624 O O . LEU A 1 336 ? -21.286 3.593 33.506 1.00 96.50 336 LEU A O 1
ATOM 2628 N N . GLU A 1 337 ? -23.045 4.789 34.195 1.00 94.62 337 GLU A N 1
ATOM 2629 C CA . GLU A 1 337 ? -23.901 3.631 34.492 1.00 94.62 337 GLU A CA 1
ATOM 2630 C C . GLU A 1 337 ? -24.201 2.815 33.226 1.00 94.62 337 GLU A C 1
ATOM 2632 O O . GLU A 1 337 ? -24.069 1.589 33.228 1.00 94.62 337 GLU A O 1
ATOM 2637 N N . ASN A 1 338 ? -24.505 3.485 32.111 1.00 94.88 338 ASN A N 1
ATOM 2638 C CA . ASN A 1 338 ? -24.686 2.822 30.818 1.00 94.88 338 ASN A CA 1
ATOM 2639 C C . ASN A 1 338 ? -23.400 2.123 30.344 1.00 94.88 338 ASN A C 1
ATOM 2641 O O . ASN A 1 338 ? -23.460 1.002 29.837 1.00 94.88 338 ASN A O 1
ATOM 2645 N N . LEU A 1 339 ? -22.233 2.749 30.537 1.00 95.75 339 LEU A N 1
ATOM 2646 C CA . LEU A 1 339 ? -20.943 2.125 30.234 1.00 95.75 339 LEU A CA 1
ATOM 2647 C C . LEU A 1 339 ? -20.695 0.886 31.104 1.00 95.75 339 LEU A C 1
ATOM 2649 O O . LEU A 1 339 ? -20.284 -0.151 30.590 1.00 95.75 339 LEU A O 1
ATOM 2653 N N . ILE A 1 340 ? -20.977 0.973 32.404 1.00 94.00 340 ILE A N 1
ATOM 2654 C CA . ILE A 1 340 ? -20.827 -0.136 33.352 1.00 94.00 340 ILE A CA 1
ATOM 2655 C C . ILE A 1 340 ? -21.657 -1.345 32.917 1.00 94.00 340 ILE A C 1
ATOM 2657 O O . ILE A 1 340 ? -21.151 -2.463 32.955 1.00 94.00 340 ILE A O 1
ATOM 2661 N N . VAL A 1 341 ? -22.892 -1.138 32.447 1.00 92.44 341 VAL A N 1
ATOM 2662 C CA . VAL A 1 341 ? -23.737 -2.225 31.925 1.00 92.44 341 VAL A CA 1
ATOM 2663 C C . VAL A 1 341 ? -23.063 -2.946 30.755 1.00 92.44 341 VAL A C 1
ATOM 2665 O O . VAL A 1 341 ? -23.056 -4.176 30.735 1.00 92.44 341 VAL A O 1
ATOM 2668 N N . LEU A 1 342 ? -22.455 -2.213 29.818 1.00 92.75 342 LEU A N 1
ATOM 2669 C CA . LEU A 1 342 ? -21.758 -2.815 28.675 1.00 92.75 342 LEU A CA 1
ATOM 2670 C C . LEU A 1 342 ? -20.455 -3.531 29.064 1.00 92.75 342 LEU A C 1
ATOM 2672 O O . LEU A 1 342 ? -20.010 -4.419 28.344 1.00 92.75 342 LEU A O 1
ATOM 2676 N N . LEU A 1 343 ? -19.837 -3.149 30.183 1.00 91.56 343 LEU A N 1
ATOM 2677 C CA . LEU A 1 343 ? -18.594 -3.745 30.684 1.00 91.56 343 LEU A CA 1
ATOM 2678 C C . LEU A 1 343 ? -18.807 -5.032 31.492 1.00 91.56 343 LEU A C 1
ATOM 2680 O O . LEU A 1 343 ? -17.824 -5.689 31.829 1.00 91.56 343 LEU A O 1
ATOM 2684 N N . LYS A 1 344 ? -20.057 -5.400 31.813 1.00 88.12 344 LYS A N 1
ATOM 2685 C CA . LYS A 1 344 ? -20.362 -6.622 32.579 1.00 88.12 344 LYS A CA 1
ATOM 2686 C C . LYS A 1 344 ? -19.983 -7.902 31.841 1.00 88.12 344 LYS A C 1
ATOM 2688 O O . LYS A 1 344 ? -19.581 -8.867 32.479 1.00 88.12 344 LYS A O 1
ATOM 2693 N N . ASP A 1 345 ? -20.105 -7.903 30.518 1.00 85.25 345 ASP A N 1
ATOM 2694 C CA . ASP A 1 345 ? -19.651 -9.002 29.670 1.00 85.25 345 ASP A CA 1
ATOM 2695 C C . ASP A 1 345 ? -18.455 -8.536 28.832 1.00 85.25 345 ASP A C 1
ATOM 2697 O O . ASP A 1 345 ? -18.581 -7.662 27.966 1.00 85.25 345 ASP A O 1
ATOM 2701 N N . GLU A 1 346 ? -17.290 -9.150 29.076 1.00 78.19 346 GLU A N 1
ATOM 2702 C CA . GLU A 1 346 ? -16.038 -8.855 28.373 1.00 78.19 346 GLU A CA 1
ATOM 2703 C C . GLU A 1 346 ? -16.166 -9.030 26.847 1.00 78.19 346 GLU A C 1
ATOM 2705 O O . GLU A 1 346 ? -15.422 -8.393 26.098 1.00 78.19 346 GLU A O 1
ATOM 2710 N N . ASN A 1 347 ? -17.131 -9.816 26.359 1.00 82.88 347 ASN A N 1
ATOM 2711 C CA . ASN A 1 347 ? -17.362 -10.044 24.935 1.00 82.88 347 ASN A CA 1
ATOM 2712 C C . ASN A 1 347 ? -18.342 -9.056 24.290 1.00 82.88 347 ASN A C 1
ATOM 2714 O O . ASN A 1 347 ? -18.575 -9.164 23.085 1.00 82.88 347 ASN A O 1
ATOM 2718 N N . THR A 1 348 ? -18.892 -8.086 25.022 1.00 87.69 348 THR A N 1
ATOM 2719 C CA . THR A 1 348 ? -19.846 -7.118 24.448 1.00 87.69 348 THR A CA 1
ATOM 2720 C C . THR A 1 348 ? -19.152 -6.076 23.575 1.00 87.69 348 THR A C 1
ATOM 2722 O O . THR A 1 348 ? -19.614 -5.782 22.474 1.00 87.69 348 THR A O 1
ATOM 2725 N N . ILE A 1 349 ? -18.032 -5.528 24.059 1.00 91.12 349 ILE A N 1
ATOM 2726 C CA . ILE A 1 349 ? -17.298 -4.433 23.413 1.00 91.12 349 ILE A CA 1
ATOM 2727 C C . ILE A 1 349 ? -15.928 -4.930 22.953 1.00 91.12 349 ILE A C 1
ATOM 2729 O O . ILE A 1 349 ? -15.144 -5.447 23.755 1.00 91.12 349 ILE A O 1
ATOM 2733 N N . SER A 1 350 ? -15.592 -4.738 21.682 1.00 91.25 350 SER A N 1
ATOM 2734 C CA . SER A 1 350 ? -14.219 -4.927 21.199 1.00 91.25 350 SER A CA 1
ATOM 2735 C C . SER A 1 350 ? -13.338 -3.683 21.432 1.00 91.25 350 SER A C 1
ATOM 2737 O O . SER A 1 350 ? -13.858 -2.571 21.558 1.00 91.25 350 SER A O 1
ATOM 2739 N N . PRO A 1 351 ? -11.998 -3.832 21.453 1.00 90.75 351 PRO A N 1
ATOM 2740 C CA . PRO A 1 351 ? -11.085 -2.687 21.514 1.00 90.75 351 PRO A CA 1
ATOM 2741 C C . PRO A 1 351 ? -11.311 -1.697 20.360 1.00 90.75 351 PRO A C 1
ATOM 2743 O O . PRO A 1 351 ? -11.412 -0.491 20.582 1.00 90.75 351 PRO A O 1
ATOM 2746 N N . TYR A 1 352 ? -11.492 -2.205 19.137 1.00 90.50 352 TYR A N 1
ATOM 2747 C CA . TYR A 1 352 ? -11.756 -1.368 17.968 1.00 90.50 352 TYR A CA 1
ATOM 2748 C C . TYR A 1 352 ? -13.027 -0.523 18.133 1.00 90.50 352 TYR A C 1
ATOM 2750 O O . TYR A 1 352 ? -13.007 0.678 17.868 1.00 90.50 352 TYR A O 1
ATOM 2758 N N . GLU A 1 353 ? -14.127 -1.110 18.608 1.00 92.31 353 GLU A N 1
ATOM 2759 C CA . GLU A 1 353 ? -15.387 -0.384 18.816 1.00 92.31 353 GLU A CA 1
ATOM 2760 C C . GLU A 1 353 ? -15.278 0.671 19.916 1.00 92.31 353 GLU A C 1
ATOM 2762 O O . GLU A 1 353 ? -15.841 1.753 19.778 1.00 92.31 353 GLU A O 1
ATOM 2767 N N . MET A 1 354 ? -14.525 0.386 20.982 1.00 92.81 354 MET A N 1
ATOM 2768 C CA . MET A 1 354 ? -14.256 1.353 22.049 1.00 92.81 354 MET A CA 1
ATOM 2769 C C . MET A 1 354 ? -13.456 2.560 21.540 1.00 92.81 354 MET A C 1
ATOM 2771 O O . MET A 1 354 ? -13.723 3.697 21.935 1.00 92.81 354 MET A O 1
ATOM 2775 N N . CYS A 1 355 ? -12.479 2.323 20.663 1.00 90.25 355 CYS A N 1
ATOM 2776 C CA . CYS A 1 355 ? -11.675 3.381 20.062 1.00 90.25 355 CYS A CA 1
ATOM 2777 C C . CYS A 1 355 ? -12.474 4.181 19.017 1.00 90.25 355 CYS A C 1
ATOM 2779 O O . CYS A 1 355 ? -12.606 5.399 19.131 1.00 90.25 355 CYS A O 1
ATOM 2781 N N . SER A 1 356 ? -13.075 3.498 18.039 1.00 90.00 356 SER A N 1
ATOM 2782 C CA . SER A 1 356 ? -13.802 4.113 16.914 1.00 90.00 356 SER A CA 1
ATOM 2783 C C . SER A 1 356 ? -15.112 4.809 17.312 1.00 90.00 356 SER A C 1
ATOM 2785 O O . SER A 1 356 ? -15.642 5.613 16.540 1.00 90.00 356 SER A O 1
ATOM 2787 N N . SER A 1 357 ? -15.650 4.550 18.510 1.00 93.00 357 SER A N 1
ATOM 2788 C CA . SER A 1 357 ? -16.811 5.275 19.034 1.00 93.00 357 SER A CA 1
ATOM 2789 C C . SER A 1 357 ? -16.469 6.649 19.619 1.00 93.00 357 SER A C 1
ATOM 2791 O O . SER A 1 357 ? -17.388 7.387 19.963 1.00 93.00 357 SER A O 1
ATOM 2793 N N . GLY A 1 358 ? -15.182 6.971 19.798 1.00 92.75 358 GLY A N 1
ATOM 2794 C CA . GLY A 1 358 ? -14.736 8.187 20.485 1.00 92.75 358 GLY A CA 1
ATOM 2795 C C . GLY A 1 358 ? -14.776 8.100 22.016 1.00 92.75 358 GLY A C 1
ATOM 2796 O O . GLY A 1 358 ? -14.454 9.076 22.689 1.00 92.75 358 GLY A O 1
ATOM 2797 N N . LEU A 1 359 ? -15.117 6.939 22.599 1.00 95.06 359 LEU A N 1
ATOM 2798 C CA . LEU A 1 359 ? -15.239 6.801 24.056 1.00 95.06 359 LEU A CA 1
ATOM 2799 C C . LEU A 1 359 ? -13.909 7.069 24.766 1.00 95.06 359 LEU A C 1
ATOM 2801 O O . LEU A 1 359 ? -13.891 7.744 25.792 1.00 95.06 359 LEU A O 1
ATOM 2805 N N . VAL A 1 360 ? -12.803 6.548 24.229 1.00 93.50 360 VAL A N 1
ATOM 2806 C CA . VAL A 1 360 ? -11.465 6.743 24.813 1.00 93.50 360 VAL A CA 1
ATOM 2807 C C . VAL A 1 360 ? -11.128 8.231 24.901 1.00 93.50 360 VAL A C 1
ATOM 2809 O O . VAL A 1 360 ? -10.665 8.693 25.943 1.00 93.50 360 VAL A O 1
ATOM 2812 N N . GLN A 1 361 ? -11.432 8.989 23.844 1.00 91.75 361 GLN A N 1
ATOM 2813 C CA . GLN A 1 361 ? -11.217 10.431 23.810 1.00 91.75 361 GLN A CA 1
ATOM 2814 C C . GLN A 1 361 ? -12.126 11.157 24.806 1.00 91.75 361 GLN A C 1
ATOM 2816 O O . GLN A 1 361 ? -11.640 11.995 25.560 1.00 91.75 361 GLN A O 1
ATOM 2821 N N . ALA A 1 362 ? -13.411 10.803 24.875 1.00 94.38 362 ALA A N 1
ATOM 2822 C CA . ALA A 1 362 ? -14.344 11.391 25.833 1.00 94.38 362 ALA A CA 1
ATOM 2823 C C . ALA A 1 362 ? -13.918 11.129 27.291 1.00 94.38 362 ALA A C 1
ATOM 2825 O O . ALA A 1 362 ? -13.912 12.045 28.113 1.00 94.38 362 ALA A O 1
ATOM 2826 N N . LEU A 1 363 ? -13.498 9.899 27.613 1.00 94.12 363 LEU A N 1
ATOM 2827 C CA . LEU A 1 363 ? -12.964 9.545 28.932 1.00 94.12 363 LEU A CA 1
ATOM 2828 C C . LEU A 1 363 ? -11.696 10.337 29.254 1.00 94.12 363 LEU A C 1
ATOM 2830 O O . LEU A 1 363 ? -11.567 10.842 30.368 1.00 94.12 363 LEU A O 1
ATOM 2834 N N . LEU A 1 364 ? -10.787 10.482 28.286 1.00 91.31 364 LEU A N 1
ATOM 2835 C CA . LEU A 1 364 ? -9.589 11.298 28.446 1.00 91.31 364 LEU A CA 1
ATOM 2836 C C . LEU A 1 364 ? -9.959 12.762 28.714 1.00 91.31 364 LEU A C 1
ATOM 2838 O O . LEU A 1 364 ? -9.467 13.331 29.678 1.00 91.31 364 LEU A O 1
ATOM 2842 N N . THR A 1 365 ? -10.862 13.358 27.939 1.00 89.38 365 THR A N 1
ATOM 2843 C CA . THR A 1 365 ? -11.324 14.744 28.133 1.00 89.38 365 THR A CA 1
ATOM 2844 C C . THR A 1 365 ? -11.951 14.952 29.516 1.00 89.38 365 THR A C 1
ATOM 2846 O O . THR A 1 365 ? -11.653 15.926 30.207 1.00 89.38 365 THR A O 1
ATOM 2849 N N . VAL A 1 366 ? -12.794 14.017 29.963 1.00 89.94 366 VAL A N 1
ATOM 2850 C CA . VAL A 1 366 ? -13.480 14.102 31.261 1.00 89.94 366 VAL A CA 1
ATOM 2851 C C . VAL A 1 366 ? -12.515 13.922 32.437 1.00 89.94 366 VAL A C 1
ATOM 2853 O O . VAL A 1 366 ? -12.656 14.610 33.454 1.00 89.94 366 VAL A O 1
ATOM 2856 N N . LEU A 1 367 ? -11.552 13.003 32.326 1.00 89.38 367 LEU A N 1
ATOM 2857 C CA . LEU A 1 367 ? -10.687 12.573 33.432 1.00 89.38 367 LEU A CA 1
ATOM 2858 C C . LEU A 1 367 ? -9.283 13.190 33.409 1.00 89.38 367 LEU A C 1
ATOM 2860 O O . LEU A 1 367 ? -8.517 12.974 34.348 1.00 89.38 367 LEU A O 1
ATOM 2864 N N . ASN A 1 368 ? -8.941 13.958 32.377 1.00 83.81 368 ASN A N 1
ATOM 2865 C CA . ASN A 1 368 ? -7.670 14.665 32.258 1.00 83.81 368 ASN A CA 1
ATOM 2866 C C . ASN A 1 368 ? -7.854 16.184 32.413 1.00 83.81 368 ASN A C 1
ATOM 2868 O O . ASN A 1 368 ? -8.959 16.717 32.309 1.00 83.81 368 ASN A O 1
ATOM 2872 N N . ASN A 1 369 ? -6.745 16.880 32.665 1.00 65.44 369 ASN A N 1
ATOM 2873 C CA . ASN A 1 369 ? -6.683 18.337 32.817 1.00 65.44 369 ASN A CA 1
ATOM 2874 C C . ASN A 1 369 ? -5.888 19.024 31.696 1.00 65.44 369 ASN A C 1
ATOM 2876 O O . ASN A 1 369 ? -5.280 20.067 31.916 1.00 65.44 369 ASN A O 1
ATOM 2880 N N . SER A 1 370 ? -5.819 18.437 30.500 1.00 55.88 370 SER A N 1
ATOM 2881 C CA . SER A 1 370 ? -4.974 18.983 29.436 1.00 55.88 370 SER A CA 1
ATOM 2882 C C . SER A 1 370 ? -5.655 20.137 28.701 1.00 55.88 370 SER A C 1
ATOM 2884 O O . SER A 1 370 ? -6.159 19.915 27.610 1.00 55.88 370 SER A O 1
ATOM 2886 N N . MET A 1 371 ? -5.667 21.333 29.292 1.00 48.31 371 MET A N 1
ATOM 2887 C CA . MET A 1 371 ? -5.498 22.631 28.618 1.00 48.31 371 MET A CA 1
ATOM 2888 C C . MET A 1 371 ? -5.151 23.667 29.710 1.00 48.31 371 MET A C 1
ATOM 2890 O O . MET A 1 371 ? -5.979 23.958 30.560 1.00 48.31 371 MET A O 1
ATOM 2894 N N . ASP A 1 372 ? -3.921 24.183 29.674 1.00 44.78 372 ASP A N 1
ATOM 2895 C CA . ASP A 1 372 ? -3.319 25.224 30.528 1.00 44.78 372 ASP A CA 1
ATOM 2896 C C . ASP A 1 372 ? -2.971 24.913 32.001 1.00 44.78 372 ASP A C 1
ATOM 2898 O O . ASP A 1 372 ? -3.790 24.785 32.901 1.00 44.78 372 ASP A O 1
ATOM 2902 N N . LEU A 1 373 ? -1.659 24.901 32.260 1.00 45.69 373 LEU A N 1
ATOM 2903 C CA . LEU A 1 373 ? -1.003 24.772 33.568 1.00 45.69 373 LEU A CA 1
ATOM 2904 C C . LEU A 1 373 ? -1.150 26.015 34.469 1.00 45.69 373 LEU A C 1
ATOM 2906 O O . LEU A 1 373 ? -0.475 26.097 35.497 1.00 45.69 373 LEU A O 1
ATOM 2910 N N . ASP A 1 374 ? -2.005 26.974 34.110 1.00 47.78 374 ASP A N 1
ATOM 2911 C CA . ASP A 1 374 ? -1.963 28.329 34.662 1.00 47.78 374 ASP A CA 1
ATOM 2912 C C . ASP A 1 374 ? -3.267 28.770 35.346 1.00 47.78 374 ASP A C 1
ATOM 2914 O O . ASP A 1 374 ? -3.660 29.925 35.258 1.00 47.78 374 ASP A O 1
ATOM 2918 N N . MET A 1 375 ? -3.947 27.891 36.098 1.00 50.56 375 MET A N 1
ATOM 2919 C CA . MET A 1 375 ? -4.876 28.361 37.136 1.00 50.56 375 MET A CA 1
ATOM 2920 C C . MET A 1 375 ? -5.179 27.302 38.214 1.00 50.56 375 MET A C 1
ATOM 2922 O O . MET A 1 375 ? -5.586 26.176 37.953 1.00 50.56 375 MET A O 1
ATOM 2926 N N . LYS A 1 376 ? -5.067 27.676 39.497 1.00 53.00 376 LYS A N 1
ATOM 2927 C CA . LYS A 1 376 ? -5.420 26.822 40.659 1.00 53.00 376 LYS A CA 1
ATOM 2928 C C . LYS A 1 376 ? -6.905 26.402 40.716 1.00 53.00 376 LYS A C 1
ATOM 2930 O O . LYS A 1 376 ? -7.271 25.612 41.583 1.00 53.00 376 LYS A O 1
ATOM 2935 N N . GLN A 1 377 ? -7.746 26.942 39.836 1.00 51.78 377 GLN A N 1
ATOM 2936 C CA . GLN A 1 377 ? -9.197 26.745 39.800 1.00 51.78 377 GLN A CA 1
ATOM 2937 C C . GLN A 1 377 ? -9.598 25.475 39.019 1.00 51.78 377 GLN A C 1
ATOM 2939 O O . GLN A 1 377 ? -10.625 24.873 39.322 1.00 51.78 377 GLN A O 1
ATOM 2944 N N . ASP A 1 378 ? -8.734 24.988 38.122 1.00 56.53 378 ASP A N 1
ATOM 2945 C CA . ASP A 1 378 ? -9.010 23.827 37.258 1.00 56.53 378 ASP A CA 1
ATOM 2946 C C . ASP A 1 378 ? -8.862 22.480 37.982 1.00 56.53 378 ASP A C 1
ATOM 2948 O O . ASP A 1 378 ? -9.423 21.458 37.584 1.00 56.53 378 ASP A O 1
ATOM 2952 N N . CYS A 1 379 ? -8.138 22.458 39.104 1.00 65.25 379 CYS A N 1
ATOM 2953 C CA . CYS A 1 379 ? -7.911 21.230 39.864 1.00 65.25 379 CYS A CA 1
ATOM 2954 C C . CYS A 1 379 ? -9.155 20.799 40.667 1.00 65.25 379 CYS A C 1
ATOM 2956 O O . CYS A 1 379 ? -9.410 19.604 40.810 1.00 65.25 379 CYS A O 1
ATOM 2958 N N . SER A 1 380 ? -9.980 21.741 41.154 1.00 75.31 380 SER A N 1
ATOM 2959 C CA . SER A 1 380 ? -11.197 21.394 41.909 1.00 75.31 380 SER A CA 1
ATOM 2960 C C . SER A 1 380 ? -12.271 20.779 41.015 1.00 75.31 380 SER A C 1
ATOM 2962 O O . SER A 1 380 ? -12.882 19.783 41.394 1.00 75.31 380 SER A O 1
ATOM 2964 N N . GLN A 1 381 ? -12.455 21.314 39.806 1.00 80.69 381 GLN A N 1
ATOM 2965 C CA . GLN A 1 381 ? -13.404 20.766 38.836 1.00 80.69 381 GLN A CA 1
ATOM 2966 C C . GLN A 1 381 ? -13.002 19.353 38.396 1.00 80.69 381 GLN A C 1
ATOM 2968 O O . GLN A 1 381 ? -13.838 18.450 38.343 1.00 80.69 381 GLN A O 1
ATOM 2973 N N . LEU A 1 382 ? -11.715 19.115 38.141 1.00 85.00 382 LEU A N 1
ATOM 2974 C CA . LEU A 1 382 ? -11.241 17.767 37.843 1.00 85.00 382 LEU A CA 1
ATOM 2975 C C . LEU A 1 382 ? -11.547 16.790 38.988 1.00 85.00 382 LEU A C 1
ATOM 2977 O O . LEU A 1 382 ? -12.077 15.706 38.748 1.00 85.00 382 LEU A O 1
ATOM 2981 N N . VAL A 1 383 ? -11.262 17.179 40.235 1.00 87.56 383 VAL A N 1
ATOM 2982 C CA . VAL A 1 383 ? -11.555 16.349 41.414 1.00 87.56 383 VAL A CA 1
ATOM 2983 C C . VAL A 1 383 ? -13.051 16.045 41.522 1.00 87.56 383 VAL A C 1
ATOM 2985 O O . VAL A 1 383 ? -13.418 14.909 41.818 1.00 87.56 383 VAL A O 1
ATOM 2988 N N . GLU A 1 384 ? -13.926 17.011 41.233 1.00 89.44 384 GLU A N 1
ATOM 2989 C CA . GLU A 1 384 ? -15.374 16.787 41.202 1.00 89.44 384 GLU A CA 1
ATOM 2990 C C . GLU A 1 384 ? -15.779 15.731 40.162 1.00 89.44 384 GLU A C 1
ATOM 2992 O O . GLU A 1 384 ? -16.565 14.842 40.494 1.00 89.44 384 GLU A O 1
ATOM 2997 N N . ARG A 1 385 ? -15.227 15.783 38.940 1.00 90.81 385 ARG A N 1
ATOM 2998 C CA . ARG A 1 385 ? -15.496 14.783 37.886 1.00 90.81 385 ARG A CA 1
ATOM 2999 C C . ARG A 1 385 ? -14.957 13.403 38.264 1.00 90.81 385 ARG A C 1
ATOM 3001 O O . ARG A 1 385 ? -15.663 12.405 38.133 1.00 90.81 385 ARG A O 1
ATOM 3008 N N . ILE A 1 386 ? -13.740 13.341 38.808 1.00 91.44 386 ILE A N 1
ATOM 3009 C CA . ILE A 1 386 ? -13.132 12.096 39.302 1.00 91.44 386 ILE A CA 1
ATOM 3010 C C . ILE A 1 386 ? -13.978 11.479 40.419 1.00 91.44 386 ILE A C 1
ATOM 3012 O O . ILE A 1 386 ? -14.123 10.260 40.471 1.00 91.44 386 ILE A O 1
ATOM 3016 N N . ASN A 1 387 ? -14.547 12.290 41.313 1.00 92.31 387 ASN A N 1
ATOM 3017 C CA . ASN A 1 387 ? -15.405 11.784 42.380 1.00 92.31 387 ASN A CA 1
ATOM 3018 C C . ASN A 1 387 ? -16.692 11.169 41.823 1.00 92.31 387 ASN A C 1
ATOM 3020 O O . ASN A 1 387 ? -17.051 10.078 42.249 1.00 92.31 387 ASN A O 1
ATOM 3024 N N . VAL A 1 388 ? -17.335 11.801 40.833 1.00 93.81 388 VAL A N 1
ATOM 3025 C CA . VAL A 1 388 ? -18.501 11.210 40.147 1.00 93.81 388 VAL A CA 1
ATOM 3026 C C . VAL A 1 388 ? -18.126 9.876 39.500 1.00 93.81 388 VAL A C 1
ATOM 3028 O O . VAL A 1 388 ? -18.841 8.893 39.678 1.00 93.81 388 VAL A O 1
ATOM 3031 N N . PHE A 1 389 ? -16.972 9.816 38.827 1.00 94.69 389 PHE A N 1
ATOM 3032 C CA . PHE A 1 389 ? -16.461 8.578 38.240 1.00 94.69 389 PHE A CA 1
ATOM 3033 C C . PHE A 1 389 ? -16.260 7.478 39.286 1.00 94.69 389 PHE A C 1
ATOM 3035 O O . PHE A 1 389 ? -16.785 6.376 39.143 1.00 94.69 389 PHE A O 1
ATOM 3042 N N . LYS A 1 390 ? -15.544 7.783 40.373 1.00 92.19 390 LYS A N 1
ATOM 3043 C CA . LYS A 1 390 ? -15.297 6.832 41.462 1.00 92.19 390 LYS A CA 1
ATOM 3044 C C . LYS A 1 390 ? -16.598 6.323 42.064 1.00 92.19 390 LYS A C 1
ATOM 3046 O O . LYS A 1 390 ? -16.735 5.115 42.227 1.00 92.19 390 LYS A O 1
ATOM 3051 N N . THR A 1 391 ? -17.542 7.212 42.365 1.00 93.06 391 THR A N 1
ATOM 3052 C CA . THR A 1 391 ? -18.839 6.841 42.939 1.00 93.06 391 THR A CA 1
ATOM 3053 C C . THR A 1 391 ? -19.618 5.924 42.001 1.00 93.06 391 THR A C 1
ATOM 3055 O O . THR A 1 391 ? -20.049 4.863 42.434 1.00 93.06 391 THR A O 1
ATOM 3058 N N . ALA A 1 392 ? -19.732 6.263 40.712 1.00 92.56 392 ALA A N 1
ATOM 3059 C CA . ALA A 1 392 ? -20.468 5.441 39.751 1.00 92.56 392 ALA A CA 1
ATOM 3060 C C . ALA A 1 392 ? -19.907 4.011 39.653 1.00 92.56 392 ALA A C 1
ATOM 3062 O O . ALA A 1 392 ? -20.670 3.050 39.669 1.00 92.56 392 ALA A O 1
ATOM 3063 N N . PHE A 1 393 ? -18.581 3.855 39.597 1.00 91.19 393 PHE A N 1
ATOM 3064 C CA . PHE A 1 393 ? -17.963 2.529 39.515 1.00 91.19 393 PHE A CA 1
ATOM 3065 C C . PHE A 1 393 ? -18.015 1.758 40.837 1.00 91.19 393 PHE A C 1
ATOM 3067 O O . PHE A 1 393 ? -18.283 0.565 40.806 1.00 91.19 393 PHE A O 1
ATOM 3074 N N . SER A 1 394 ? -17.812 2.419 41.980 1.00 87.81 394 SER A N 1
ATOM 3075 C CA . SER A 1 394 ? -17.832 1.757 43.296 1.00 87.81 394 SER A CA 1
ATOM 3076 C C . SER A 1 394 ? -19.233 1.351 43.762 1.00 87.81 394 SER A C 1
ATOM 3078 O O . SER A 1 394 ? -19.372 0.313 44.398 1.00 87.81 394 SER A O 1
ATOM 3080 N N . GLU A 1 395 ? -20.283 2.101 43.405 1.00 86.44 395 GLU A N 1
ATOM 3081 C CA . GLU A 1 395 ? -21.683 1.706 43.656 1.00 86.44 395 GLU A CA 1
ATOM 3082 C C . GLU A 1 395 ? -22.100 0.452 42.863 1.00 86.44 395 GLU A C 1
ATOM 3084 O O . GLU A 1 395 ? -23.099 -0.180 43.199 1.00 86.44 395 GLU A O 1
ATOM 3089 N N . ASN A 1 396 ? -21.340 0.089 41.825 1.00 80.75 396 ASN A N 1
ATOM 3090 C CA . ASN A 1 396 ? -21.627 -1.026 40.925 1.00 80.75 396 ASN A CA 1
ATOM 3091 C C . ASN A 1 396 ? -20.576 -2.153 40.995 1.00 80.75 396 ASN A C 1
ATOM 3093 O O . ASN A 1 396 ? -20.548 -3.000 40.102 1.00 80.75 396 ASN A O 1
ATOM 3097 N N . GLU A 1 397 ? -19.706 -2.171 42.012 1.00 79.31 397 GLU A N 1
ATOM 3098 C CA . GLU A 1 397 ? -18.823 -3.316 42.269 1.00 79.31 397 GLU A CA 1
ATOM 3099 C C . GLU A 1 397 ? -19.575 -4.414 43.039 1.00 79.31 397 GLU A C 1
ATOM 3101 O O . GLU A 1 397 ? -20.144 -4.163 44.103 1.00 79.31 397 GLU A O 1
ATOM 3106 N N . ASP A 1 398 ? -19.539 -5.644 42.525 1.00 76.06 398 ASP A N 1
ATOM 3107 C CA . ASP A 1 398 ? -19.921 -6.859 43.250 1.00 76.06 398 ASP A CA 1
ATOM 3108 C C . ASP A 1 398 ? -18.778 -7.899 43.200 1.00 76.06 398 ASP A C 1
ATOM 3110 O O . ASP A 1 398 ? -17.750 -7.690 42.551 1.00 76.06 398 ASP A O 1
ATOM 3114 N N . ASP A 1 399 ? -18.895 -9.001 43.952 1.00 67.31 399 ASP A N 1
ATOM 3115 C CA . ASP A 1 399 ? -17.810 -9.996 44.066 1.00 67.31 399 ASP A CA 1
ATOM 3116 C C . ASP A 1 399 ? -17.483 -10.694 42.727 1.00 67.31 399 ASP A C 1
ATOM 3118 O O . ASP A 1 399 ? -16.362 -11.173 42.545 1.00 67.31 399 ASP A O 1
ATOM 3122 N N . GLU A 1 400 ? -18.426 -10.705 41.777 1.00 67.44 400 GLU A N 1
ATOM 3123 C CA . GLU A 1 400 ? -18.329 -11.404 40.486 1.00 67.44 400 GLU A CA 1
ATOM 3124 C C . GLU A 1 400 ? -17.985 -10.467 39.311 1.00 67.44 400 GLU A C 1
ATOM 3126 O O . GLU A 1 400 ? -17.377 -10.899 38.331 1.00 67.44 400 GLU A O 1
ATOM 3131 N N . SER A 1 401 ? -18.318 -9.175 39.390 1.00 73.88 401 SER A N 1
ATOM 3132 C CA . SER A 1 401 ? -18.081 -8.191 38.334 1.00 73.88 401 SER A CA 1
ATOM 3133 C C . SER A 1 401 ? -17.356 -6.953 38.867 1.00 73.88 401 SER A C 1
ATOM 3135 O O . SER A 1 401 ? -17.780 -6.270 39.798 1.00 73.88 401 SER A O 1
ATOM 3137 N N . ARG A 1 402 ? -16.217 -6.638 38.236 1.00 87.00 402 ARG A N 1
ATOM 3138 C CA . ARG A 1 402 ? -15.406 -5.447 38.536 1.00 87.00 402 ARG A CA 1
ATOM 3139 C C . ARG A 1 402 ? -15.321 -4.556 37.297 1.00 87.00 402 ARG A C 1
ATOM 3141 O O . ARG A 1 402 ? -14.332 -4.640 36.559 1.00 87.00 402 ARG A O 1
ATOM 3148 N N . PRO A 1 403 ? -16.324 -3.693 37.047 1.00 88.25 403 PRO A N 1
ATOM 3149 C CA . PRO A 1 403 ? -16.411 -2.908 35.815 1.00 88.25 403 PRO A CA 1
ATOM 3150 C C . PRO A 1 403 ? -15.193 -2.008 35.580 1.00 88.25 403 PRO A C 1
ATOM 3152 O O . PRO A 1 403 ? -14.781 -1.812 34.440 1.00 88.25 403 PRO A O 1
ATOM 3155 N N . VAL A 1 404 ? -14.562 -1.499 36.645 1.00 90.12 404 VAL A N 1
ATOM 3156 C CA . VAL A 1 404 ? -13.347 -0.674 36.529 1.00 90.12 404 VAL A CA 1
ATOM 3157 C C . VAL A 1 404 ? -12.155 -1.479 36.004 1.00 90.12 404 VAL A C 1
ATOM 3159 O O . VAL A 1 404 ? -11.386 -0.987 35.181 1.00 90.12 404 VAL A O 1
ATOM 3162 N N . VAL A 1 405 ? -12.022 -2.742 36.423 1.00 90.25 405 VAL A N 1
ATOM 3163 C CA . VAL A 1 405 ? -10.972 -3.647 35.937 1.00 90.25 405 VAL A CA 1
ATOM 3164 C C . VAL A 1 405 ? -11.231 -3.999 34.475 1.00 90.25 405 VAL A C 1
ATOM 3166 O O . VAL A 1 405 ? -10.299 -3.961 33.673 1.00 90.25 405 VAL A O 1
ATOM 3169 N N . ALA A 1 406 ? -12.488 -4.277 34.114 1.00 90.88 406 ALA A N 1
ATOM 3170 C CA . ALA A 1 406 ? -12.887 -4.525 32.730 1.00 90.88 406 ALA A CA 1
ATOM 3171 C C . ALA A 1 406 ? -12.583 -3.316 31.828 1.00 90.88 406 ALA A C 1
ATOM 3173 O O . ALA A 1 406 ? -11.991 -3.481 30.762 1.00 90.88 406 ALA A O 1
ATOM 3174 N N . LEU A 1 407 ? -12.894 -2.095 32.282 1.00 93.38 407 LEU A N 1
ATOM 3175 C CA . LEU A 1 407 ? -12.562 -0.865 31.560 1.00 93.38 407 LEU 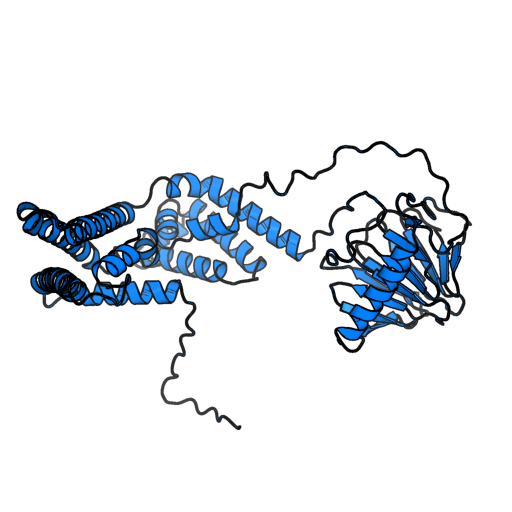A CA 1
ATOM 3176 C C . LEU A 1 407 ? -11.052 -0.729 31.339 1.00 93.38 407 LEU A C 1
ATOM 3178 O O . LEU A 1 407 ? -10.621 -0.503 30.212 1.00 93.38 407 LEU A O 1
ATOM 3182 N N . ILE A 1 408 ? -10.242 -0.898 32.390 1.00 92.06 408 ILE A N 1
ATOM 3183 C CA . ILE A 1 408 ? -8.779 -0.788 32.291 1.00 92.06 408 ILE A CA 1
ATOM 3184 C C . ILE A 1 408 ? -8.220 -1.833 31.320 1.00 92.06 408 ILE A C 1
ATOM 3186 O O . ILE A 1 408 ? -7.419 -1.486 30.457 1.00 92.06 408 ILE A O 1
ATOM 3190 N N . ARG A 1 409 ? -8.668 -3.092 31.403 1.00 91.62 409 ARG A N 1
ATOM 3191 C CA . ARG A 1 409 ? -8.259 -4.149 30.462 1.00 91.62 409 ARG A CA 1
ATOM 3192 C C . ARG A 1 409 ? -8.593 -3.788 29.018 1.00 91.62 409 ARG A C 1
ATOM 3194 O O . ARG A 1 409 ? -7.766 -3.997 28.137 1.00 91.62 409 ARG A O 1
ATOM 3201 N N . LYS A 1 410 ? -9.776 -3.221 28.768 1.00 92.50 410 LYS A N 1
ATOM 3202 C CA . LYS A 1 410 ? -10.173 -2.786 27.422 1.00 92.50 410 LYS A CA 1
ATOM 3203 C C . LYS A 1 410 ? -9.329 -1.619 26.922 1.00 92.50 410 LYS A C 1
ATOM 3205 O O . LYS A 1 410 ? -8.927 -1.646 25.768 1.00 92.50 410 LYS A O 1
ATOM 3210 N N . LEU A 1 411 ? -9.008 -0.648 27.775 1.00 92.00 411 LEU A N 1
ATOM 3211 C CA . LEU A 1 411 ? -8.107 0.451 27.417 1.00 92.00 411 LEU A CA 1
ATOM 3212 C C . LEU A 1 411 ? -6.690 -0.049 27.100 1.00 92.00 411 LEU A C 1
ATOM 3214 O O . LEU A 1 411 ? -6.093 0.421 26.137 1.00 92.00 411 LEU A O 1
ATOM 3218 N N . ILE A 1 412 ? -6.177 -1.029 27.852 1.00 90.50 412 ILE A N 1
ATOM 3219 C CA . ILE A 1 412 ? -4.900 -1.692 27.540 1.00 90.50 412 ILE A CA 1
ATOM 3220 C C . ILE A 1 412 ? -4.981 -2.373 26.170 1.00 90.50 412 ILE A C 1
ATOM 3222 O O . ILE A 1 412 ? -4.135 -2.110 25.326 1.00 90.50 412 ILE A O 1
ATOM 3226 N N . ALA A 1 413 ? -6.032 -3.152 25.905 1.00 88.69 413 ALA A N 1
ATOM 3227 C CA . ALA A 1 413 ? -6.214 -3.817 24.614 1.00 88.69 413 ALA A CA 1
ATOM 3228 C C . ALA A 1 413 ? -6.351 -2.826 23.439 1.00 88.69 413 ALA A C 1
ATOM 3230 O O . ALA A 1 413 ? -5.918 -3.114 22.327 1.00 88.69 413 ALA A O 1
ATOM 3231 N N . VAL A 1 414 ? -6.935 -1.642 23.670 1.00 89.06 414 VAL A N 1
ATOM 3232 C CA . VAL A 1 414 ? -6.949 -0.555 22.678 1.00 89.06 414 VAL A CA 1
ATOM 3233 C C . VAL A 1 414 ? -5.525 -0.084 22.391 1.00 89.06 414 VAL A C 1
ATOM 3235 O O . VAL A 1 414 ? -5.148 -0.001 21.225 1.00 89.06 414 VAL A O 1
ATOM 3238 N N . LEU A 1 415 ? -4.726 0.187 23.425 1.00 86.19 415 LEU A N 1
ATOM 3239 C CA . LEU A 1 415 ? -3.334 0.611 23.257 1.00 86.19 415 LEU A CA 1
ATOM 3240 C C . LEU A 1 415 ? -2.502 -0.457 22.544 1.00 86.19 415 LEU A C 1
ATOM 3242 O O . LEU A 1 415 ? -1.808 -0.122 21.596 1.00 86.19 415 LEU A O 1
ATOM 3246 N N . GLU A 1 416 ? -2.641 -1.728 22.918 1.00 83.06 416 GLU A N 1
ATOM 3247 C CA . GLU A 1 416 ? -1.977 -2.858 22.248 1.00 83.06 416 GLU A CA 1
ATOM 3248 C C . GLU A 1 416 ? -2.376 -2.989 20.769 1.00 83.06 416 GLU A C 1
ATOM 3250 O O . GLU A 1 416 ? -1.586 -3.457 19.954 1.00 83.06 416 GLU A O 1
ATOM 3255 N N . SER A 1 417 ? -3.595 -2.572 20.405 1.00 76.81 417 SER A N 1
ATOM 3256 C CA . SER A 1 417 ? -4.068 -2.607 19.015 1.00 76.81 417 SER A CA 1
ATOM 3257 C C . SER A 1 417 ? -3.596 -1.425 18.159 1.00 76.81 417 SER A C 1
ATOM 3259 O O . SER A 1 417 ? -3.562 -1.542 16.936 1.00 76.81 417 SER A O 1
ATOM 3261 N N . ILE A 1 418 ? -3.258 -0.288 18.780 1.00 72.69 418 ILE A N 1
ATOM 3262 C CA . ILE A 1 418 ? -2.852 0.950 18.090 1.00 72.69 418 ILE A CA 1
ATOM 3263 C C . ILE A 1 418 ? -1.331 1.084 18.082 1.00 72.69 418 ILE A C 1
ATOM 3265 O O . ILE A 1 418 ? -0.723 1.377 17.053 1.00 72.69 418 ILE A O 1
ATOM 3269 N N . GLU A 1 419 ? -0.707 0.882 19.236 1.00 57.22 419 GLU A N 1
ATOM 3270 C CA . GLU A 1 419 ? 0.733 0.871 19.377 1.00 57.22 419 GLU A CA 1
ATOM 3271 C C . GLU A 1 419 ? 1.185 -0.580 19.245 1.00 57.22 419 GLU A C 1
ATOM 3273 O O . GLU A 1 419 ? 0.908 -1.409 20.109 1.00 57.22 419 GLU A O 1
ATOM 3278 N N . ARG A 1 420 ? 1.931 -0.893 18.178 1.00 55.72 420 ARG A N 1
ATOM 3279 C CA . ARG A 1 420 ? 2.726 -2.127 18.082 1.00 55.72 420 ARG A CA 1
ATOM 3280 C C . ARG A 1 420 ? 3.861 -2.095 19.118 1.00 55.72 420 ARG A C 1
ATOM 3282 O O . ARG A 1 420 ? 5.037 -2.170 18.762 1.00 55.72 420 ARG A O 1
ATOM 3289 N N . LEU A 1 421 ? 3.537 -1.908 20.397 1.00 38.09 421 LEU A N 1
ATOM 3290 C CA . LEU A 1 421 ? 4.482 -2.028 21.492 1.00 38.09 421 LEU A CA 1
ATOM 3291 C C . LEU A 1 421 ? 5.059 -3.437 21.390 1.00 38.09 421 LEU A C 1
ATOM 3293 O O . LEU A 1 421 ? 4.290 -4.403 21.415 1.00 38.09 421 LEU A O 1
ATOM 3297 N N . PRO A 1 422 ? 6.387 -3.592 21.241 1.00 40.25 422 PRO A N 1
ATOM 3298 C CA . PRO A 1 422 ? 6.997 -4.897 21.339 1.00 40.25 422 PRO A CA 1
ATOM 3299 C C . PRO A 1 422 ? 6.590 -5.455 22.696 1.00 40.25 422 PRO A C 1
ATOM 3301 O O . PRO A 1 422 ? 7.027 -4.959 23.739 1.00 40.25 422 PRO A O 1
ATOM 3304 N N . LEU A 1 423 ? 5.740 -6.480 22.690 1.00 39.25 423 LEU A N 1
ATOM 3305 C CA . LEU A 1 423 ? 5.626 -7.371 23.824 1.00 39.25 423 LEU A CA 1
ATOM 3306 C C . LEU A 1 423 ? 6.999 -8.026 23.922 1.00 39.25 423 LEU A C 1
ATOM 3308 O O . LEU A 1 423 ? 7.259 -9.072 23.330 1.00 39.25 423 LEU A O 1
ATOM 3312 N N . HIS A 1 424 ? 7.912 -7.385 24.652 1.00 35.53 424 HIS A N 1
ATOM 3313 C CA . HIS A 1 424 ? 8.976 -8.103 25.315 1.00 35.53 424 HIS A CA 1
ATOM 3314 C C . HIS A 1 424 ? 8.257 -9.064 26.256 1.00 35.53 424 HIS A C 1
ATOM 3316 O O . HIS A 1 424 ? 7.988 -8.750 27.415 1.00 35.53 424 HIS A O 1
ATOM 3322 N N . LEU A 1 425 ? 7.888 -10.226 25.716 1.00 33.19 425 LEU A N 1
ATOM 3323 C CA . LEU A 1 425 ? 7.703 -11.434 26.484 1.00 33.19 425 LEU A CA 1
ATOM 3324 C C . LEU A 1 425 ? 9.018 -11.576 27.237 1.00 33.19 425 LEU A C 1
ATOM 3326 O O . LEU A 1 425 ? 10.028 -11.998 26.676 1.00 33.19 425 LEU A O 1
ATOM 3330 N N . TYR A 1 426 ? 9.040 -11.094 28.478 1.00 35.94 426 TYR A N 1
ATOM 3331 C CA . TYR A 1 426 ? 10.089 -11.460 29.401 1.00 35.94 426 TYR A CA 1
ATOM 3332 C C . TYR A 1 426 ? 9.978 -12.966 29.516 1.00 35.94 426 TYR A C 1
ATOM 3334 O O . TYR A 1 426 ? 9.038 -13.492 30.115 1.00 35.94 426 TYR A O 1
ATOM 3342 N N . ASP A 1 427 ? 10.898 -13.624 28.822 1.00 35.03 427 ASP A N 1
ATOM 3343 C CA . ASP A 1 427 ? 11.051 -15.056 28.816 1.00 35.03 427 ASP A CA 1
ATOM 3344 C C . ASP A 1 427 ? 10.960 -15.559 30.257 1.00 35.03 427 ASP A C 1
ATOM 3346 O O . ASP A 1 427 ? 11.654 -15.096 31.169 1.00 35.03 427 ASP A O 1
ATOM 3350 N N . THR A 1 428 ? 10.062 -16.521 30.430 1.00 33.34 428 THR A N 1
ATOM 3351 C CA . THR A 1 428 ? 10.046 -17.523 31.490 1.00 33.34 428 THR A CA 1
ATOM 3352 C C . THR A 1 428 ? 11.471 -17.798 32.001 1.00 33.34 428 THR A C 1
ATOM 3354 O O . THR A 1 428 ? 12.378 -17.980 31.184 1.00 33.34 428 THR A O 1
ATOM 3357 N N . PRO A 1 429 ? 11.718 -17.851 33.324 1.00 36.12 429 PRO A N 1
ATOM 3358 C CA . PRO A 1 429 ? 13.074 -17.962 33.851 1.00 36.12 429 PRO A CA 1
ATOM 3359 C C . PRO A 1 429 ? 13.744 -19.247 33.345 1.00 36.12 429 PRO A C 1
ATOM 3361 O O . PRO A 1 429 ? 13.381 -20.347 33.757 1.00 36.12 429 PRO A O 1
ATOM 3364 N N . GLY A 1 430 ? 14.714 -19.103 32.435 1.00 40.19 430 GLY A N 1
ATOM 3365 C CA . GLY A 1 430 ? 15.444 -20.239 31.865 1.00 40.19 430 GLY A CA 1
ATOM 3366 C C . GLY A 1 430 ? 16.321 -19.970 30.637 1.00 40.19 430 GLY A C 1
ATOM 3367 O O . GLY A 1 430 ? 17.212 -20.774 30.377 1.00 40.19 430 GLY A O 1
ATOM 3368 N N . SER A 1 431 ? 16.141 -18.872 29.897 1.00 31.75 431 SER A N 1
ATOM 3369 C CA . SER A 1 431 ? 16.929 -18.632 28.676 1.00 31.75 431 SER A CA 1
ATOM 3370 C C . SER A 1 431 ? 18.160 -17.760 28.946 1.00 31.75 431 SER A C 1
ATOM 3372 O O . SER A 1 431 ? 18.096 -16.534 29.019 1.00 31.75 431 SER A O 1
ATOM 3374 N N . THR A 1 432 ? 19.313 -18.402 29.137 1.00 37.91 432 THR A N 1
ATOM 3375 C CA . THR A 1 432 ? 20.622 -17.743 29.175 1.00 37.91 432 THR A CA 1
ATOM 3376 C C . THR A 1 432 ? 21.075 -17.392 27.757 1.00 37.91 432 THR A C 1
ATOM 3378 O O . THR A 1 432 ? 21.643 -18.244 27.074 1.00 37.91 432 THR A O 1
ATOM 3381 N N . TYR A 1 433 ? 20.912 -16.139 27.334 1.00 33.22 433 TYR A N 1
ATOM 3382 C CA . TYR A 1 433 ? 21.699 -15.587 26.230 1.00 33.22 433 TYR A CA 1
ATOM 3383 C C . TYR A 1 433 ? 22.536 -14.414 26.731 1.00 33.22 433 TYR A C 1
ATOM 3385 O O . TYR A 1 433 ? 22.040 -13.358 27.112 1.00 33.22 433 TYR A O 1
ATOM 3393 N N . ASN A 1 434 ? 23.841 -14.676 26.783 1.00 32.50 434 ASN A N 1
ATOM 3394 C CA . ASN A 1 434 ? 24.889 -13.740 27.147 1.00 32.50 434 ASN A CA 1
ATOM 3395 C C . ASN A 1 434 ? 24.945 -12.590 26.132 1.00 32.50 434 ASN A C 1
ATOM 3397 O O . ASN A 1 434 ? 25.255 -12.815 24.964 1.00 32.50 434 ASN A O 1
ATOM 3401 N N . LEU A 1 435 ? 24.721 -11.363 26.598 1.00 35.25 435 LEU A N 1
ATOM 3402 C CA . LEU A 1 435 ? 25.245 -10.165 25.950 1.00 35.25 435 LEU A CA 1
ATOM 3403 C C . LEU A 1 435 ? 26.767 -10.126 26.157 1.00 35.25 435 LEU A C 1
ATOM 3405 O O . LEU A 1 435 ? 27.237 -10.128 27.295 1.00 35.25 435 LEU A O 1
ATOM 3409 N N . GLN A 1 436 ? 27.530 -10.064 25.068 1.00 35.31 436 GLN A N 1
ATOM 3410 C CA . GLN A 1 436 ? 28.885 -9.516 25.087 1.00 35.31 436 GLN A CA 1
ATOM 3411 C C . GLN A 1 436 ? 28.850 -8.130 24.441 1.00 35.31 436 GLN A C 1
ATOM 3413 O O . GLN A 1 436 ? 28.278 -7.962 23.365 1.00 35.31 436 GLN A O 1
ATOM 3418 N N . VAL A 1 437 ? 29.410 -7.171 25.181 1.00 36.84 437 VAL A N 1
ATOM 3419 C CA . VAL A 1 437 ? 29.635 -5.759 24.830 1.00 36.84 437 VAL A CA 1
ATOM 3420 C C . VAL A 1 437 ? 30.722 -5.630 23.775 1.00 36.84 437 VAL A C 1
ATOM 3422 O O . VAL A 1 437 ? 31.713 -6.392 23.883 1.00 36.84 437 VAL A O 1
#

Sequence (437 aa):
ALLKEVCDSDVGHNLPTVLVEITATVLDQEDDDDGHLLALQIIRDLVDKGGDIFLDQLARLGVISKVSTLAGPSSDDENEEESKPEKEDEPQEDAKELQQGKPYHWRDWSIIRGRDCLYIWSDAAALELSNGSNGWFRFILDGKLATMYSSGSPEGGSDSSESRSEFLEKLQRARGQVKPSTSSQPILSAPGPTKLTVGNWSLTCLKEGEIAIHNSDGQQATILKEDLPGFVFESNRGTKHSFTAETSLGSEFVTGWTGKRGRKLKSKLEKTKQKVRTMARDLYDDHFKAVESMPRGVVVTLRNIATQLESSWELHTNRQCIESENTWRDLMKTALENLIVLLKDENTISPYEMCSSGLVQALLTVLNNSMDLDMKQDCSQLVERINVFKTAFSENEDDESRPVVALIRKLIAVLESIERLPLHLYDTPGSTYNLQV

Secondary structure (DSSP, 8-state):
-HHHHHHTSTTTTTHHHHHHHHHHHHHT-TT-HHHHHHHHHHHHHHHHHHTHHHHHHHHHTTHHHHHHHHH-S-TTTTSTTS---------PPPPSS--BT-EEEETTEEEEE-SSEEEEE-SSEEEEEETT-SS-EEEEETTEEEEE-TTSPEEEP---HHHHHHHHHHHHHHHTTSPTTPPPEE---S-SS-EEEETTEEEEEEETTEEEEEETT-S-EEEEETT-SEEEEE-TTS-EEEEE-SS---HHHH--TT-S-------HHHHHHHHHHHHHHHHIIIIIHHHHHS--HHHHHHHHHHHHHHHHHHHHHT---TTHHHHHHHHHHHHHHHHHHHHSSTTTS-HHHHHHTTHHHHHHHHH---S-S--TTHHHHHHHHHHHHHHHHHTT--SS--HHHHHHHHHHHHHHHHS---------TT-------

Radius of gyration: 33.2 Å; chains: 1; bounding box: 66×58×87 Å

InterPro domains:
  IPR045322 E3 ubiquitin-protein ligase HECTD1/TRIP12-like [PTHR45670] (7-436)

pLDDT: mean 81.62, std 17.37, range [28.28, 97.44]